Protein AF-A0A350CK56-F1 (afdb_monomer_lite)

pLDDT: mean 86.62, std 12.25, range [35.0, 98.25]

Foldseek 3Di:
DADPQLVVLVVLLQVLQCVLPVLEFEAELVLLQQLLCVVLVDDPPDPAAFQSQKDKDALVSCVVRDDQVRRPHPDSPDHDRIHMYGHQDDSVCSPPPDSLVSLQSSLLSLLLSVLLVLLCVQQDDPCNVVVLVVLCVLQDVVQLVLQLVLCLVNRNDSPSPDSSRSSSNSLSVCLSCVQAPVLCNCVNRVVCPDVVSVVVSSCVRDVSVVSSVSSRGVSHDGRDHPHLLVVLVVVLVVVVVCCVVVPPLAADPVQLVVLCVQLVVCVVVLNLLSNLLSLLSSLSNHPDPVSNVVSVVSNLVSQLVLLVLLCLQLVDDVVLSVLSSVLLSQLSNQVNPDDDFLSSLLSVLSSVLSVLRVDFDWDADPPVCVVVVNPDDRIDTQPLLSLLSNLVSLVVSLVSLVRGSDRPVSSVSVNVSSVSSSVSSLVVSCVVCLVLLLVLLVVLPLDDDDPLSVVLSSVLSVQQSVCCSVPVAAELVSSVVSNVVGPRDQAAPDDPVCLVCDGSSLSSLVSCCVSNPPRYDRDDPVVRVVRSVVCQLPRHPVNVCCVVPPCCVVVVVVCVVVVVVVVVVVVPPDDDDDDDDDDDDDDDD

Secondary structure (DSSP, 8-state):
---HHHHHHHHHHHHHHHHH-TTEEEE-HHHHHHHHHHHHT--TT-S--TTTTEEEEEHHHHHHH--HHHHT-S-STT--SEEEEEEPPPHHHHHHS-HHHHHHHHHHHHHHHHHHHHHHHHH-STTHHHHHHHHHHHH-HHHHHHHHHHHHHTT--SSTT-HHHHHHHHHHHHHHHHHH-GGGHHHH-TT---HHHHHHHHHTT--HHHHHHHHPPTTPPPPP---HHHHHHHHHHHHHHHHHHHS-----HHHHHHHHHHHHHHHHTT-HHHHHHHHHHHHHH-SSHHHHHHHHHHHHHHHHHHHHHHHHHH---HHHHHHHHHHHHHHHHHHTSSSS-HHHHHHHHHHHHHHHHHS-EEEE-HHHHHHTTTSS-SEEEETTHHHHHHHHHHHHHHHHGGGS---HHHHHHHHHHHHHHHHHHHHHHHHHHHHHHHHHHHHTT----SHHHHHHHHHHHHHHHHHHHHHS-EEHHHHHHHHHHS--PPPP--SHHHHHH--HHHHHHHHHHHHTBTTEEPPPHHHHHHHHHHHHHHSSHHHHHHIIIIIHHHHHHHHHHHHHHHHHHHHT--PPPPP----------

Structure (mmCIF, N/CA/C/O backbone):
data_AF-A0A350CK56-F1
#
_entry.id   AF-A0A350CK56-F1
#
loop_
_atom_site.group_PDB
_atom_site.id
_atom_site.type_symbol
_atom_site.label_atom_id
_atom_site.label_alt_id
_atom_site.label_comp_id
_atom_site.label_asym_id
_atom_site.label_entity_id
_atom_site.label_seq_id
_atom_site.pdbx_PDB_ins_code
_atom_site.Cartn_x
_atom_site.Cartn_y
_atom_site.Cartn_z
_atom_site.occupancy
_atom_site.B_iso_or_equiv
_atom_site.auth_seq_id
_atom_site.auth_comp_id
_atom_site.auth_asym_id
_atom_site.auth_atom_id
_atom_site.pdbx_PDB_model_num
ATOM 1 N N . MET A 1 1 ? 0.971 19.616 -27.297 1.00 39.00 1 MET A N 1
ATOM 2 C CA . MET A 1 1 ? 1.500 20.889 -27.841 1.00 39.00 1 MET A CA 1
ATOM 3 C C . MET A 1 1 ? 2.655 21.259 -26.932 1.00 39.00 1 MET A C 1
ATOM 5 O O . MET A 1 1 ? 2.399 21.666 -25.811 1.00 39.00 1 MET A O 1
ATOM 9 N N . VAL A 1 2 ? 3.894 21.011 -27.358 1.00 43.91 2 VAL A N 1
ATOM 10 C CA . VAL A 1 2 ? 5.074 21.178 -26.498 1.00 43.91 2 VAL A CA 1
ATOM 11 C C . VAL A 1 2 ? 5.296 22.671 -26.238 1.00 43.91 2 VAL A C 1
ATOM 13 O O . VAL A 1 2 ? 5.362 23.461 -27.179 1.00 43.91 2 VAL A O 1
ATOM 16 N N . THR A 1 3 ? 5.380 23.077 -24.971 1.00 42.78 3 THR A N 1
ATOM 17 C CA . THR A 1 3 ? 5.732 24.452 -24.588 1.00 42.78 3 THR A CA 1
ATOM 18 C C . THR A 1 3 ? 7.133 24.817 -25.113 1.00 42.78 3 THR A C 1
ATOM 20 O O . THR A 1 3 ? 7.985 23.936 -25.242 1.00 42.78 3 THR A O 1
ATOM 23 N N . PRO A 1 4 ? 7.432 26.099 -25.404 1.00 48.75 4 PRO A N 1
ATOM 24 C CA . PRO A 1 4 ? 8.688 26.495 -26.055 1.00 48.75 4 PRO A CA 1
ATOM 25 C C . PRO A 1 4 ? 9.962 26.010 -25.334 1.00 48.75 4 PRO A C 1
ATOM 27 O O . PRO A 1 4 ? 10.962 25.719 -25.985 1.00 48.75 4 PRO A O 1
ATOM 30 N N . GLY A 1 5 ? 9.923 25.869 -24.001 1.00 60.41 5 GLY A N 1
ATOM 31 C CA . GLY A 1 5 ? 11.025 25.311 -23.207 1.00 60.41 5 GLY A CA 1
ATOM 32 C C . GLY A 1 5 ? 11.177 23.786 -23.312 1.00 60.41 5 GLY A C 1
ATOM 33 O O . GLY A 1 5 ? 12.297 23.283 -23.267 1.00 60.41 5 GLY A O 1
ATOM 34 N N . GLY A 1 6 ? 10.081 23.046 -23.509 1.00 63.00 6 GLY A N 1
ATOM 35 C CA . GLY A 1 6 ? 10.102 21.588 -23.664 1.00 63.00 6 GLY A CA 1
ATOM 36 C C . GLY A 1 6 ? 10.713 21.139 -24.994 1.00 63.00 6 GLY A C 1
ATOM 37 O O . GLY A 1 6 ? 11.444 20.153 -25.035 1.00 63.00 6 GLY A O 1
ATOM 38 N N . ALA A 1 7 ? 10.498 21.900 -26.073 1.00 70.38 7 ALA A N 1
ATOM 39 C CA . ALA A 1 7 ? 11.035 21.570 -27.396 1.00 70.38 7 ALA A CA 1
ATOM 40 C C . ALA A 1 7 ? 12.575 21.632 -27.431 1.00 70.38 7 ALA A C 1
ATOM 42 O O . ALA A 1 7 ? 13.215 20.766 -28.028 1.00 70.38 7 ALA A O 1
ATOM 43 N N . GLY A 1 8 ? 13.173 22.609 -26.736 1.00 83.31 8 GLY A N 1
ATOM 44 C CA . GLY A 1 8 ? 14.628 22.707 -26.582 1.00 83.31 8 GLY A CA 1
ATOM 45 C C . GLY A 1 8 ? 15.220 21.530 -25.801 1.00 83.31 8 GLY A C 1
ATOM 46 O O . GLY A 1 8 ? 16.205 20.939 -26.241 1.00 83.31 8 GLY A O 1
ATOM 47 N N . ARG A 1 9 ? 14.568 21.130 -24.699 1.00 88.62 9 ARG A N 1
ATOM 48 C CA . ARG A 1 9 ? 14.986 19.984 -23.870 1.00 88.62 9 ARG A CA 1
ATOM 49 C C . ARG A 1 9 ? 14.931 18.665 -24.641 1.00 88.62 9 ARG A C 1
ATOM 51 O O . ARG A 1 9 ? 15.884 17.897 -24.598 1.00 88.62 9 ARG A O 1
ATOM 58 N N . ILE A 1 10 ? 13.863 18.415 -25.402 1.00 92.12 10 ILE A N 1
ATOM 59 C CA . ILE A 1 10 ? 13.745 17.202 -26.232 1.00 92.12 10 ILE A CA 1
ATOM 60 C C . ILE A 1 10 ? 14.880 17.128 -27.261 1.00 92.12 10 ILE A C 1
ATOM 62 O O . ILE A 1 10 ? 15.450 16.058 -27.471 1.00 92.12 10 ILE A O 1
ATOM 66 N N . GLN A 1 11 ? 15.233 18.251 -27.893 1.00 91.56 11 GLN A N 1
ATOM 67 C CA . GLN A 1 11 ? 16.314 18.275 -28.878 1.00 91.56 11 GLN A CA 1
ATOM 68 C C . GLN A 1 11 ? 17.685 17.999 -28.244 1.00 91.56 11 GLN A C 1
ATOM 70 O O . GLN A 1 11 ? 18.518 17.321 -28.850 1.00 91.56 11 GLN A O 1
ATOM 75 N N . GLU A 1 12 ? 17.913 18.491 -27.026 1.00 93.06 12 GLU A N 1
ATOM 76 C CA . GLU A 1 12 ? 19.111 18.192 -26.241 1.00 93.06 12 GLU A CA 1
ATOM 77 C C . GLU A 1 12 ? 19.196 16.701 -25.888 1.00 93.06 12 GLU A C 1
ATOM 79 O O . GLU A 1 12 ? 20.216 16.070 -26.171 1.00 93.06 12 GLU A O 1
ATOM 84 N N . LEU A 1 13 ? 18.103 16.109 -25.391 1.00 95.50 13 LEU A N 1
ATOM 85 C CA . LEU A 1 13 ? 18.019 14.672 -25.101 1.00 95.50 13 LEU A CA 1
ATOM 86 C C . LEU A 1 13 ? 18.257 13.822 -26.358 1.00 95.50 13 LEU A C 1
ATOM 88 O O . LEU A 1 13 ? 19.025 12.865 -26.312 1.00 95.50 13 LEU A O 1
ATOM 92 N N . ARG A 1 14 ? 17.656 14.190 -27.500 1.00 95.19 14 ARG A N 1
ATOM 93 C CA . ARG A 1 14 ? 17.875 13.513 -28.793 1.00 95.19 14 ARG A CA 1
ATOM 94 C C . ARG A 1 14 ? 19.338 13.543 -29.212 1.00 95.19 14 ARG A C 1
ATOM 96 O O . ARG A 1 14 ? 19.872 12.516 -29.619 1.00 95.19 14 ARG A O 1
ATOM 103 N N . ARG A 1 15 ? 19.989 14.708 -29.113 1.00 93.88 15 ARG A N 1
ATOM 104 C CA . ARG A 1 15 ? 21.407 14.857 -29.464 1.00 93.88 15 ARG A CA 1
ATOM 105 C C . ARG A 1 15 ? 22.290 14.012 -28.549 1.00 93.88 15 ARG A C 1
ATOM 107 O O . ARG A 1 15 ? 23.172 13.325 -29.051 1.00 93.88 15 ARG A O 1
ATOM 114 N N . ALA A 1 16 ? 22.058 14.059 -27.238 1.00 95.56 16 ALA A N 1
ATOM 115 C CA . ALA A 1 16 ? 22.832 13.283 -26.276 1.00 95.56 16 ALA A CA 1
ATOM 116 C C . ALA A 1 16 ? 22.667 11.771 -26.506 1.00 95.56 16 ALA A C 1
ATOM 118 O O . ALA A 1 16 ? 23.665 11.056 -26.545 1.00 95.56 16 ALA A O 1
ATOM 119 N N . LEU A 1 17 ? 21.431 11.311 -26.739 1.00 96.56 17 LEU A N 1
ATOM 120 C CA . LEU A 1 17 ? 21.105 9.917 -27.048 1.00 96.56 17 LEU A CA 1
ATOM 121 C C . LEU A 1 17 ? 21.829 9.421 -28.306 1.00 96.56 17 LEU A C 1
ATOM 123 O O . LEU A 1 17 ? 22.506 8.399 -28.264 1.00 96.56 17 LEU A O 1
ATOM 127 N N . GLN A 1 18 ? 21.736 10.179 -29.400 1.00 93.38 18 GLN A N 1
ATOM 128 C CA . GLN A 1 18 ? 22.354 9.834 -30.683 1.00 93.38 18 GLN A CA 1
ATOM 129 C C . GLN A 1 18 ? 23.887 9.820 -30.640 1.00 93.38 18 GLN A C 1
ATOM 131 O O . GLN A 1 18 ? 24.513 9.028 -31.339 1.00 93.38 18 GLN A O 1
ATOM 136 N N . LEU A 1 19 ? 24.503 10.677 -29.817 1.00 94.94 19 LEU A N 1
ATOM 137 C CA . LEU A 1 19 ? 25.954 10.665 -29.610 1.00 94.94 19 LEU A CA 1
ATOM 138 C C . LEU A 1 19 ? 26.431 9.407 -28.871 1.00 94.94 19 LEU A C 1
ATOM 140 O O . LEU A 1 19 ? 27.539 8.948 -29.140 1.00 94.94 19 LEU A O 1
ATOM 144 N N . ALA A 1 20 ? 25.625 8.872 -27.950 1.00 95.94 20 ALA A N 1
ATOM 145 C CA . ALA A 1 20 ? 25.967 7.671 -27.190 1.00 95.94 20 ALA A CA 1
ATOM 146 C C . ALA A 1 20 ? 25.683 6.380 -27.977 1.00 95.94 20 ALA A C 1
ATOM 148 O O . ALA A 1 20 ? 26.515 5.477 -28.009 1.00 95.94 20 ALA A O 1
ATOM 149 N N . GLU A 1 21 ? 24.526 6.294 -28.639 1.00 96.31 21 GLU A N 1
ATOM 150 C CA . GLU A 1 21 ? 24.118 5.133 -29.434 1.00 96.31 21 GLU A CA 1
ATOM 151 C C . GLU A 1 21 ? 23.383 5.600 -30.706 1.00 96.31 21 GLU A C 1
ATOM 153 O O . GLU A 1 21 ? 22.206 5.967 -30.641 1.00 96.31 21 GLU A O 1
ATOM 158 N N . PRO A 1 22 ? 24.033 5.549 -31.886 1.00 94.44 22 PRO A N 1
ATOM 159 C CA . PRO A 1 22 ? 23.434 5.991 -33.151 1.00 94.44 22 PRO A CA 1
ATOM 160 C C . PRO A 1 22 ? 22.161 5.229 -33.548 1.00 94.44 22 PRO A C 1
ATOM 162 O O . PRO A 1 22 ? 21.336 5.736 -34.308 1.00 94.44 22 PRO A O 1
ATOM 165 N N . SER A 1 23 ? 21.976 4.011 -33.028 1.00 95.19 23 SER A N 1
ATOM 166 C CA . SER A 1 23 ? 20.778 3.204 -33.282 1.00 95.19 23 SER A CA 1
ATOM 167 C C . SER A 1 23 ? 19.594 3.557 -32.381 1.00 95.19 23 SER A C 1
ATOM 169 O O . SER A 1 23 ? 18.536 2.945 -32.530 1.00 95.19 23 SER A O 1
ATOM 171 N N . ALA A 1 24 ? 19.747 4.502 -31.445 1.00 96.75 24 ALA A N 1
ATOM 172 C CA . ALA A 1 24 ? 18.728 4.845 -30.460 1.00 96.75 24 ALA A CA 1
ATOM 173 C C . ALA A 1 24 ? 17.972 6.137 -30.792 1.00 96.75 24 ALA A C 1
ATOM 175 O O . ALA A 1 24 ? 18.553 7.204 -30.988 1.00 96.75 24 ALA A O 1
ATOM 176 N N . PHE A 1 25 ? 16.643 6.063 -30.792 1.00 96.50 25 PHE A N 1
ATOM 177 C CA . PHE A 1 25 ? 15.757 7.160 -31.166 1.00 96.50 25 PHE A CA 1
ATOM 178 C C . PHE A 1 25 ? 14.782 7.485 -30.039 1.00 96.50 25 PHE A C 1
ATOM 180 O O . PHE A 1 25 ? 14.096 6.609 -29.513 1.00 96.50 25 PHE A O 1
ATOM 187 N N . LEU A 1 26 ? 14.698 8.770 -29.692 1.00 96.31 26 LEU A N 1
ATOM 188 C CA . LEU A 1 26 ? 13.810 9.260 -28.642 1.00 96.31 26 LEU A CA 1
ATOM 189 C C . LEU A 1 26 ? 12.391 9.445 -29.204 1.00 96.31 26 LEU A C 1
ATOM 191 O O . LEU A 1 26 ? 12.143 10.373 -29.982 1.00 96.31 26 LEU A O 1
ATOM 195 N N . ALA A 1 27 ? 11.453 8.600 -28.787 1.00 95.00 27 ALA A N 1
ATOM 196 C CA . ALA A 1 27 ? 10.096 8.526 -29.327 1.00 95.00 27 ALA A CA 1
ATOM 197 C C . ALA A 1 27 ? 9.040 8.853 -28.265 1.00 95.00 27 ALA A C 1
ATOM 199 O O . ALA A 1 27 ? 9.146 8.418 -27.119 1.00 95.00 27 ALA A O 1
ATOM 200 N N . GLU A 1 28 ? 8.005 9.613 -28.639 1.00 92.62 28 GLU A N 1
ATOM 201 C CA . GLU A 1 28 ? 6.879 9.898 -27.737 1.00 92.62 28 GLU A CA 1
ATOM 202 C C . GLU A 1 28 ? 6.249 8.594 -27.212 1.00 92.62 28 GLU A C 1
ATOM 204 O O . GLU A 1 28 ? 6.081 7.653 -27.995 1.00 92.62 28 GLU A O 1
ATOM 209 N N . PRO A 1 29 ? 5.797 8.533 -25.942 1.00 90.50 29 PRO A N 1
ATOM 210 C CA . PRO A 1 29 ? 5.194 7.322 -25.383 1.00 90.50 29 PRO A CA 1
ATOM 211 C C . PRO A 1 29 ? 4.060 6.754 -26.250 1.00 90.50 29 PRO A C 1
ATOM 213 O O . PRO A 1 29 ? 3.925 5.543 -26.404 1.00 90.50 29 PRO A O 1
ATOM 216 N N . ARG A 1 30 ? 3.260 7.618 -26.896 1.00 89.81 30 ARG A N 1
ATOM 217 C CA . ARG A 1 30 ? 2.188 7.193 -27.816 1.00 89.81 30 ARG A CA 1
ATOM 218 C C . ARG A 1 30 ? 2.696 6.425 -29.043 1.00 89.81 30 ARG A C 1
ATOM 220 O O . ARG A 1 30 ? 1.982 5.554 -29.532 1.00 89.81 30 ARG A O 1
ATOM 227 N N . VAL A 1 31 ? 3.899 6.735 -29.527 1.00 91.94 31 VAL A N 1
ATOM 228 C CA . VAL A 1 31 ? 4.519 6.084 -30.689 1.00 91.94 31 VAL A CA 1
ATOM 229 C C . VAL A 1 31 ? 4.957 4.679 -30.304 1.00 91.94 31 VAL A C 1
ATOM 231 O O . VAL A 1 31 ? 4.571 3.726 -30.972 1.00 91.94 31 VAL A O 1
ATOM 234 N N . ILE A 1 32 ? 5.651 4.528 -29.174 1.00 91.19 32 ILE A N 1
ATOM 235 C CA . ILE A 1 32 ? 6.066 3.214 -28.657 1.00 91.19 32 ILE A CA 1
ATOM 236 C C . ILE A 1 32 ? 4.846 2.326 -28.404 1.00 91.19 32 ILE A C 1
ATOM 238 O O . ILE A 1 32 ? 4.786 1.189 -28.864 1.00 91.19 32 ILE A O 1
ATOM 242 N N . ARG A 1 33 ? 3.812 2.876 -27.761 1.00 88.94 33 ARG A N 1
ATOM 243 C CA . ARG A 1 33 ? 2.535 2.185 -27.541 1.00 88.94 33 ARG A CA 1
ATOM 244 C C . ARG A 1 33 ? 1.874 1.716 -28.841 1.00 88.94 33 ARG A C 1
ATOM 246 O O . ARG A 1 33 ? 1.309 0.625 -28.872 1.00 88.94 33 ARG A O 1
ATOM 253 N N . ARG A 1 34 ? 1.921 2.530 -29.903 1.00 89.75 34 ARG A N 1
ATOM 254 C CA . ARG A 1 34 ? 1.412 2.160 -31.233 1.00 89.75 34 ARG A CA 1
ATOM 255 C C . ARG A 1 34 ? 2.230 1.016 -31.827 1.00 89.75 34 ARG A C 1
ATOM 257 O O . ARG A 1 34 ? 1.639 0.035 -32.258 1.00 89.75 34 ARG A O 1
ATOM 264 N N . VAL A 1 35 ? 3.557 1.113 -31.779 1.00 90.44 35 VAL A N 1
ATOM 265 C CA . VAL A 1 35 ? 4.466 0.070 -32.276 1.00 90.44 35 VAL A CA 1
ATOM 266 C C . VAL A 1 35 ? 4.203 -1.264 -31.575 1.00 90.44 35 VAL A C 1
ATOM 268 O O . VAL A 1 35 ? 3.983 -2.262 -32.250 1.00 90.44 35 VAL A O 1
ATOM 271 N N . ILE A 1 36 ? 4.124 -1.288 -30.241 1.00 88.00 36 ILE A N 1
ATOM 272 C CA . ILE A 1 36 ? 3.855 -2.523 -29.482 1.00 88.00 36 ILE A CA 1
ATOM 273 C C . ILE A 1 36 ? 2.497 -3.126 -29.870 1.00 88.00 36 ILE A C 1
ATOM 275 O O . ILE A 1 36 ? 2.383 -4.334 -30.069 1.00 88.00 36 ILE A O 1
ATOM 279 N N . ARG A 1 37 ? 1.456 -2.295 -30.019 1.00 86.56 37 ARG A N 1
ATOM 280 C CA . ARG A 1 37 ? 0.114 -2.767 -30.394 1.00 86.56 37 ARG A CA 1
ATOM 281 C C . ARG A 1 37 ? 0.085 -3.445 -31.752 1.00 86.56 37 ARG A C 1
ATOM 283 O O . ARG A 1 37 ? -0.477 -4.529 -31.856 1.00 86.56 37 ARG A O 1
ATOM 290 N N . GLU A 1 38 ? 0.662 -2.805 -32.761 1.00 86.81 38 GLU A N 1
ATOM 291 C CA . GLU A 1 38 ? 0.623 -3.315 -34.132 1.00 86.81 38 GLU A CA 1
ATOM 292 C C . GLU A 1 38 ? 1.523 -4.552 -34.291 1.00 86.81 38 GLU A C 1
ATOM 294 O O . GLU A 1 38 ? 1.132 -5.502 -34.963 1.00 86.81 38 GLU A O 1
ATOM 299 N N . ARG A 1 39 ? 2.672 -4.608 -33.599 1.00 86.50 39 ARG A N 1
ATOM 300 C CA . ARG A 1 39 ? 3.587 -5.764 -33.652 1.00 86.50 39 ARG A CA 1
ATOM 301 C C . ARG A 1 39 ? 3.069 -7.001 -32.923 1.00 86.50 39 ARG A C 1
ATOM 303 O O . ARG A 1 39 ? 3.326 -8.118 -33.361 1.00 86.50 39 ARG A O 1
ATOM 310 N N . HIS A 1 40 ? 2.353 -6.815 -31.814 1.00 83.12 40 HIS A N 1
ATOM 311 C CA . HIS A 1 40 ? 1.943 -7.916 -30.930 1.00 83.12 40 HIS A CA 1
ATOM 312 C C . HIS A 1 40 ? 0.425 -8.150 -30.889 1.00 83.12 40 HIS A C 1
ATOM 314 O O . HIS A 1 40 ? -0.052 -8.997 -30.138 1.00 83.12 40 HIS A O 1
ATOM 320 N N . GLY A 1 41 ? -0.352 -7.426 -31.700 1.00 76.12 41 GLY A N 1
ATOM 321 C CA . GLY A 1 41 ? -1.787 -7.666 -31.878 1.00 76.12 41 GLY A CA 1
ATOM 322 C C . GLY A 1 41 ? -2.670 -7.263 -30.690 1.00 76.12 41 GLY A C 1
ATOM 323 O O . GLY A 1 41 ? -3.755 -7.820 -30.517 1.00 76.12 41 GLY A O 1
ATOM 324 N N . PHE A 1 42 ? -2.248 -6.304 -29.860 1.00 73.06 42 PHE A N 1
ATOM 325 C CA . PHE A 1 42 ? -3.056 -5.848 -28.721 1.00 73.06 42 PHE A CA 1
ATOM 326 C C . PHE A 1 42 ? -4.325 -5.099 -29.166 1.00 73.06 42 PHE A C 1
ATOM 328 O O . PHE A 1 42 ? -4.307 -4.263 -30.072 1.00 73.06 42 PHE A O 1
ATOM 335 N N . VAL A 1 43 ? -5.439 -5.324 -28.456 1.00 66.25 43 VAL A N 1
ATOM 336 C CA . VAL A 1 43 ? -6.717 -4.635 -28.709 1.00 66.25 43 VAL A CA 1
ATOM 337 C C . VAL A 1 43 ? -6.555 -3.118 -28.533 1.00 66.25 43 VAL A C 1
ATOM 339 O O . VAL A 1 43 ? -6.047 -2.648 -27.514 1.00 66.25 43 VAL A O 1
ATOM 342 N N . LYS A 1 44 ? -7.066 -2.328 -29.491 1.00 59.06 44 LYS A N 1
ATOM 343 C CA . LYS A 1 44 ? -6.918 -0.854 -29.546 1.00 59.06 44 LYS A CA 1
ATOM 344 C C . LYS A 1 44 ? -7.400 -0.098 -28.289 1.00 59.06 44 LYS A C 1
ATOM 346 O O . LYS A 1 44 ? -7.001 1.050 -28.091 1.00 59.06 44 LYS A O 1
ATOM 351 N N . LEU A 1 45 ? -8.219 -0.729 -27.443 1.00 52.56 45 LEU A N 1
ATOM 352 C CA . LEU A 1 45 ? -8.779 -0.170 -26.204 1.00 52.56 45 LEU A CA 1
ATOM 353 C C . LEU A 1 45 ? -8.059 -0.618 -24.914 1.00 52.56 45 LEU A C 1
ATOM 355 O O . LEU A 1 45 ? -8.456 -0.177 -23.840 1.00 52.56 45 LEU A O 1
ATOM 359 N N . SER A 1 46 ? -7.011 -1.451 -24.982 1.00 52.06 46 SER A N 1
ATOM 360 C CA . SER A 1 46 ? -6.247 -1.822 -23.779 1.00 52.06 46 SER A CA 1
ATOM 361 C C . SER A 1 46 ? -5.487 -0.616 -23.219 1.00 52.06 46 SER A C 1
ATOM 363 O O . SER A 1 46 ? -4.718 0.028 -23.941 1.00 52.06 46 SER A O 1
ATOM 365 N N . THR A 1 47 ? -5.693 -0.304 -21.939 1.00 55.56 47 THR A N 1
ATOM 366 C CA . THR A 1 47 ? -5.039 0.816 -21.243 1.00 55.56 47 THR A CA 1
ATOM 367 C C . THR A 1 47 ? -3.637 0.476 -20.746 1.00 55.56 47 THR A C 1
ATOM 369 O O . THR A 1 47 ? -2.810 1.378 -20.642 1.00 55.56 47 THR A O 1
ATOM 372 N N . ALA A 1 48 ? -3.353 -0.800 -20.476 1.00 64.31 48 ALA A N 1
ATOM 373 C CA . ALA A 1 48 ? -2.036 -1.277 -20.069 1.00 64.31 48 ALA A CA 1
ATOM 374 C C . ALA A 1 48 ? -1.302 -1.843 -21.291 1.00 64.31 48 ALA A C 1
ATOM 376 O O . ALA A 1 48 ? -1.801 -2.759 -21.950 1.00 64.31 48 ALA A O 1
ATOM 377 N N . ILE A 1 49 ? -0.149 -1.259 -21.617 1.00 71.50 49 ILE A N 1
ATOM 378 C CA . ILE A 1 49 ? 0.746 -1.747 -22.668 1.00 71.50 49 ILE A CA 1
ATOM 379 C C . ILE A 1 49 ? 2.060 -2.084 -21.984 1.00 71.50 49 ILE A C 1
ATOM 381 O O . ILE A 1 49 ? 2.651 -1.177 -21.389 1.00 71.50 49 ILE A O 1
ATOM 385 N N . PRO A 1 50 ? 2.482 -3.353 -22.031 1.00 78.62 50 PRO A N 1
ATOM 386 C CA . PRO A 1 50 ? 3.664 -3.766 -21.314 1.00 78.62 50 PRO A CA 1
ATOM 387 C C . PRO A 1 50 ? 4.929 -3.164 -21.923 1.00 78.62 50 PRO A C 1
ATOM 389 O O . PRO A 1 50 ? 4.956 -2.830 -23.106 1.00 78.62 50 PRO A O 1
ATOM 392 N N . HIS A 1 51 ? 5.970 -3.032 -21.103 1.00 78.69 51 HIS A N 1
ATOM 393 C CA . HIS A 1 51 ? 7.332 -2.705 -21.538 1.00 78.69 51 HIS A CA 1
ATOM 394 C C . HIS A 1 51 ? 7.466 -1.423 -22.399 1.00 78.69 51 HIS A C 1
ATOM 396 O O . HIS A 1 51 ? 8.188 -1.367 -23.393 1.00 78.69 51 HIS A O 1
ATOM 402 N N . ALA A 1 52 ? 6.750 -0.356 -22.030 1.00 84.31 52 ALA A N 1
ATOM 403 C CA . ALA A 1 52 ? 6.650 0.862 -22.843 1.00 84.31 52 ALA A CA 1
ATOM 404 C C . ALA A 1 52 ? 7.845 1.839 -22.733 1.00 84.31 52 ALA A C 1
ATOM 406 O O . ALA A 1 52 ? 7.820 2.890 -23.377 1.00 84.31 52 ALA A O 1
ATOM 407 N N . ASP A 1 53 ? 8.866 1.527 -21.931 1.00 89.06 53 ASP A N 1
ATOM 408 C CA . ASP A 1 53 ? 10.018 2.415 -21.704 1.00 89.06 53 ASP A CA 1
ATOM 409 C C . ASP A 1 53 ? 11.070 2.327 -22.812 1.00 89.06 53 ASP A C 1
ATOM 411 O O . ASP A 1 53 ? 11.712 3.330 -23.145 1.00 89.06 53 ASP A O 1
ATOM 415 N N . SER A 1 54 ? 11.220 1.146 -23.413 1.00 92.88 54 SER A N 1
ATOM 416 C CA . SER A 1 54 ? 12.126 0.912 -24.530 1.00 92.88 54 SER A CA 1
ATOM 417 C C . SER A 1 54 ? 11.665 -0.257 -25.394 1.00 92.88 54 SER A C 1
ATOM 419 O O . SER A 1 54 ? 11.064 -1.192 -24.878 1.00 92.88 54 SER A O 1
ATOM 421 N N . GLN A 1 55 ? 11.950 -0.224 -26.698 1.00 92.44 55 GLN A N 1
ATOM 422 C CA . GLN A 1 55 ? 11.588 -1.294 -27.634 1.00 92.44 55 GLN A CA 1
ATOM 423 C C . GLN A 1 55 ? 12.658 -1.510 -28.704 1.00 92.44 55 GLN A C 1
ATOM 425 O O . GLN A 1 55 ? 13.174 -0.550 -29.278 1.00 92.44 55 GLN A O 1
ATOM 430 N N . LEU A 1 56 ? 12.930 -2.776 -29.026 1.00 93.12 56 LEU A N 1
ATOM 431 C CA . LEU A 1 56 ? 13.808 -3.173 -30.125 1.00 93.12 56 LEU A CA 1
ATOM 432 C C . LEU A 1 56 ? 12.983 -3.439 -31.377 1.00 93.12 56 LEU A C 1
ATOM 434 O O . LEU A 1 56 ? 12.146 -4.345 -31.396 1.00 93.12 56 LEU A O 1
ATOM 438 N N . VAL A 1 57 ? 13.218 -2.664 -32.434 1.00 93.75 57 VAL A N 1
ATOM 439 C CA . VAL A 1 57 ? 12.399 -2.696 -33.652 1.00 93.75 57 VAL A CA 1
ATOM 440 C C . VAL A 1 57 ? 13.292 -2.823 -34.888 1.00 93.75 57 VAL A C 1
ATOM 442 O O . VAL A 1 57 ? 14.161 -1.973 -35.094 1.00 93.75 57 VAL A O 1
ATOM 445 N N . PRO A 1 58 ? 13.094 -3.840 -35.744 1.00 93.94 58 PRO A N 1
ATOM 446 C CA . PRO A 1 58 ? 13.776 -3.923 -37.030 1.00 93.94 58 PRO A CA 1
ATOM 447 C C . PRO A 1 58 ? 13.439 -2.732 -37.932 1.00 93.94 58 PRO A C 1
ATOM 449 O O . PRO A 1 58 ? 12.305 -2.251 -37.956 1.00 93.94 58 PRO A O 1
ATOM 452 N N . ALA A 1 59 ? 14.402 -2.288 -38.740 1.00 93.31 59 ALA A N 1
ATOM 453 C CA . ALA A 1 59 ? 14.240 -1.127 -39.617 1.00 93.31 59 ALA A CA 1
ATOM 454 C C . ALA A 1 59 ? 13.068 -1.253 -40.604 1.00 93.31 59 ALA A C 1
ATOM 456 O O . ALA A 1 59 ? 12.489 -0.246 -41.004 1.00 93.31 59 ALA A O 1
ATOM 457 N N . ALA A 1 60 ? 12.748 -2.474 -41.045 1.00 92.56 60 ALA A N 1
ATOM 458 C CA . ALA A 1 60 ? 11.632 -2.730 -41.954 1.00 92.56 60 ALA A CA 1
ATOM 459 C C . ALA A 1 60 ? 10.288 -2.404 -41.286 1.00 92.56 60 ALA A C 1
ATOM 461 O O . ALA A 1 60 ? 9.535 -1.582 -41.797 1.00 92.56 60 ALA A O 1
ATOM 462 N N . GLU A 1 61 ? 10.051 -2.958 -40.097 1.00 92.50 61 GLU A N 1
ATOM 463 C CA . GLU A 1 61 ? 8.829 -2.724 -39.322 1.00 92.50 61 GLU A CA 1
ATOM 464 C C . GLU A 1 61 ? 8.723 -1.264 -38.864 1.00 92.50 61 GLU A C 1
ATOM 466 O O . GLU A 1 61 ? 7.647 -0.670 -38.886 1.00 92.50 61 GLU A O 1
ATOM 471 N N . LEU A 1 62 ? 9.846 -0.637 -38.495 1.00 92.50 62 LEU A N 1
ATOM 472 C CA . LEU A 1 62 ? 9.840 0.758 -38.057 1.00 92.50 62 LEU A CA 1
ATOM 473 C C . LEU A 1 62 ? 9.349 1.713 -39.157 1.00 92.50 62 LEU A C 1
ATOM 475 O O . LEU A 1 62 ? 8.600 2.643 -38.859 1.00 92.50 62 LEU A O 1
ATOM 479 N N . ARG A 1 63 ? 9.730 1.462 -40.419 1.00 92.94 63 ARG A N 1
ATOM 480 C CA . ARG A 1 63 ? 9.297 2.258 -41.583 1.00 92.94 63 ARG A CA 1
ATOM 481 C C . ARG A 1 63 ? 7.796 2.163 -41.846 1.00 92.94 63 ARG A C 1
ATOM 483 O O . ARG A 1 63 ? 7.229 3.097 -42.402 1.00 92.94 63 ARG A O 1
ATOM 490 N N . GLU A 1 64 ? 7.168 1.053 -41.469 1.00 92.12 64 GLU A N 1
ATOM 491 C CA . GLU A 1 64 ? 5.727 0.843 -41.635 1.00 92.12 64 GLU A CA 1
ATOM 492 C C . GLU A 1 64 ? 4.918 1.474 -40.494 1.00 92.12 64 GLU A C 1
ATOM 494 O O . GLU A 1 64 ? 3.801 1.947 -40.703 1.00 92.12 64 GLU A O 1
ATOM 499 N N . LEU A 1 65 ? 5.482 1.498 -39.282 1.00 92.12 65 LEU A N 1
ATOM 500 C CA . LEU A 1 65 ? 4.749 1.826 -38.057 1.00 92.12 65 LEU A CA 1
ATOM 501 C C . LEU A 1 65 ? 4.953 3.262 -37.550 1.00 92.12 65 LEU A C 1
ATOM 503 O O . LEU A 1 65 ? 4.193 3.717 -36.683 1.00 92.12 65 LEU A O 1
ATOM 507 N N . VAL A 1 66 ? 5.984 3.971 -38.019 1.00 93.56 66 VAL A N 1
ATOM 508 C CA . VAL A 1 66 ? 6.412 5.280 -37.491 1.00 93.56 66 VAL A CA 1
ATOM 509 C C . VAL A 1 66 ? 6.795 6.236 -38.620 1.00 93.56 66 VAL A C 1
ATOM 511 O O . VAL A 1 66 ? 7.334 5.809 -39.632 1.00 93.56 66 VAL A O 1
ATOM 514 N N . HIS A 1 67 ? 6.542 7.538 -38.450 1.00 93.50 67 HIS A N 1
ATOM 515 C CA . HIS A 1 67 ? 7.033 8.580 -39.361 1.00 93.50 67 HIS A CA 1
ATOM 516 C C . HIS A 1 67 ? 8.393 9.157 -38.914 1.00 93.50 67 HIS A C 1
ATOM 518 O O . HIS A 1 67 ? 8.624 9.271 -37.708 1.00 93.50 67 HIS A O 1
ATOM 524 N N . PRO A 1 68 ? 9.275 9.597 -39.841 1.00 92.19 68 PRO A N 1
ATOM 525 C CA . PRO A 1 68 ? 10.581 10.182 -39.497 1.00 92.19 68 PRO A CA 1
ATOM 526 C C . PRO A 1 68 ? 10.501 11.310 -38.462 1.00 92.19 68 PRO A C 1
ATOM 528 O O . PRO A 1 68 ? 11.225 11.293 -37.463 1.00 92.19 68 PRO A O 1
ATOM 531 N N . ASP A 1 69 ? 9.538 12.216 -38.631 1.00 92.00 69 ASP A N 1
ATOM 532 C CA . ASP A 1 69 ? 9.319 13.367 -37.751 1.00 92.00 69 ASP A CA 1
ATOM 533 C C . ASP A 1 69 ? 9.019 12.961 -36.296 1.00 92.00 69 ASP A C 1
ATOM 535 O O . ASP A 1 69 ? 9.426 13.646 -35.353 1.00 92.00 69 ASP A O 1
ATOM 539 N N . GLU A 1 70 ? 8.351 11.818 -36.087 1.00 91.69 70 GLU A N 1
ATOM 540 C CA . GLU A 1 70 ? 8.031 11.297 -34.750 1.00 91.69 70 GLU A CA 1
ATOM 541 C C . GLU A 1 70 ? 9.296 10.864 -33.985 1.00 91.69 70 GLU A C 1
ATOM 543 O O . GLU A 1 70 ? 9.321 10.908 -32.752 1.00 91.69 70 GLU A O 1
ATOM 548 N N . LEU A 1 71 ? 10.368 10.518 -34.707 1.00 91.00 71 LEU A N 1
ATOM 549 C CA . LEU A 1 71 ? 11.692 10.206 -34.157 1.00 91.00 71 LEU A CA 1
ATOM 550 C C . LEU A 1 71 ? 12.649 11.410 -34.186 1.00 91.00 71 LEU A C 1
ATOM 552 O O . LEU A 1 71 ? 13.763 11.329 -33.671 1.00 91.00 71 LEU A O 1
ATOM 556 N N . GLY A 1 72 ? 12.214 12.547 -34.740 1.00 87.69 72 GLY A N 1
ATOM 557 C CA . GLY A 1 72 ? 13.055 13.728 -34.940 1.00 87.69 72 GLY A CA 1
ATOM 558 C C . GLY A 1 72 ? 14.049 13.586 -36.094 1.00 87.69 72 GLY A C 1
ATOM 559 O O . GLY A 1 72 ? 15.102 14.222 -36.062 1.00 87.69 72 GLY A O 1
ATOM 560 N N . LEU A 1 73 ? 13.731 12.747 -37.081 1.00 90.38 73 LEU A N 1
ATOM 561 C CA . LEU A 1 73 ? 14.521 12.527 -38.290 1.00 90.38 73 LEU A CA 1
ATOM 562 C C . LEU A 1 73 ? 13.876 13.225 -39.489 1.00 90.38 73 LEU A C 1
ATOM 564 O O . LEU A 1 73 ? 12.662 13.378 -39.534 1.00 90.38 73 LEU A O 1
ATOM 568 N N . ALA A 1 74 ? 14.689 13.605 -40.475 1.00 89.88 74 ALA A N 1
ATOM 569 C CA . ALA A 1 74 ? 14.188 14.134 -41.746 1.00 89.88 74 ALA A CA 1
ATOM 570 C C . ALA A 1 74 ? 13.711 13.018 -42.693 1.00 89.88 74 ALA A C 1
ATOM 572 O O . ALA A 1 74 ? 12.743 13.192 -43.428 1.00 89.88 74 ALA A O 1
ATOM 573 N N . ASP A 1 75 ? 14.386 11.866 -42.672 1.00 91.19 75 ASP A N 1
ATOM 574 C CA . ASP A 1 75 ? 14.070 10.694 -43.485 1.00 91.19 75 ASP A CA 1
ATOM 575 C C . ASP A 1 75 ? 14.575 9.396 -42.817 1.00 91.19 75 ASP A C 1
ATOM 577 O O . ASP A 1 75 ? 15.174 9.416 -41.741 1.00 91.19 75 ASP A O 1
ATOM 581 N N . PHE A 1 76 ? 14.307 8.254 -43.457 1.00 92.06 76 PHE A N 1
ATOM 582 C CA . PHE A 1 76 ? 14.715 6.915 -43.010 1.00 92.06 76 PHE A CA 1
ATOM 583 C C . PHE A 1 76 ? 15.786 6.263 -43.901 1.00 92.06 76 PHE A C 1
ATOM 585 O O . PHE A 1 76 ? 15.901 5.028 -43.937 1.00 92.06 76 PHE A O 1
ATOM 592 N N . LEU A 1 77 ? 16.558 7.063 -44.646 1.00 86.31 77 LEU A N 1
ATOM 593 C CA . LEU A 1 77 ? 17.547 6.548 -45.599 1.00 86.31 77 LEU A CA 1
ATOM 594 C C . LEU A 1 77 ? 18.676 5.783 -44.894 1.00 86.31 77 LEU A C 1
ATOM 596 O O . LEU A 1 77 ? 19.101 4.741 -45.385 1.00 86.31 77 LEU A O 1
ATOM 600 N N . ASN A 1 78 ? 19.093 6.245 -43.711 1.00 85.94 78 ASN A N 1
ATOM 601 C CA . ASN A 1 78 ? 20.229 5.698 -42.958 1.00 85.94 78 ASN A CA 1
ATOM 602 C C . ASN A 1 78 ? 19.818 4.990 -41.653 1.00 85.94 78 ASN A C 1
ATOM 604 O O . ASN A 1 78 ? 20.523 5.087 -40.650 1.00 85.94 78 ASN A O 1
ATOM 608 N N . LEU A 1 79 ? 18.668 4.303 -41.632 1.00 90.50 79 LEU A N 1
ATOM 609 C CA . LEU A 1 79 ? 18.258 3.534 -40.450 1.00 90.50 79 LEU A CA 1
ATOM 610 C C . LEU A 1 79 ? 19.139 2.285 -40.251 1.00 90.50 79 LEU A C 1
ATOM 612 O O . LEU A 1 79 ? 19.262 1.488 -41.187 1.00 90.50 79 LEU A O 1
ATOM 616 N N . PRO A 1 80 ? 19.684 2.061 -39.040 1.00 92.62 80 PRO A N 1
ATOM 617 C CA . PRO A 1 80 ? 20.345 0.809 -38.674 1.00 92.62 80 PRO A CA 1
ATOM 618 C C . PRO A 1 80 ? 19.386 -0.380 -38.725 1.00 92.62 80 PRO A C 1
ATOM 620 O O . PRO A 1 80 ? 18.188 -0.212 -38.521 1.00 92.62 80 PRO A O 1
ATOM 623 N N . GLU A 1 81 ? 19.913 -1.589 -38.938 1.00 91.25 81 GLU A N 1
ATOM 624 C CA . GLU A 1 81 ? 19.115 -2.820 -39.076 1.00 91.25 81 GLU A CA 1
ATOM 625 C C . GLU A 1 81 ? 18.160 -3.051 -37.895 1.00 91.25 81 GLU A C 1
ATOM 627 O O . GLU A 1 81 ? 16.992 -3.385 -38.096 1.00 91.25 81 GLU A O 1
ATOM 632 N N . THR A 1 82 ? 18.640 -2.812 -36.672 1.00 93.62 82 THR A N 1
ATOM 633 C CA . THR A 1 82 ? 17.842 -2.832 -35.441 1.00 93.62 82 THR A CA 1
ATOM 634 C C . THR A 1 82 ? 17.881 -1.456 -34.790 1.00 93.62 82 THR A C 1
ATOM 636 O O . THR A 1 82 ? 18.950 -0.960 -34.438 1.00 93.62 82 THR A O 1
ATOM 639 N N . CYS A 1 83 ? 16.711 -0.852 -34.615 1.00 95.69 83 CYS A N 1
ATOM 640 C CA . CYS A 1 83 ? 16.531 0.447 -33.982 1.00 95.69 83 CYS A CA 1
ATOM 641 C C . CYS A 1 83 ? 16.069 0.272 -32.528 1.00 95.69 83 CYS A C 1
ATOM 643 O O . CYS A 1 83 ? 15.191 -0.545 -32.243 1.00 95.69 83 CYS A O 1
ATOM 645 N N . LEU A 1 84 ? 16.630 1.068 -31.618 1.00 96.75 84 LEU A N 1
ATOM 646 C CA . LEU A 1 84 ? 16.207 1.148 -30.221 1.00 96.75 84 LEU A CA 1
ATOM 647 C C . LEU A 1 84 ? 15.273 2.347 -30.065 1.00 96.75 84 LEU A C 1
ATOM 649 O O . LEU A 1 84 ? 15.703 3.493 -30.179 1.00 96.75 84 LEU A O 1
ATOM 653 N N . LEU A 1 85 ? 13.993 2.108 -29.810 1.00 96.69 85 LEU A N 1
ATOM 654 C CA . LEU A 1 85 ? 13.069 3.177 -29.448 1.00 96.69 85 LEU A CA 1
ATOM 655 C C . LEU A 1 85 ? 13.145 3.399 -27.947 1.00 96.69 85 LEU A C 1
ATOM 657 O O . LEU A 1 85 ? 12.861 2.483 -27.184 1.00 96.69 85 LEU A O 1
ATOM 661 N N . ILE A 1 86 ? 13.505 4.610 -27.538 1.00 97.44 86 ILE A N 1
ATOM 662 C CA . ILE A 1 86 ? 13.583 5.018 -26.137 1.00 97.44 86 ILE A CA 1
ATOM 663 C C . ILE A 1 86 ? 12.446 5.991 -25.859 1.00 97.44 86 ILE A C 1
ATOM 665 O O . ILE A 1 86 ? 12.290 6.993 -26.563 1.00 97.44 86 ILE A O 1
ATOM 669 N N . SER A 1 87 ? 11.639 5.698 -24.844 1.00 95.44 87 SER A N 1
ATOM 670 C CA . SER A 1 87 ? 10.511 6.548 -24.471 1.00 95.44 87 SER A CA 1
ATOM 671 C C . SER A 1 87 ? 11.008 7.904 -23.986 1.00 95.44 87 SER A C 1
ATOM 673 O O . SER A 1 87 ? 11.944 7.972 -23.182 1.00 95.44 87 SER A O 1
ATOM 675 N N . GLN A 1 88 ? 10.400 8.995 -24.459 1.00 94.25 88 GLN A N 1
ATOM 676 C CA . GLN A 1 88 ? 10.712 10.322 -23.917 1.00 94.25 88 GLN A CA 1
ATOM 677 C C . GLN A 1 88 ? 10.173 10.453 -22.487 1.00 94.25 88 GLN A C 1
ATOM 679 O O . GLN A 1 88 ? 9.195 9.785 -22.134 1.00 94.25 88 GLN A O 1
ATOM 684 N N . PRO A 1 89 ? 10.782 11.313 -21.656 1.00 93.44 89 PRO A N 1
ATOM 685 C CA . PRO A 1 89 ? 10.183 11.710 -20.388 1.00 93.44 89 PRO A CA 1
ATOM 686 C C . PRO A 1 89 ? 8.770 12.271 -20.597 1.00 93.44 89 PRO A C 1
ATOM 688 O O . PRO A 1 89 ? 8.458 12.843 -21.649 1.00 93.44 89 PRO A O 1
ATOM 691 N N . ALA A 1 90 ? 7.907 12.083 -19.607 1.00 89.19 90 ALA A N 1
ATOM 692 C CA . ALA A 1 90 ? 6.544 12.581 -19.622 1.00 89.19 90 ALA A CA 1
ATOM 693 C C . ALA A 1 90 ? 6.512 14.120 -19.656 1.00 89.19 90 ALA A C 1
ATOM 695 O O . ALA A 1 90 ? 7.483 14.807 -19.332 1.00 89.19 90 ALA A O 1
ATOM 696 N N . GLU A 1 91 ? 5.388 14.690 -20.092 1.00 86.31 91 GLU A N 1
ATOM 697 C CA . GLU A 1 91 ? 5.278 16.139 -20.296 1.00 86.31 91 GLU A CA 1
ATOM 698 C C . GLU A 1 91 ? 5.452 16.932 -18.988 1.00 86.31 91 GLU A C 1
ATOM 700 O O . GLU A 1 91 ? 6.015 18.025 -19.002 1.00 86.31 91 GLU A O 1
ATOM 705 N N . ASP A 1 92 ? 5.032 16.370 -17.855 1.00 85.44 92 ASP A N 1
ATOM 706 C CA . ASP A 1 92 ? 5.243 16.929 -16.522 1.00 85.44 92 ASP A CA 1
ATOM 707 C C . ASP A 1 92 ? 6.713 16.853 -16.079 1.00 85.44 92 ASP A C 1
ATOM 709 O O . ASP A 1 92 ? 7.231 17.843 -15.556 1.00 85.44 92 ASP A O 1
ATOM 713 N N . GLU A 1 93 ? 7.414 15.749 -16.348 1.00 87.25 93 GLU A N 1
ATOM 714 C CA . GLU A 1 93 ? 8.857 15.612 -16.092 1.00 87.25 93 GLU A CA 1
ATOM 715 C C . GLU A 1 93 ? 9.645 16.645 -16.911 1.00 87.25 93 GLU A C 1
ATOM 717 O O . GLU A 1 93 ? 10.443 17.412 -16.370 1.00 87.25 93 GLU A O 1
ATOM 722 N N . LEU A 1 94 ? 9.347 16.755 -18.212 1.00 88.44 94 LEU A N 1
ATOM 723 C CA . LEU A 1 94 ? 9.972 17.726 -19.114 1.00 88.44 94 LEU A CA 1
ATOM 724 C C . LEU A 1 94 ? 9.792 19.178 -18.655 1.00 88.44 94 LEU A C 1
ATOM 726 O O . LEU A 1 94 ? 10.627 20.018 -18.998 1.00 88.44 94 LEU A O 1
ATOM 730 N N . GLN A 1 95 ? 8.730 19.488 -17.909 1.00 86.25 95 GLN A N 1
ATOM 731 C CA . GLN A 1 95 ? 8.460 20.829 -17.386 1.00 86.25 95 GLN A CA 1
ATOM 732 C C . GLN A 1 95 ? 9.173 21.107 -16.060 1.00 86.25 95 GLN A C 1
ATOM 734 O O . GLN A 1 95 ? 9.695 22.209 -15.877 1.00 86.25 95 GLN A O 1
ATOM 739 N N . HIS A 1 96 ? 9.200 20.136 -15.146 1.00 83.31 96 HIS A N 1
ATOM 740 C CA . HIS A 1 96 ? 9.591 20.375 -13.754 1.00 83.31 96 HIS A CA 1
ATOM 741 C C . HIS A 1 96 ? 10.998 19.885 -13.411 1.00 83.31 96 HIS A C 1
ATOM 743 O O . HIS A 1 96 ? 11.612 20.430 -12.496 1.00 83.31 96 HIS A O 1
ATOM 749 N N . TRP A 1 97 ? 11.524 18.889 -14.125 1.00 86.75 97 TRP A N 1
ATOM 750 C CA . TRP A 1 97 ? 12.805 18.281 -13.770 1.00 86.75 97 TRP A CA 1
ATOM 751 C C . TRP A 1 97 ? 13.985 19.060 -14.371 1.00 86.75 97 TRP A C 1
ATOM 753 O O . TRP A 1 97 ? 13.864 19.637 -15.462 1.00 86.75 97 TRP A O 1
ATOM 763 N N . PRO A 1 98 ? 15.145 19.102 -13.693 1.00 89.94 98 PRO A N 1
ATOM 764 C CA . PRO A 1 98 ? 16.404 19.539 -14.287 1.00 89.94 98 PRO A CA 1
ATOM 765 C C . PRO A 1 98 ? 16.794 18.670 -15.490 1.00 89.94 98 PRO A C 1
ATOM 767 O O . PRO A 1 98 ? 16.565 17.463 -15.507 1.00 89.94 98 PRO A O 1
ATOM 770 N N . VAL A 1 99 ? 17.453 19.267 -16.488 1.00 90.62 99 VAL A N 1
ATOM 771 C CA . VAL A 1 99 ? 17.903 18.541 -17.694 1.00 90.62 99 VAL A CA 1
ATOM 772 C C . VAL A 1 99 ? 18.849 17.390 -17.346 1.00 90.62 99 VAL A C 1
ATOM 774 O O . VAL A 1 99 ? 18.799 16.340 -17.976 1.00 90.62 99 VAL A O 1
ATOM 777 N N . GLN A 1 100 ? 19.672 17.556 -16.312 1.00 91.38 100 GLN A N 1
ATOM 778 C CA . GLN A 1 100 ? 20.596 16.534 -15.826 1.00 91.38 100 GLN A CA 1
ATOM 779 C C . GLN A 1 100 ? 19.864 15.267 -15.351 1.00 91.38 100 GLN A C 1
ATOM 781 O O . GLN A 1 100 ? 20.305 14.162 -15.656 1.00 91.38 100 GLN A O 1
ATOM 786 N N . GLU A 1 101 ? 18.731 15.414 -14.660 1.00 89.94 101 GLU A N 1
ATOM 787 C CA . GLU A 1 101 ? 17.911 14.279 -14.212 1.00 89.94 101 GLU A CA 1
ATOM 788 C C . GLU A 1 101 ? 17.218 13.599 -15.399 1.00 89.94 101 GLU A C 1
ATOM 790 O O . GLU A 1 101 ? 17.221 12.373 -15.500 1.00 89.94 101 GLU A O 1
ATOM 795 N N . LEU A 1 102 ? 16.722 14.385 -16.363 1.00 94.00 102 LEU A N 1
ATOM 796 C CA . LEU A 1 102 ? 16.150 13.857 -17.607 1.00 94.00 102 LEU A CA 1
ATOM 797 C C . LEU A 1 102 ? 17.188 13.060 -18.418 1.00 94.00 102 LEU A C 1
ATOM 799 O O . LEU A 1 102 ? 16.878 11.989 -18.937 1.00 94.00 102 LEU A O 1
ATOM 803 N N . LEU A 1 103 ? 18.433 13.544 -18.505 1.00 95.81 103 LEU A N 1
ATOM 804 C CA . LEU A 1 103 ? 19.537 12.832 -19.157 1.00 95.81 103 LEU A CA 1
ATOM 805 C C . LEU A 1 103 ? 19.848 11.503 -18.458 1.00 95.81 103 LEU A C 1
ATOM 807 O O . LEU A 1 103 ? 20.059 10.502 -19.137 1.00 95.81 103 LEU A O 1
ATOM 811 N N . GLN A 1 104 ? 19.845 11.463 -17.123 1.00 94.94 104 GLN A N 1
ATOM 812 C CA . GLN A 1 104 ? 20.048 10.216 -16.382 1.00 94.94 104 GLN A CA 1
ATOM 813 C C . GLN A 1 104 ? 18.889 9.227 -16.593 1.00 94.94 104 GLN A C 1
ATOM 815 O O . GLN A 1 104 ? 19.133 8.038 -16.785 1.00 94.94 104 GLN A O 1
ATOM 820 N N . GLN A 1 105 ? 17.641 9.704 -16.634 1.00 94.12 105 GLN A N 1
ATOM 821 C CA . GLN A 1 105 ? 16.474 8.858 -16.908 1.00 94.12 105 GLN A CA 1
ATOM 822 C C . GLN A 1 105 ? 16.531 8.247 -18.319 1.00 94.12 105 GLN A C 1
ATOM 824 O O . GLN A 1 105 ? 16.285 7.053 -18.493 1.00 94.12 105 GLN A O 1
ATOM 829 N N . VAL A 1 106 ? 16.892 9.038 -19.337 1.00 96.62 106 VAL A N 1
ATOM 830 C CA . VAL A 1 106 ? 17.060 8.532 -20.711 1.00 96.62 106 VAL A CA 1
ATOM 831 C C . VAL A 1 106 ? 18.265 7.591 -20.808 1.00 96.62 106 VAL A C 1
ATOM 833 O O . VAL A 1 106 ? 18.174 6.575 -21.493 1.00 96.62 106 VAL A O 1
ATOM 836 N N . TRP A 1 107 ? 19.362 7.876 -20.096 1.00 97.69 107 TRP A N 1
ATOM 837 C CA . TRP A 1 107 ? 20.515 6.975 -20.002 1.00 97.69 107 TRP A CA 1
ATOM 838 C C . TRP A 1 107 ? 20.112 5.608 -19.444 1.00 97.69 107 TRP A C 1
ATOM 840 O O . TRP A 1 107 ? 20.431 4.592 -20.054 1.00 97.69 107 TRP A O 1
ATOM 850 N N . ARG A 1 108 ? 19.349 5.576 -18.347 1.00 96.75 108 ARG A N 1
ATOM 851 C CA . ARG A 1 108 ? 18.827 4.340 -17.748 1.00 96.75 108 ARG A CA 1
ATOM 852 C C . ARG A 1 108 ? 18.031 3.504 -18.758 1.00 96.75 108 ARG A C 1
ATOM 854 O O . ARG A 1 108 ? 18.345 2.336 -18.965 1.00 96.75 108 ARG A O 1
ATOM 861 N N . ARG A 1 109 ? 17.082 4.124 -19.473 1.00 97.00 109 ARG A N 1
ATOM 862 C CA . ARG A 1 109 ? 16.282 3.447 -20.516 1.00 97.00 109 ARG A CA 1
ATOM 863 C C . ARG A 1 109 ? 17.139 2.949 -21.686 1.00 97.00 109 ARG A C 1
ATOM 865 O O . ARG A 1 109 ? 16.895 1.866 -22.210 1.00 97.00 109 ARG A O 1
ATOM 872 N N . LEU A 1 110 ? 18.145 3.724 -22.103 1.00 97.94 110 LEU A N 1
ATOM 873 C CA . LEU A 1 110 ? 19.091 3.309 -23.142 1.00 97.94 110 LEU A CA 1
ATOM 874 C C . LEU A 1 110 ? 19.920 2.102 -22.690 1.00 97.94 110 LEU A C 1
ATOM 876 O O . LEU A 1 110 ? 20.077 1.152 -23.453 1.00 97.94 110 LEU A O 1
ATOM 880 N N . PHE A 1 111 ? 20.446 2.141 -21.467 1.00 97.94 111 PHE A N 1
ATOM 881 C CA . PHE A 1 111 ? 21.231 1.059 -20.885 1.00 97.94 111 PHE A CA 1
ATOM 882 C C . PHE A 1 111 ? 20.437 -0.254 -20.873 1.00 97.94 111 PHE A C 1
ATOM 884 O O . PHE A 1 111 ? 20.935 -1.265 -21.373 1.00 97.94 111 PHE A O 1
ATOM 891 N N . HIS A 1 112 ? 19.178 -0.212 -20.421 1.00 97.12 112 HIS A N 1
ATOM 892 C CA . HIS A 1 112 ? 18.252 -1.351 -20.471 1.00 97.12 112 HIS A CA 1
ATOM 893 C C . HIS A 1 112 ? 18.079 -1.892 -21.895 1.00 97.12 112 HIS A C 1
ATOM 895 O O . HIS A 1 112 ? 18.280 -3.080 -22.143 1.00 97.12 112 HIS A O 1
ATOM 901 N N . ALA A 1 113 ? 17.780 -1.013 -22.857 1.00 96.44 113 ALA A N 1
ATOM 902 C CA . ALA A 1 113 ? 17.554 -1.397 -24.251 1.00 96.44 113 ALA A CA 1
ATOM 903 C C . ALA A 1 113 ? 18.793 -2.025 -24.915 1.00 96.44 113 ALA A C 1
ATOM 905 O O . ALA A 1 113 ? 18.677 -2.960 -25.710 1.00 96.44 113 ALA A O 1
ATOM 906 N N . VAL A 1 114 ? 19.991 -1.520 -24.604 1.00 97.00 114 VAL A N 1
ATOM 907 C CA . VAL A 1 114 ? 21.245 -2.066 -25.140 1.00 97.00 114 VAL A CA 1
ATOM 908 C C . VAL A 1 114 ? 21.549 -3.436 -24.533 1.00 97.00 114 VAL A C 1
ATOM 910 O O . VAL A 1 114 ? 21.995 -4.319 -25.265 1.00 97.00 114 VAL A O 1
ATOM 913 N N . ILE A 1 115 ? 21.265 -3.655 -23.244 1.00 96.19 115 ILE A N 1
ATOM 914 C CA . ILE A 1 115 ? 21.378 -4.989 -22.637 1.00 96.19 115 ILE A CA 1
ATOM 915 C C . ILE A 1 115 ? 20.433 -5.972 -23.324 1.00 96.19 115 ILE A C 1
ATOM 917 O O . ILE A 1 115 ? 20.880 -7.047 -23.727 1.00 96.19 115 ILE A O 1
ATOM 921 N N . ASP A 1 116 ? 19.161 -5.603 -23.508 1.00 93.62 116 ASP A N 1
ATOM 922 C CA . ASP A 1 116 ? 18.203 -6.485 -24.180 1.00 93.62 116 ASP A CA 1
ATOM 923 C C . ASP A 1 116 ? 18.653 -6.814 -25.615 1.00 93.62 116 ASP A C 1
ATOM 925 O O . ASP A 1 116 ? 18.598 -7.971 -26.035 1.00 93.62 116 ASP A O 1
ATOM 929 N N . ARG A 1 117 ? 19.237 -5.844 -26.338 1.00 94.44 117 ARG A N 1
ATOM 930 C CA . ARG A 1 117 ? 19.820 -6.066 -27.676 1.00 94.44 117 ARG A CA 1
ATOM 931 C C . ARG A 1 117 ? 20.952 -7.080 -27.659 1.00 94.44 117 ARG A C 1
ATOM 933 O O . ARG A 1 117 ? 20.980 -7.977 -28.503 1.00 94.44 117 ARG A O 1
ATOM 940 N N . GLU A 1 118 ? 21.894 -6.947 -26.730 1.00 94.75 118 GLU A N 1
ATOM 941 C CA . GLU A 1 118 ? 23.026 -7.873 -26.636 1.00 94.75 118 GLU A CA 1
ATOM 942 C C . GLU A 1 118 ? 22.582 -9.279 -26.217 1.00 94.75 118 GLU A C 1
ATOM 944 O O . GLU A 1 118 ? 23.072 -10.267 -26.771 1.00 94.75 118 GLU A O 1
ATOM 949 N N . LEU A 1 119 ? 21.610 -9.384 -25.306 1.00 92.75 119 LEU A N 1
ATOM 950 C CA . LEU A 1 119 ? 21.023 -10.661 -24.900 1.00 92.75 119 LEU A CA 1
ATOM 951 C C . LEU A 1 119 ? 20.264 -11.322 -26.044 1.00 92.75 119 LEU A C 1
ATOM 953 O O . LEU A 1 119 ? 20.474 -12.507 -26.298 1.00 92.75 119 LEU A O 1
ATOM 957 N N . GLN A 1 120 ? 19.431 -10.569 -26.766 1.00 91.31 120 GLN A N 1
ATOM 958 C CA . GLN A 1 120 ? 18.731 -11.073 -27.942 1.00 91.31 120 GLN A CA 1
ATOM 959 C C . GLN A 1 120 ? 19.743 -11.591 -28.967 1.00 91.31 120 GLN A C 1
ATOM 961 O O . GLN A 1 120 ? 19.660 -12.743 -29.381 1.00 91.31 120 GLN A O 1
ATOM 966 N N . ARG A 1 121 ? 20.770 -10.802 -29.301 1.00 91.06 121 ARG A N 1
ATOM 967 C CA . ARG A 1 121 ? 21.810 -11.194 -30.263 1.00 91.06 121 ARG A CA 1
ATOM 968 C C . ARG A 1 121 ? 22.573 -12.455 -29.848 1.00 91.06 121 ARG A C 1
ATOM 970 O O . ARG A 1 121 ? 22.937 -13.252 -30.709 1.00 91.06 121 ARG A O 1
ATOM 977 N N . LYS A 1 122 ? 22.848 -12.627 -28.553 1.00 90.44 122 LYS A N 1
ATOM 978 C CA . LYS A 1 122 ? 23.621 -13.761 -28.026 1.00 90.44 122 LYS A CA 1
ATOM 979 C C . LYS A 1 122 ? 22.797 -15.038 -27.872 1.00 90.44 122 LYS A C 1
ATOM 981 O O . LYS A 1 122 ? 23.336 -16.125 -28.068 1.00 90.44 122 LYS A O 1
ATOM 986 N N . LEU A 1 123 ? 21.532 -14.912 -27.475 1.00 88.81 123 LEU A N 1
ATOM 987 C CA . LEU A 1 123 ? 20.679 -16.047 -27.115 1.00 88.81 123 LEU A CA 1
ATOM 988 C C . LEU A 1 123 ? 19.771 -16.502 -28.260 1.00 88.81 123 LEU A C 1
ATOM 990 O O . LEU A 1 123 ? 19.377 -17.667 -28.273 1.00 88.81 123 LEU A O 1
ATOM 994 N N . SER A 1 124 ? 19.466 -15.630 -29.227 1.00 87.19 124 SER A N 1
ATOM 995 C CA . SER A 1 124 ? 18.648 -15.989 -30.387 1.00 87.19 124 SER A CA 1
ATOM 996 C C . SER A 1 124 ? 19.312 -17.083 -31.227 1.00 87.19 124 SER A C 1
ATOM 998 O O . SER A 1 124 ? 20.465 -16.973 -31.642 1.00 87.19 124 SER A O 1
ATOM 1000 N N . GLY A 1 125 ? 18.560 -18.146 -31.512 1.00 87.88 125 GLY A N 1
ATOM 1001 C CA . GLY A 1 125 ? 19.007 -19.257 -32.347 1.00 87.88 125 GLY A CA 1
ATOM 1002 C C . GLY A 1 125 ? 18.326 -20.586 -31.999 1.00 87.88 125 GLY A C 1
ATOM 1003 O O . GLY A 1 125 ? 17.488 -20.645 -31.100 1.00 87.88 125 GLY A O 1
ATOM 1004 N N . PRO A 1 126 ? 18.690 -21.691 -32.675 1.00 85.31 126 PRO A N 1
ATOM 1005 C CA . PRO A 1 126 ? 18.041 -22.995 -32.486 1.00 85.31 126 PRO A CA 1
ATOM 1006 C C . PRO A 1 126 ? 18.144 -23.561 -31.059 1.00 85.31 126 PRO A C 1
ATOM 1008 O O . PRO A 1 126 ? 17.300 -24.355 -30.647 1.00 85.31 126 PRO A O 1
ATOM 1011 N N . SER A 1 127 ? 19.171 -23.166 -30.301 1.00 89.12 127 SER A N 1
ATOM 1012 C CA . SER A 1 127 ? 19.430 -23.618 -28.928 1.00 89.12 127 SER A CA 1
ATOM 1013 C C . SER A 1 127 ? 18.938 -22.653 -27.845 1.00 89.12 127 SER A C 1
ATOM 1015 O O . SER A 1 127 ? 19.183 -22.918 -26.669 1.00 89.12 127 SER A O 1
ATOM 1017 N N . GLU A 1 128 ? 18.237 -21.573 -28.208 1.00 90.31 128 GLU A N 1
ATOM 1018 C CA . GLU A 1 128 ? 17.805 -20.498 -27.299 1.00 90.31 128 GLU A CA 1
ATOM 1019 C C . GLU A 1 128 ? 17.134 -21.040 -26.027 1.00 90.31 128 GLU A C 1
ATOM 1021 O O . GLU A 1 128 ? 17.568 -20.767 -24.908 1.00 90.31 128 GLU A O 1
ATOM 1026 N N . ARG A 1 129 ? 16.125 -21.905 -26.188 1.00 89.44 129 ARG A N 1
ATOM 1027 C CA . ARG A 1 129 ? 15.381 -22.480 -25.055 1.00 89.44 129 ARG A CA 1
ATOM 1028 C C . ARG A 1 129 ? 16.271 -23.293 -24.110 1.00 89.44 129 ARG A C 1
ATOM 1030 O O . ARG A 1 129 ? 16.100 -23.226 -22.897 1.00 89.44 129 ARG A O 1
ATOM 1037 N N . ALA A 1 130 ? 17.220 -24.058 -24.650 1.00 91.81 130 ALA A N 1
ATOM 1038 C CA . ALA A 1 130 ? 18.120 -24.893 -23.853 1.00 91.81 130 ALA A CA 1
ATOM 1039 C C . ALA A 1 130 ? 19.202 -24.064 -23.138 1.00 91.81 130 ALA A C 1
ATOM 1041 O O . ALA A 1 130 ? 19.565 -24.361 -22.000 1.00 91.81 130 ALA A O 1
ATOM 1042 N N . GLU A 1 131 ? 19.713 -23.020 -23.793 1.00 91.75 131 GLU A N 1
ATOM 1043 C CA . GLU A 1 131 ? 20.629 -22.028 -23.217 1.00 91.75 131 GLU A CA 1
ATOM 1044 C C . GLU A 1 131 ? 19.974 -21.280 -22.044 1.00 91.75 131 GLU A C 1
ATOM 1046 O O . GLU A 1 131 ? 20.578 -21.147 -20.977 1.00 91.75 131 GLU A O 1
ATOM 1051 N N . ILE A 1 132 ? 18.722 -20.850 -22.205 1.00 92.44 132 ILE A N 1
ATOM 1052 C CA . ILE A 1 132 ? 17.968 -20.139 -21.165 1.00 92.44 132 ILE A CA 1
ATOM 1053 C C . ILE A 1 132 ? 17.650 -21.065 -19.994 1.00 92.44 132 ILE A C 1
ATOM 1055 O O . ILE A 1 132 ? 17.893 -20.702 -18.846 1.00 92.44 132 ILE A O 1
ATOM 1059 N N . GLN A 1 133 ? 17.211 -22.299 -20.256 1.00 93.56 133 GLN A N 1
ATOM 1060 C CA . GLN A 1 133 ? 16.940 -23.260 -19.185 1.00 93.56 133 GLN A CA 1
ATOM 1061 C C . GLN A 1 133 ? 18.189 -23.562 -18.339 1.00 93.56 133 GLN A C 1
ATOM 1063 O O . GLN A 1 133 ? 18.080 -23.719 -17.123 1.00 93.56 133 GLN A O 1
ATOM 1068 N N . ARG A 1 134 ? 19.385 -23.604 -18.948 1.00 92.81 134 ARG A N 1
ATOM 1069 C CA . ARG A 1 134 ? 20.649 -23.753 -18.205 1.00 92.81 134 ARG A CA 1
ATOM 1070 C C . ARG A 1 134 ? 20.941 -22.565 -17.292 1.00 92.81 134 ARG A C 1
ATOM 1072 O O . ARG A 1 134 ? 21.399 -22.773 -16.173 1.00 92.81 134 ARG A O 1
ATOM 1079 N N . ARG A 1 135 ? 20.662 -21.339 -17.736 1.00 92.81 135 ARG A N 1
ATOM 1080 C CA . ARG A 1 135 ? 20.866 -20.131 -16.921 1.00 92.81 135 ARG A CA 1
ATOM 1081 C C . ARG A 1 135 ? 19.862 -20.026 -15.783 1.00 92.81 135 ARG A C 1
ATOM 1083 O O . ARG A 1 135 ? 20.258 -19.740 -14.660 1.00 92.81 135 ARG A O 1
ATOM 1090 N N . ILE A 1 136 ? 18.602 -20.372 -16.046 1.00 93.94 136 ILE A N 1
ATOM 1091 C CA . ILE A 1 136 ? 17.571 -20.495 -15.011 1.00 93.94 136 ILE A CA 1
ATOM 1092 C C . ILE A 1 136 ? 18.003 -21.512 -13.949 1.00 93.94 136 ILE A C 1
ATOM 1094 O O . ILE A 1 136 ? 17.862 -21.251 -12.759 1.00 93.94 136 ILE A O 1
ATOM 1098 N N . ALA A 1 137 ? 18.580 -22.648 -14.353 1.00 92.81 137 ALA A N 1
ATOM 1099 C CA . ALA A 1 137 ? 19.120 -23.616 -13.401 1.00 92.81 137 ALA A CA 1
ATOM 1100 C C . ALA A 1 137 ? 20.296 -23.051 -12.579 1.00 92.81 137 ALA A C 1
ATOM 1102 O O . ALA A 1 137 ? 20.416 -23.385 -11.404 1.00 92.81 137 ALA A O 1
ATOM 1103 N N . GLY A 1 138 ? 21.129 -22.187 -13.172 1.00 91.06 138 GLY A N 1
ATOM 1104 C CA . GLY A 1 138 ? 22.216 -21.483 -12.482 1.00 91.06 138 GLY A CA 1
ATOM 1105 C C . GLY A 1 138 ? 21.743 -20.412 -11.491 1.00 91.06 138 GLY A C 1
ATOM 1106 O O . GLY A 1 138 ? 22.351 -20.263 -10.437 1.00 91.06 138 GLY A O 1
ATOM 1107 N N . LEU A 1 139 ? 20.649 -19.706 -11.798 1.00 92.25 139 LEU A N 1
ATOM 1108 C CA . LEU A 1 139 ? 20.006 -18.741 -10.895 1.00 92.25 139 LEU A CA 1
ATOM 1109 C C . LEU A 1 139 ? 19.207 -19.436 -9.778 1.00 92.25 139 LEU A C 1
ATOM 1111 O O . LEU A 1 139 ? 19.145 -18.957 -8.650 1.00 92.25 139 LEU A O 1
ATOM 1115 N N . GLY A 1 140 ? 18.592 -20.573 -10.106 1.00 93.25 140 GLY A N 1
ATOM 1116 C CA . GLY A 1 140 ? 17.656 -21.302 -9.260 1.00 93.25 140 GLY A CA 1
ATOM 1117 C C . GLY A 1 140 ? 16.206 -21.103 -9.707 1.00 93.25 140 GLY A C 1
ATOM 1118 O O . GLY A 1 140 ? 15.750 -19.989 -9.960 1.00 93.25 140 GLY A O 1
ATOM 1119 N N . GLN A 1 141 ? 15.454 -22.206 -9.766 1.00 92.56 141 GLN A N 1
ATOM 1120 C CA . GLN A 1 141 ? 14.080 -22.216 -10.282 1.00 92.56 141 GLN A CA 1
ATOM 1121 C C . GLN A 1 141 ? 13.137 -21.316 -9.469 1.00 92.56 141 GLN A C 1
ATOM 1123 O O . GLN A 1 141 ? 12.350 -20.585 -10.054 1.00 92.56 141 GLN A O 1
ATOM 1128 N N . VAL A 1 142 ? 13.254 -21.332 -8.136 1.00 93.56 142 VAL A N 1
ATOM 1129 C CA . VAL A 1 142 ? 12.417 -20.516 -7.238 1.00 93.56 142 VAL A CA 1
ATOM 1130 C C . VAL A 1 142 ? 12.671 -19.024 -7.451 1.00 93.56 142 VAL A C 1
ATOM 1132 O O . VAL A 1 142 ? 11.725 -18.260 -7.610 1.00 93.56 142 VAL A O 1
ATOM 1135 N N . ALA A 1 143 ? 13.943 -18.623 -7.511 1.00 93.75 143 ALA A N 1
ATOM 1136 C CA . ALA A 1 143 ? 14.325 -17.232 -7.727 1.00 93.75 143 ALA A CA 1
ATOM 1137 C C . ALA A 1 143 ? 13.868 -16.720 -9.101 1.00 93.75 143 ALA A C 1
ATOM 1139 O O . ALA A 1 143 ? 13.368 -15.603 -9.212 1.00 93.75 143 ALA A O 1
ATOM 1140 N N . PHE A 1 144 ? 13.986 -17.547 -10.145 1.00 96.06 144 PHE A N 1
ATOM 1141 C CA . PHE A 1 144 ? 13.493 -17.182 -11.470 1.00 96.06 144 PHE A CA 1
ATOM 1142 C C . PHE A 1 144 ? 11.964 -17.094 -11.532 1.00 96.06 144 PHE A C 1
ATOM 1144 O O . PHE A 1 144 ? 11.441 -16.167 -12.142 1.00 96.06 144 PHE A O 1
ATOM 1151 N N . ASP A 1 145 ? 11.242 -18.029 -10.911 1.00 95.44 145 ASP A N 1
ATOM 1152 C CA . ASP A 1 145 ? 9.775 -18.009 -10.917 1.00 95.44 145 ASP A CA 1
ATOM 1153 C C . ASP A 1 145 ? 9.230 -16.786 -10.153 1.00 95.44 145 ASP A C 1
ATOM 1155 O O . ASP A 1 145 ? 8.240 -16.191 -10.583 1.00 95.44 145 ASP A O 1
ATOM 1159 N N . GLU A 1 146 ? 9.905 -16.346 -9.082 1.00 95.44 146 GLU A N 1
ATOM 1160 C CA . GLU A 1 146 ? 9.622 -15.062 -8.425 1.00 95.44 146 GLU A CA 1
ATOM 1161 C C . GLU A 1 146 ? 9.880 -13.880 -9.366 1.00 95.44 146 GLU A C 1
ATOM 1163 O O . GLU A 1 146 ? 8.993 -13.049 -9.559 1.00 95.44 146 GLU A O 1
ATOM 1168 N N . ALA A 1 147 ? 11.060 -13.814 -9.991 1.00 95.06 147 ALA A N 1
ATOM 1169 C CA . ALA A 1 147 ? 11.392 -12.736 -10.918 1.00 95.06 147 ALA A CA 1
ATOM 1170 C C . ALA A 1 147 ? 10.389 -12.656 -12.080 1.00 95.06 147 ALA A C 1
ATOM 1172 O O . ALA A 1 147 ? 9.907 -11.576 -12.418 1.00 95.06 147 ALA A O 1
ATOM 1173 N N . HIS A 1 148 ? 10.009 -13.801 -12.652 1.00 95.88 148 HIS A N 1
ATOM 1174 C CA . HIS A 1 148 ? 8.995 -13.888 -13.701 1.00 95.88 148 HIS A CA 1
ATOM 1175 C C . HIS A 1 148 ? 7.633 -13.388 -13.197 1.00 95.88 148 HIS A C 1
ATOM 1177 O O . HIS A 1 148 ? 6.982 -12.589 -13.873 1.00 95.88 148 HIS A O 1
ATOM 1183 N N . PHE A 1 149 ? 7.221 -13.781 -11.989 1.00 94.88 149 PHE A N 1
ATOM 1184 C CA . PHE A 1 149 ? 5.987 -13.289 -11.377 1.00 94.88 149 PHE A CA 1
ATOM 1185 C C . PHE A 1 149 ? 5.994 -11.765 -11.178 1.00 94.88 149 PHE A C 1
ATOM 1187 O O . PHE A 1 149 ? 4.995 -11.111 -11.497 1.00 94.88 149 PHE A O 1
ATOM 1194 N N . VAL A 1 150 ? 7.100 -11.197 -10.691 1.00 94.31 150 VAL A N 1
ATOM 1195 C CA . VAL A 1 150 ? 7.252 -9.749 -10.479 1.00 94.31 150 VAL A CA 1
ATOM 1196 C C . VAL A 1 150 ? 7.182 -9.005 -11.809 1.00 94.31 150 VAL A C 1
ATOM 1198 O O . VAL A 1 150 ? 6.342 -8.123 -11.966 1.00 94.31 150 VAL A O 1
ATOM 1201 N N . LEU A 1 151 ? 7.966 -9.413 -12.811 1.00 93.75 151 LEU A N 1
ATOM 1202 C CA . LEU A 1 151 ? 7.965 -8.784 -14.137 1.00 93.75 151 LEU A CA 1
ATOM 1203 C C . LEU A 1 151 ? 6.592 -8.851 -14.816 1.00 93.75 151 LEU A C 1
ATOM 1205 O O . LEU A 1 151 ? 6.164 -7.891 -15.459 1.00 93.75 151 LEU A O 1
ATOM 1209 N N . ARG A 1 152 ? 5.870 -9.963 -14.648 1.00 91.56 152 ARG A N 1
ATOM 1210 C CA . ARG A 1 152 ? 4.495 -10.094 -15.137 1.00 91.56 152 ARG A CA 1
ATOM 1211 C C . ARG A 1 152 ? 3.546 -9.126 -14.429 1.00 91.56 152 ARG A C 1
ATOM 1213 O O . ARG A 1 152 ? 2.733 -8.484 -15.091 1.00 91.56 152 ARG A O 1
ATOM 1220 N N . SER A 1 153 ? 3.646 -9.026 -13.105 1.00 89.25 153 SER A N 1
ATOM 1221 C CA . SER A 1 153 ? 2.785 -8.164 -12.282 1.00 89.25 153 SER A CA 1
ATOM 1222 C C . SER A 1 153 ? 3.022 -6.679 -12.567 1.00 89.25 153 SER A C 1
ATOM 1224 O O . SER A 1 153 ? 2.067 -5.913 -12.659 1.00 89.25 153 SER A O 1
ATOM 1226 N N . GLU A 1 154 ? 4.277 -6.305 -12.821 1.00 88.81 154 GLU A N 1
ATOM 1227 C CA . GLU A 1 154 ? 4.703 -4.953 -13.202 1.00 88.81 154 GLU A CA 1
ATOM 1228 C C . GLU A 1 154 ? 4.513 -4.656 -14.700 1.00 88.81 154 GLU A C 1
ATOM 1230 O O . GLU A 1 154 ? 4.951 -3.624 -15.210 1.00 88.81 154 GLU A O 1
ATOM 1235 N N . THR A 1 155 ? 3.843 -5.542 -15.450 1.00 89.00 155 THR A N 1
ATOM 1236 C CA . THR A 1 155 ? 3.580 -5.385 -16.892 1.00 89.00 155 THR A CA 1
ATOM 1237 C C . THR A 1 155 ? 4.852 -5.132 -17.716 1.00 89.00 155 THR A C 1
ATOM 1239 O O . THR A 1 155 ? 4.871 -4.338 -18.653 1.00 89.00 155 THR A O 1
ATOM 1242 N N . ARG A 1 156 ? 5.951 -5.809 -17.380 1.00 90.12 156 ARG A N 1
ATOM 1243 C CA . ARG A 1 156 ? 7.230 -5.707 -18.104 1.00 90.12 156 ARG A CA 1
ATOM 1244 C C . ARG A 1 156 ? 7.353 -6.692 -19.268 1.00 90.12 156 ARG A C 1
ATOM 1246 O O . ARG A 1 156 ? 8.300 -6.582 -20.029 1.00 90.12 156 ARG A O 1
ATOM 1253 N N . LEU A 1 157 ? 6.403 -7.617 -19.421 1.00 90.19 157 LEU A N 1
ATOM 1254 C CA . LEU A 1 157 ? 6.428 -8.671 -20.442 1.00 90.19 157 LEU A CA 1
ATOM 1255 C C . LEU A 1 157 ? 5.282 -8.507 -21.441 1.00 90.19 157 LEU A C 1
ATOM 1257 O O . LEU A 1 157 ? 4.123 -8.355 -21.047 1.00 90.19 157 LEU A O 1
ATOM 1261 N N . VAL A 1 158 ? 5.615 -8.557 -22.726 1.00 86.81 158 VAL A N 1
ATOM 1262 C CA . VAL A 1 158 ? 4.685 -8.561 -23.853 1.00 86.81 158 VAL A CA 1
ATOM 1263 C C . VAL A 1 158 ? 3.960 -9.895 -23.961 1.00 86.81 158 VAL A C 1
ATOM 1265 O O . VAL A 1 158 ? 2.735 -9.894 -24.090 1.00 86.81 158 VAL A O 1
ATOM 1268 N N . ASP A 1 159 ? 4.689 -11.010 -23.873 1.00 87.88 159 ASP A N 1
ATOM 1269 C CA . ASP A 1 159 ? 4.132 -12.342 -23.650 1.00 87.88 159 ASP A CA 1
ATOM 1270 C C . ASP A 1 159 ? 4.360 -12.751 -22.182 1.00 87.88 159 ASP A C 1
ATOM 1272 O O . ASP A 1 159 ? 5.451 -13.206 -21.820 1.00 87.88 159 ASP A O 1
ATOM 1276 N N . PRO A 1 160 ? 3.336 -12.614 -21.314 1.00 87.62 160 PRO A N 1
ATOM 1277 C CA . PRO A 1 160 ? 3.435 -12.915 -19.889 1.00 87.62 160 PRO A CA 1
ATOM 1278 C C . PRO A 1 160 ? 3.926 -14.322 -19.557 1.00 87.62 160 PRO A C 1
ATOM 1280 O O . PRO A 1 160 ? 4.451 -14.524 -18.466 1.00 87.62 160 PRO A O 1
ATOM 1283 N N . GLU A 1 161 ? 3.746 -15.291 -20.454 1.00 90.44 161 GLU A N 1
ATOM 1284 C CA . GLU A 1 161 ? 4.092 -16.695 -20.216 1.00 90.44 161 GLU A CA 1
ATOM 1285 C C . GLU A 1 161 ? 5.446 -17.075 -20.849 1.00 90.44 161 GLU A C 1
ATOM 1287 O O . GLU A 1 161 ? 5.987 -18.157 -20.595 1.00 90.44 161 GLU A O 1
ATOM 1292 N N . SER A 1 162 ? 6.049 -16.174 -21.634 1.00 90.75 162 SER A N 1
ATOM 1293 C CA . SER A 1 162 ? 7.344 -16.395 -22.272 1.00 90.75 162 SER A CA 1
ATOM 1294 C C . SER A 1 162 ? 8.485 -16.343 -21.259 1.00 90.75 162 SER A C 1
ATOM 1296 O O . SER A 1 162 ? 8.980 -15.283 -20.879 1.00 90.75 162 SER A O 1
ATOM 1298 N N . ARG A 1 163 ? 8.992 -17.521 -20.879 1.00 92.94 163 ARG A N 1
ATOM 1299 C CA . ARG A 1 163 ? 10.198 -17.640 -20.037 1.00 92.94 163 ARG A CA 1
ATOM 1300 C C . ARG A 1 163 ? 11.446 -17.056 -20.704 1.00 92.94 163 ARG A C 1
ATOM 1302 O O . ARG A 1 163 ? 12.357 -16.622 -20.008 1.00 92.94 163 ARG A O 1
ATOM 1309 N N . THR A 1 164 ? 11.498 -17.043 -22.037 1.00 92.00 164 THR A N 1
ATOM 1310 C CA . THR A 1 164 ? 12.620 -16.454 -22.780 1.00 92.00 164 THR A CA 1
ATOM 1311 C C . THR A 1 164 ? 12.627 -14.937 -22.666 1.00 92.00 164 THR A C 1
ATOM 1313 O O . THR A 1 164 ? 13.668 -14.341 -22.398 1.00 92.00 164 THR A O 1
ATOM 1316 N N . GLU A 1 165 ? 11.465 -14.313 -22.846 1.00 91.12 165 GLU A N 1
ATOM 1317 C CA . GLU A 1 165 ? 11.312 -12.874 -22.649 1.00 91.12 165 GLU A CA 1
ATOM 1318 C C . GLU A 1 165 ? 11.560 -12.500 -21.187 1.00 91.12 165 GLU A C 1
ATOM 1320 O O . GLU A 1 165 ? 12.364 -11.613 -20.917 1.00 91.12 165 GLU A O 1
ATOM 1325 N N . ALA A 1 166 ? 10.972 -13.253 -20.252 1.00 94.81 166 ALA A N 1
ATOM 1326 C CA . ALA A 1 166 ? 11.171 -13.051 -18.823 1.00 94.81 166 ALA A CA 1
ATOM 1327 C C . ALA A 1 166 ? 12.645 -13.143 -18.408 1.00 94.81 166 ALA A C 1
ATOM 1329 O O . ALA A 1 166 ? 13.086 -12.342 -17.592 1.00 94.81 166 ALA A O 1
ATOM 1330 N N . TRP A 1 167 ? 13.425 -14.067 -18.982 1.00 95.06 167 TRP A N 1
ATOM 1331 C CA . TRP A 1 167 ? 14.866 -14.147 -18.724 1.00 95.06 167 TRP A CA 1
ATOM 1332 C C . TRP A 1 167 ? 15.613 -12.901 -19.205 1.00 95.06 167 TRP A C 1
ATOM 1334 O O . TRP A 1 167 ? 16.396 -12.334 -18.446 1.00 95.06 167 TRP A O 1
ATOM 1344 N N . ARG A 1 168 ? 15.366 -12.447 -20.440 1.00 93.75 168 ARG A N 1
ATOM 1345 C CA . ARG A 1 168 ? 16.039 -11.251 -20.975 1.00 93.75 168 ARG A CA 1
ATOM 1346 C C . ARG A 1 168 ? 15.683 -9.996 -20.185 1.00 93.75 168 ARG A C 1
ATOM 1348 O O . ARG A 1 168 ? 16.580 -9.256 -19.786 1.00 93.75 168 ARG A O 1
ATOM 1355 N N . GLU A 1 169 ? 14.397 -9.806 -19.905 1.00 95.38 169 GLU A N 1
ATOM 1356 C CA . GLU A 1 169 ? 13.913 -8.663 -19.134 1.00 95.38 169 GLU A CA 1
ATOM 1357 C C . GLU A 1 169 ? 14.410 -8.711 -17.684 1.00 95.38 169 GLU A C 1
ATOM 1359 O O . GLU A 1 169 ? 14.778 -7.675 -17.138 1.00 95.38 169 GLU A O 1
ATOM 1364 N N . PHE A 1 170 ? 14.510 -9.899 -17.076 1.00 96.06 170 PHE A N 1
ATOM 1365 C CA . PHE A 1 170 ? 15.140 -10.069 -15.766 1.00 96.06 170 PHE A CA 1
ATOM 1366 C C . PHE A 1 170 ? 16.592 -9.590 -15.776 1.00 96.06 170 PHE A C 1
ATOM 1368 O O . PHE A 1 170 ? 16.968 -8.795 -14.921 1.00 96.06 170 PHE A O 1
ATOM 1375 N N . CYS A 1 171 ? 17.403 -10.029 -16.742 1.00 95.81 171 CYS A N 1
ATOM 1376 C CA . CYS A 1 171 ? 18.800 -9.608 -16.838 1.00 95.81 171 CYS A CA 1
ATOM 1377 C C . CYS A 1 171 ? 18.930 -8.090 -17.030 1.00 95.81 171 CYS A C 1
ATOM 1379 O O . CYS A 1 171 ? 19.750 -7.458 -16.362 1.00 95.81 171 CYS A O 1
ATOM 1381 N N . ALA A 1 172 ? 18.126 -7.511 -17.927 1.00 95.69 172 ALA A N 1
ATOM 1382 C CA . ALA A 1 172 ? 18.133 -6.079 -18.202 1.00 95.69 172 ALA A CA 1
ATOM 1383 C C . ALA A 1 172 ? 17.696 -5.266 -16.974 1.00 95.69 172 ALA A C 1
ATOM 1385 O O . ALA A 1 172 ? 18.432 -4.380 -16.548 1.00 95.69 172 ALA A O 1
ATOM 1386 N N . MET A 1 173 ? 16.584 -5.644 -16.334 1.00 95.50 173 MET A N 1
ATOM 1387 C CA . MET A 1 173 ? 16.072 -4.994 -15.124 1.00 95.50 173 MET A CA 1
ATOM 1388 C C . MET A 1 173 ? 17.031 -5.139 -13.938 1.00 95.50 173 MET A C 1
ATOM 1390 O O . MET A 1 173 ? 17.300 -4.172 -13.233 1.00 95.50 173 MET A O 1
ATOM 1394 N N . TYR A 1 174 ? 17.581 -6.334 -13.711 1.00 96.06 174 TYR A N 1
ATOM 1395 C CA . TYR A 1 174 ? 18.533 -6.568 -12.628 1.00 96.06 174 TYR A CA 1
ATOM 1396 C C . TYR A 1 174 ? 19.769 -5.678 -12.786 1.00 96.06 174 TYR A C 1
ATOM 1398 O O . TYR A 1 174 ? 20.172 -5.011 -11.835 1.00 96.06 174 TYR A O 1
ATOM 1406 N N . LEU A 1 175 ? 20.362 -5.629 -13.985 1.00 95.81 175 LEU A N 1
ATOM 1407 C CA . LEU A 1 175 ? 21.519 -4.774 -14.243 1.00 95.81 175 LEU A CA 1
ATOM 1408 C C . LEU A 1 175 ? 21.141 -3.290 -14.162 1.00 95.81 175 LEU A C 1
ATOM 1410 O O . LEU A 1 175 ? 21.897 -2.509 -13.591 1.00 95.81 175 LEU A O 1
ATOM 1414 N N . GLU A 1 176 ? 19.978 -2.891 -14.678 1.00 95.38 176 GLU A N 1
ATOM 1415 C CA . GLU A 1 176 ? 19.475 -1.520 -14.557 1.00 95.38 176 GLU A CA 1
ATOM 1416 C C . GLU A 1 176 ? 19.404 -1.091 -13.083 1.00 95.38 176 GLU A C 1
ATOM 1418 O O . GLU A 1 176 ? 20.038 -0.112 -12.687 1.00 95.38 176 GLU A O 1
ATOM 1423 N N . LEU A 1 177 ? 18.723 -1.867 -12.237 1.00 94.56 177 LEU A N 1
ATOM 1424 C CA . LEU A 1 177 ? 18.638 -1.590 -10.803 1.00 94.56 177 LEU A CA 1
ATOM 1425 C C . LEU A 1 177 ? 20.023 -1.623 -10.148 1.00 94.56 177 LEU A C 1
ATOM 1427 O O . LEU A 1 177 ? 20.367 -0.724 -9.391 1.00 94.56 177 LEU A O 1
ATOM 1431 N N . ARG A 1 178 ? 20.876 -2.596 -10.479 1.00 94.06 178 ARG A N 1
ATOM 1432 C CA . ARG A 1 178 ? 22.219 -2.733 -9.892 1.00 94.06 178 ARG A CA 1
ATOM 1433 C C . ARG A 1 178 ? 23.099 -1.493 -10.067 1.00 94.06 178 ARG A C 1
ATOM 1435 O O . ARG A 1 178 ? 23.917 -1.226 -9.179 1.00 94.06 178 ARG A O 1
ATOM 1442 N N . TRP A 1 179 ? 22.962 -0.787 -11.189 1.00 94.25 179 TRP A N 1
ATOM 1443 C CA . TRP A 1 179 ? 23.780 0.378 -11.537 1.00 94.25 179 TRP A CA 1
ATOM 1444 C C . TRP A 1 179 ? 23.112 1.720 -11.228 1.00 94.25 179 TRP A C 1
ATOM 1446 O O . TRP A 1 179 ? 23.822 2.679 -10.928 1.00 94.25 179 TRP A O 1
ATOM 1456 N N . PHE A 1 180 ? 21.780 1.801 -11.282 1.00 94.06 180 PHE A N 1
ATOM 1457 C CA . PHE A 1 180 ? 21.052 3.057 -11.084 1.00 94.06 180 PHE A CA 1
ATOM 1458 C C . PHE A 1 180 ? 20.363 3.161 -9.715 1.00 94.06 180 PHE A C 1
ATOM 1460 O O . PHE A 1 180 ? 20.359 4.244 -9.138 1.00 94.06 180 PHE A O 1
ATOM 1467 N N . GLU A 1 181 ? 19.809 2.066 -9.183 1.00 92.25 181 GLU A N 1
ATOM 1468 C CA . GLU A 1 181 ? 19.011 2.032 -7.939 1.00 92.25 181 GLU A CA 1
ATOM 1469 C C . GLU A 1 181 ? 19.215 0.700 -7.174 1.00 92.25 181 GLU A C 1
ATOM 1471 O O . GLU A 1 181 ? 18.313 -0.144 -7.101 1.00 92.25 181 GLU A O 1
ATOM 1476 N N . PRO A 1 182 ? 20.424 0.446 -6.631 1.00 91.44 182 PRO A N 1
ATOM 1477 C CA . PRO A 1 182 ? 20.810 -0.879 -6.133 1.00 91.44 182 PRO A CA 1
ATOM 1478 C C . PRO A 1 182 ? 20.019 -1.332 -4.902 1.00 91.44 182 PRO A C 1
ATOM 1480 O O . PRO A 1 182 ? 19.925 -2.528 -4.629 1.00 91.44 182 PRO A O 1
ATOM 1483 N N . ASP A 1 183 ? 19.450 -0.403 -4.140 1.00 88.25 183 ASP A N 1
ATOM 1484 C CA . ASP A 1 183 ? 18.626 -0.705 -2.974 1.00 88.25 183 ASP A CA 1
ATOM 1485 C C . ASP A 1 183 ? 17.240 -1.255 -3.347 1.00 88.25 183 ASP A C 1
ATOM 1487 O O . ASP A 1 183 ? 16.663 -2.015 -2.564 1.00 88.25 183 ASP A O 1
ATOM 1491 N N . LEU A 1 184 ? 16.749 -0.983 -4.563 1.00 89.81 184 LEU A N 1
ATOM 1492 C CA . LEU A 1 184 ? 15.502 -1.554 -5.077 1.00 89.81 184 LEU A CA 1
ATOM 1493 C C . LEU A 1 184 ? 15.629 -3.016 -5.519 1.00 89.81 184 LEU A C 1
ATOM 1495 O O . LEU A 1 184 ? 14.608 -3.688 -5.652 1.00 89.81 184 LEU A O 1
ATOM 1499 N N . LEU A 1 185 ? 16.843 -3.556 -5.680 1.00 91.25 185 LEU A N 1
ATOM 1500 C CA . LEU A 1 185 ? 17.035 -4.966 -6.049 1.00 91.25 185 LEU A CA 1
ATOM 1501 C C . LEU A 1 185 ? 16.334 -5.921 -5.079 1.00 91.25 185 LEU A C 1
ATOM 1503 O O . LEU A 1 185 ? 15.704 -6.881 -5.507 1.00 91.25 185 LEU A O 1
ATOM 1507 N N . LYS A 1 186 ? 16.394 -5.635 -3.775 1.00 88.50 186 LYS A N 1
ATOM 1508 C CA . LYS A 1 186 ? 15.745 -6.459 -2.740 1.00 88.50 186 LYS A CA 1
ATOM 1509 C C . LYS A 1 186 ? 14.229 -6.288 -2.700 1.00 88.50 186 LYS A C 1
ATOM 1511 O O . LYS A 1 186 ? 13.546 -7.121 -2.115 1.00 88.50 186 LYS A O 1
ATOM 1516 N N . VAL A 1 187 ? 13.722 -5.198 -3.273 1.00 87.56 187 VAL A N 1
ATOM 1517 C CA . VAL A 1 187 ? 12.286 -4.921 -3.383 1.00 87.56 187 VAL A CA 1
ATOM 1518 C C . VAL A 1 187 ? 11.710 -5.663 -4.587 1.00 87.56 187 VAL A C 1
ATOM 1520 O O . VAL A 1 187 ? 10.665 -6.292 -4.466 1.00 87.56 187 VAL A O 1
ATOM 1523 N N . TRP A 1 188 ? 12.412 -5.628 -5.722 1.00 90.75 188 TRP A N 1
ATOM 1524 C CA . TRP A 1 188 ? 11.996 -6.296 -6.957 1.00 90.75 188 TRP A CA 1
ATOM 1525 C C . TRP A 1 188 ? 12.263 -7.802 -6.947 1.00 90.75 188 TRP A C 1
ATOM 1527 O O . TRP A 1 188 ? 11.455 -8.564 -7.463 1.00 90.75 188 TRP A O 1
ATOM 1537 N N . PHE A 1 189 ? 13.375 -8.247 -6.361 1.00 93.12 189 PHE A N 1
ATOM 1538 C CA . PHE A 1 189 ? 13.802 -9.648 -6.378 1.00 93.12 189 PHE A CA 1
ATOM 1539 C C . PHE A 1 189 ? 14.232 -10.118 -4.973 1.00 93.12 189 PHE A C 1
ATOM 1541 O O . PHE A 1 189 ? 15.417 -10.382 -4.737 1.00 93.12 189 PHE A O 1
ATOM 1548 N N . PRO A 1 190 ? 13.301 -10.188 -4.001 1.00 88.69 190 PRO A N 1
ATOM 1549 C CA . PRO A 1 190 ? 13.614 -10.508 -2.606 1.00 88.69 190 PRO A CA 1
ATOM 1550 C C . PRO A 1 190 ? 14.249 -11.892 -2.394 1.00 88.69 190 PRO A C 1
ATOM 1552 O O . PRO A 1 190 ? 15.018 -12.059 -1.444 1.00 88.69 190 PRO A O 1
ATOM 1555 N N . SER A 1 191 ? 13.994 -12.871 -3.269 1.00 89.38 191 SER A N 1
ATOM 1556 C CA . SER A 1 191 ? 14.627 -14.196 -3.210 1.00 89.38 191 SER A CA 1
ATOM 1557 C C . SER A 1 191 ? 16.112 -14.186 -3.600 1.00 89.38 191 SER A C 1
ATOM 1559 O O . SER A 1 191 ? 16.823 -15.154 -3.324 1.00 89.38 191 SER A O 1
ATOM 1561 N N . LEU A 1 192 ? 16.622 -13.108 -4.210 1.00 88.50 192 LEU A N 1
ATOM 1562 C CA . LEU A 1 192 ? 18.038 -12.969 -4.566 1.00 88.50 192 LEU A CA 1
ATOM 1563 C C . LEU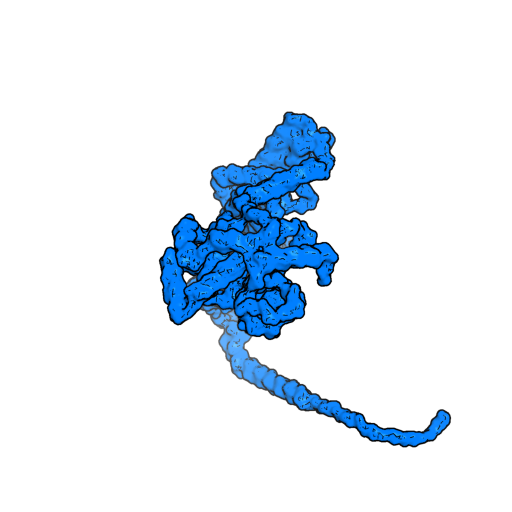 A 1 192 ? 18.862 -12.482 -3.369 1.00 88.50 192 LEU A C 1
ATOM 1565 O O . LEU A 1 192 ? 19.264 -11.322 -3.275 1.00 88.50 192 LEU A O 1
ATOM 1569 N N . THR A 1 193 ? 19.142 -13.391 -2.437 1.00 77.38 193 THR A N 1
ATOM 1570 C CA . THR A 1 193 ? 19.898 -13.072 -1.216 1.00 77.38 193 THR A CA 1
ATOM 1571 C C . THR A 1 193 ? 21.385 -12.811 -1.466 1.00 77.38 193 THR A C 1
ATOM 1573 O O . THR A 1 193 ? 21.999 -12.044 -0.725 1.00 77.38 193 THR A O 1
ATOM 1576 N N . GLU A 1 194 ? 21.976 -13.434 -2.494 1.00 82.56 194 GLU A N 1
ATOM 1577 C CA . GLU A 1 194 ? 23.399 -13.306 -2.833 1.00 82.56 194 GLU A CA 1
ATOM 1578 C C . GLU A 1 194 ? 23.594 -12.683 -4.223 1.00 82.56 194 GLU A C 1
ATOM 1580 O O . GLU A 1 194 ? 23.710 -13.364 -5.234 1.00 82.56 194 GLU A O 1
ATOM 1585 N N . THR A 1 195 ? 23.680 -11.355 -4.262 1.00 83.94 195 THR A N 1
ATOM 1586 C CA . THR A 1 195 ? 23.856 -10.549 -5.486 1.00 83.94 195 THR A CA 1
ATOM 1587 C C . THR A 1 195 ? 25.112 -10.945 -6.279 1.00 83.94 195 THR A C 1
ATOM 1589 O O . THR A 1 195 ? 25.111 -10.941 -7.503 1.00 83.94 195 THR A O 1
ATOM 1592 N N . ARG A 1 196 ? 26.184 -11.375 -5.597 1.00 86.31 196 ARG A N 1
ATOM 1593 C CA . ARG A 1 196 ? 27.468 -11.701 -6.239 1.00 86.31 196 ARG A CA 1
ATOM 1594 C C . ARG A 1 196 ? 27.390 -12.900 -7.189 1.00 86.31 196 ARG A C 1
ATOM 1596 O O . ARG A 1 196 ? 28.077 -12.904 -8.205 1.00 86.31 196 ARG A O 1
ATOM 1603 N N . SER A 1 197 ? 26.611 -13.929 -6.860 1.00 86.69 197 SER A N 1
ATOM 1604 C CA . SER A 1 197 ? 26.481 -15.110 -7.725 1.00 86.69 197 SER A CA 1
ATOM 1605 C C . SER A 1 197 ? 25.689 -14.782 -8.991 1.00 86.69 197 SER A C 1
ATOM 1607 O O . SER A 1 197 ? 26.040 -15.249 -10.075 1.00 86.69 197 SER A O 1
ATOM 1609 N N . VAL A 1 198 ? 24.685 -13.911 -8.864 1.00 90.69 198 VAL A N 1
ATOM 1610 C CA . VAL A 1 198 ? 23.918 -13.373 -9.991 1.00 90.69 198 VAL A CA 1
ATOM 1611 C C . VAL A 1 198 ? 24.799 -12.489 -10.871 1.00 90.69 198 VAL A C 1
ATOM 1613 O O . VAL A 1 198 ? 24.792 -12.665 -12.085 1.00 90.69 198 VAL A O 1
ATOM 1616 N N . ASP A 1 199 ? 25.619 -11.613 -10.283 1.00 90.44 199 ASP A N 1
ATOM 1617 C CA . ASP A 1 199 ? 26.558 -10.763 -11.029 1.00 90.44 199 ASP A CA 1
ATOM 1618 C C . ASP A 1 199 ? 27.496 -11.619 -11.904 1.00 90.44 199 ASP A C 1
ATOM 1620 O O . ASP A 1 199 ? 27.579 -11.406 -13.111 1.00 90.44 199 ASP A O 1
ATOM 1624 N N . VAL A 1 200 ? 28.105 -12.670 -11.338 1.00 90.00 200 VAL A N 1
ATOM 1625 C CA . VAL A 1 200 ? 28.977 -13.603 -12.083 1.00 90.00 200 VAL A CA 1
ATOM 1626 C C . VAL A 1 200 ? 28.220 -14.337 -13.198 1.00 90.00 200 VAL A C 1
ATOM 1628 O O . VAL A 1 200 ? 28.757 -14.538 -14.290 1.00 90.00 200 VAL A O 1
ATOM 1631 N N . LEU A 1 201 ? 26.973 -14.747 -12.941 1.00 90.88 201 LEU A N 1
ATOM 1632 C CA . LEU A 1 201 ? 26.134 -15.401 -13.944 1.00 90.88 201 LEU A CA 1
ATOM 1633 C C . LEU A 1 201 ? 25.863 -14.463 -15.128 1.00 90.88 201 LEU A C 1
ATOM 1635 O O . LEU A 1 201 ? 26.032 -14.869 -16.278 1.00 90.88 201 LEU A O 1
ATOM 1639 N N . LEU A 1 202 ? 25.490 -13.211 -14.859 1.00 91.56 202 LEU A N 1
ATOM 1640 C CA . LEU A 1 202 ? 25.138 -12.233 -15.889 1.00 91.56 202 LEU A CA 1
ATOM 1641 C C . LEU A 1 202 ? 26.356 -11.670 -16.629 1.00 91.56 202 LEU A C 1
ATOM 1643 O O . LEU A 1 202 ? 26.268 -11.435 -17.833 1.00 91.56 202 LEU A O 1
ATOM 1647 N N . GLU A 1 203 ? 27.505 -11.525 -15.966 1.00 90.50 203 GLU A N 1
ATOM 1648 C CA . GLU A 1 203 ? 28.774 -11.141 -16.603 1.00 90.50 203 GLU A CA 1
ATOM 1649 C C . GLU A 1 203 ? 29.191 -12.127 -17.703 1.00 90.50 203 GLU A C 1
ATOM 1651 O O . GLU A 1 203 ? 29.783 -11.734 -18.712 1.00 90.50 203 GLU A O 1
ATOM 1656 N N . SER A 1 204 ? 28.843 -13.411 -17.549 1.00 85.19 204 SER A N 1
ATOM 1657 C CA . SER A 1 204 ? 29.088 -14.421 -18.583 1.00 85.19 204 SER A CA 1
ATOM 1658 C C . SER A 1 204 ? 28.267 -14.179 -19.854 1.00 85.19 204 SER A C 1
ATOM 1660 O O . SER A 1 204 ? 28.672 -14.594 -20.947 1.00 85.19 204 SER A O 1
ATOM 1662 N N . ASP A 1 205 ? 27.138 -13.475 -19.737 1.00 86.94 205 ASP A N 1
ATOM 1663 C CA . ASP A 1 205 ? 26.221 -13.164 -20.824 1.00 86.94 205 ASP A CA 1
ATOM 1664 C C . ASP A 1 205 ? 26.498 -11.806 -21.452 1.00 86.94 205 ASP A C 1
ATOM 1666 O O . ASP A 1 205 ? 26.624 -11.727 -22.679 1.00 86.94 205 ASP A O 1
ATOM 1670 N N . VAL A 1 206 ? 26.660 -10.770 -20.634 1.00 92.56 206 VAL A N 1
ATOM 1671 C CA . VAL A 1 206 ? 26.754 -9.379 -21.075 1.00 92.56 206 VAL A CA 1
ATOM 1672 C C . VAL A 1 206 ? 27.819 -8.637 -20.271 1.00 92.56 206 VAL A C 1
ATOM 1674 O O . VAL A 1 206 ? 27.855 -8.701 -19.046 1.00 92.56 206 VAL A O 1
ATOM 1677 N N . ALA A 1 207 ? 28.656 -7.856 -20.958 1.00 93.19 207 ALA A N 1
ATOM 1678 C CA . ALA A 1 207 ? 29.648 -6.988 -20.324 1.00 93.19 207 ALA A CA 1
ATOM 1679 C C . ALA A 1 207 ? 28.990 -5.711 -19.759 1.00 93.19 207 ALA A C 1
ATOM 1681 O O . ALA A 1 207 ? 29.156 -4.623 -20.316 1.00 93.19 207 ALA A O 1
ATOM 1682 N N . GLY A 1 208 ? 28.224 -5.852 -18.671 1.00 91.88 208 GLY A N 1
ATOM 1683 C CA . GLY A 1 208 ? 27.391 -4.788 -18.093 1.00 91.88 208 GLY A CA 1
ATOM 1684 C C . GLY A 1 208 ? 28.141 -3.481 -17.815 1.00 91.88 208 GLY A C 1
ATOM 1685 O O . GLY A 1 208 ? 27.684 -2.424 -18.235 1.00 91.88 208 GLY A O 1
ATOM 1686 N N . GLU A 1 209 ? 29.330 -3.545 -17.207 1.00 94.19 209 GLU A N 1
ATOM 1687 C CA . GLU A 1 209 ? 30.166 -2.364 -16.923 1.00 94.19 209 GLU A CA 1
ATOM 1688 C C . GLU A 1 209 ? 30.564 -1.606 -18.202 1.00 94.19 209 GLU A C 1
ATOM 1690 O O . GLU A 1 209 ? 30.452 -0.384 -18.281 1.00 94.19 209 GLU A O 1
ATOM 1695 N N . GLN A 1 210 ? 30.963 -2.326 -19.254 1.00 95.44 210 GLN A N 1
ATOM 1696 C CA . GLN A 1 210 ? 31.340 -1.696 -20.522 1.00 95.44 210 GLN A CA 1
ATOM 1697 C C . GLN A 1 210 ? 30.141 -1.037 -21.206 1.00 95.44 210 GLN A C 1
ATOM 1699 O O . GLN A 1 210 ? 30.297 0.002 -21.845 1.00 95.44 210 GLN A O 1
ATOM 1704 N N . ILE A 1 211 ? 28.956 -1.645 -21.105 1.00 96.38 211 ILE A N 1
ATOM 1705 C CA . ILE A 1 211 ? 27.723 -1.067 -21.648 1.00 96.38 211 ILE A CA 1
ATOM 1706 C C . ILE A 1 211 ? 27.325 0.168 -20.842 1.00 96.38 211 ILE A C 1
ATOM 1708 O O . ILE A 1 211 ? 26.951 1.174 -21.440 1.00 96.38 211 ILE A O 1
ATOM 1712 N N . PHE A 1 212 ? 27.456 0.133 -19.517 1.00 96.44 212 PHE A N 1
ATOM 1713 C CA . PHE A 1 212 ? 27.141 1.260 -18.643 1.00 96.44 212 PHE A CA 1
ATOM 1714 C C . PHE A 1 212 ? 27.971 2.494 -19.015 1.00 96.44 212 PHE A C 1
ATOM 1716 O O . PHE A 1 212 ? 27.409 3.555 -19.285 1.00 96.44 212 PHE A O 1
ATOM 1723 N N . GLU A 1 213 ? 29.288 2.327 -19.158 1.00 95.31 213 GLU A N 1
ATOM 1724 C CA . GLU A 1 213 ? 30.189 3.413 -19.560 1.00 95.31 213 GLU A CA 1
ATOM 1725 C C . GLU A 1 213 ? 29.926 3.901 -20.993 1.00 95.31 213 GLU A C 1
ATOM 1727 O O . GLU A 1 213 ? 29.895 5.105 -21.243 1.00 95.31 213 GLU A O 1
ATOM 1732 N N . LYS A 1 214 ? 29.686 2.990 -21.947 1.00 95.62 214 LYS A N 1
ATOM 1733 C CA . LYS A 1 214 ? 29.427 3.357 -23.354 1.00 95.62 214 LYS A CA 1
ATOM 1734 C C . LYS A 1 214 ? 28.096 4.075 -23.559 1.00 95.62 214 LYS A C 1
ATOM 1736 O O . LYS A 1 214 ? 27.999 4.932 -24.429 1.00 95.62 214 LYS A O 1
ATOM 1741 N N . THR A 1 215 ? 27.073 3.712 -22.791 1.00 96.94 215 THR A N 1
ATOM 1742 C CA . THR A 1 215 ? 25.724 4.289 -22.916 1.00 96.94 215 THR A CA 1
ATOM 1743 C C . THR A 1 215 ? 25.564 5.601 -22.156 1.00 96.94 215 THR A C 1
ATOM 1745 O O . THR A 1 215 ? 24.522 6.246 -22.277 1.00 96.94 215 THR A O 1
ATOM 1748 N N . ARG A 1 216 ? 26.576 6.028 -21.391 1.00 96.50 216 ARG A N 1
ATOM 1749 C CA . ARG A 1 216 ? 26.520 7.267 -20.621 1.00 96.50 216 ARG A CA 1
ATOM 1750 C C . ARG A 1 216 ? 26.313 8.474 -21.527 1.00 96.50 216 ARG A C 1
ATOM 1752 O O . ARG A 1 216 ? 27.164 8.826 -22.342 1.00 96.50 216 ARG A O 1
ATOM 1759 N N . LEU A 1 217 ? 25.188 9.159 -21.331 1.00 96.75 217 LEU A N 1
ATOM 1760 C CA . LEU A 1 217 ? 24.869 10.357 -22.098 1.00 96.75 217 LEU A CA 1
ATOM 1761 C C . LEU A 1 217 ? 25.764 11.530 -21.682 1.00 96.75 217 LEU A C 1
ATOM 1763 O O . LEU A 1 217 ? 26.022 11.760 -20.497 1.00 96.75 217 LEU A O 1
ATOM 1767 N N . TYR A 1 218 ? 26.212 12.312 -22.664 1.00 93.00 218 TYR A N 1
ATOM 1768 C CA . TYR A 1 218 ? 26.998 13.516 -22.405 1.00 93.00 218 TYR A CA 1
ATOM 1769 C C . TYR A 1 218 ? 26.209 14.497 -21.523 1.00 93.00 218 TYR A C 1
ATOM 1771 O O . TYR A 1 218 ? 25.081 14.862 -21.848 1.00 93.00 218 TYR A O 1
ATOM 1779 N N . GLY A 1 219 ? 26.804 14.921 -20.405 1.00 89.75 219 GLY A N 1
ATOM 1780 C CA . GLY A 1 219 ? 26.158 15.800 -19.424 1.00 89.75 219 GLY A CA 1
ATOM 1781 C C . GLY A 1 219 ? 25.282 15.084 -18.388 1.00 89.75 219 GLY A C 1
ATOM 1782 O O . GLY A 1 219 ? 24.810 15.741 -17.460 1.00 89.75 219 GLY A O 1
ATOM 1783 N N . ALA A 1 220 ? 25.095 13.761 -18.489 1.00 92.69 220 ALA A N 1
ATOM 1784 C CA . ALA A 1 220 ? 24.384 12.998 -17.469 1.00 92.69 220 ALA A CA 1
ATOM 1785 C C . ALA A 1 220 ? 25.216 12.898 -16.171 1.00 92.69 220 ALA A C 1
ATOM 1787 O O . ALA A 1 220 ? 26.393 12.493 -16.206 1.00 92.69 220 ALA A O 1
ATOM 1788 N N . PRO A 1 221 ? 24.624 13.235 -15.010 1.00 92.44 221 PRO A N 1
ATOM 1789 C CA . PRO A 1 221 ? 25.261 13.019 -13.723 1.00 92.44 221 PRO A CA 1
ATOM 1790 C C . PRO A 1 221 ? 25.395 11.517 -13.468 1.00 92.44 221 PRO A C 1
ATOM 1792 O O . PRO A 1 221 ? 24.558 10.725 -13.910 1.00 92.44 221 PRO A O 1
ATOM 1795 N N . SER A 1 222 ? 26.442 11.126 -12.738 1.00 90.25 222 SER A N 1
ATOM 1796 C CA . SER A 1 222 ? 26.551 9.752 -12.243 1.00 90.25 222 SER A CA 1
ATOM 1797 C C . SER A 1 222 ? 25.294 9.392 -11.438 1.00 90.25 222 SER A C 1
ATOM 1799 O O . SER A 1 222 ? 24.758 10.286 -10.772 1.00 90.25 222 SER A O 1
ATOM 1801 N N . PRO A 1 223 ? 24.814 8.135 -11.494 1.00 89.75 223 PRO A N 1
ATOM 1802 C CA . PRO A 1 223 ? 23.670 7.714 -10.701 1.00 89.75 223 PRO A CA 1
ATOM 1803 C C . PRO A 1 223 ? 23.919 8.021 -9.234 1.00 89.75 223 PRO A C 1
ATOM 1805 O O . PRO A 1 223 ? 24.992 7.733 -8.697 1.00 89.75 223 PRO A O 1
ATOM 1808 N N . ASP A 1 224 ? 22.945 8.661 -8.605 1.00 84.50 224 ASP A N 1
ATOM 1809 C CA . ASP A 1 224 ? 22.990 8.856 -7.172 1.00 84.50 224 ASP A CA 1
ATOM 1810 C C . ASP A 1 224 ? 22.631 7.514 -6.522 1.00 84.50 224 ASP A C 1
ATOM 1812 O O . ASP A 1 224 ? 21.560 6.960 -6.757 1.00 84.50 224 ASP A O 1
ATOM 1816 N N . LEU A 1 225 ? 23.569 6.962 -5.755 1.00 86.56 225 LEU A N 1
ATOM 1817 C CA . LEU A 1 225 ? 23.427 5.661 -5.100 1.00 86.56 225 LEU A CA 1
ATOM 1818 C C . LEU A 1 225 ? 22.992 5.807 -3.637 1.00 86.56 225 LEU A C 1
ATOM 1820 O O . LEU A 1 225 ? 23.053 4.836 -2.878 1.00 86.56 225 LEU A O 1
ATOM 1824 N N . THR A 1 226 ? 22.593 7.013 -3.212 1.00 83.06 226 THR A N 1
ATOM 1825 C CA . THR A 1 226 ? 21.915 7.179 -1.927 1.00 83.06 226 THR A CA 1
ATOM 1826 C C . THR A 1 226 ? 20.641 6.347 -1.922 1.00 83.06 226 THR A C 1
ATOM 1828 O O . THR A 1 226 ? 19.848 6.357 -2.864 1.00 83.06 226 THR A O 1
ATOM 1831 N N . THR A 1 227 ? 20.460 5.592 -0.844 1.00 82.88 227 THR A N 1
ATOM 1832 C CA . THR A 1 227 ? 19.285 4.727 -0.705 1.00 82.88 227 THR A CA 1
ATOM 1833 C C . THR A 1 227 ? 18.010 5.569 -0.682 1.00 82.88 227 THR A C 1
ATOM 1835 O O . THR A 1 227 ? 17.998 6.679 -0.141 1.00 82.88 227 THR A O 1
ATOM 1838 N N . HIS A 1 228 ? 16.902 5.031 -1.185 1.00 78.69 228 HIS A N 1
ATOM 1839 C CA . HIS A 1 228 ? 15.587 5.659 -1.087 1.00 78.69 228 HIS A CA 1
ATOM 1840 C C . HIS A 1 228 ? 15.231 6.014 0.364 1.00 78.69 228 HIS A C 1
ATOM 1842 O O . HIS A 1 228 ? 14.647 7.067 0.602 1.00 78.69 228 HIS A O 1
ATOM 1848 N N . LEU A 1 229 ? 15.659 5.203 1.341 1.00 74.62 229 LEU A N 1
ATOM 1849 C CA . LEU A 1 229 ? 15.503 5.499 2.771 1.00 74.62 229 LEU A CA 1
ATOM 1850 C C . LEU A 1 229 ? 16.205 6.806 3.179 1.00 74.62 229 LEU A C 1
ATOM 1852 O O . LEU A 1 229 ? 15.607 7.628 3.874 1.00 74.62 229 LEU A O 1
ATOM 1856 N N . GLN A 1 230 ? 17.451 7.008 2.738 1.00 79.00 230 GLN A N 1
ATOM 1857 C CA . GLN A 1 230 ? 18.225 8.225 3.013 1.00 79.00 230 GLN A CA 1
ATOM 1858 C C . GLN A 1 230 ? 17.638 9.439 2.294 1.00 79.00 230 GLN A C 1
ATOM 1860 O O . GLN A 1 230 ? 17.484 10.493 2.905 1.00 79.00 230 GLN A O 1
ATOM 1865 N N . ARG A 1 231 ? 17.237 9.295 1.027 1.00 78.50 231 ARG A N 1
ATOM 1866 C CA . ARG A 1 231 ? 16.574 10.372 0.273 1.00 78.50 231 ARG A CA 1
ATOM 1867 C C . ARG A 1 231 ? 15.263 10.802 0.922 1.00 78.50 231 ARG A C 1
ATOM 1869 O O . ARG A 1 231 ? 14.978 11.996 1.015 1.00 78.50 231 ARG A O 1
ATOM 1876 N N . ASP A 1 232 ? 14.468 9.842 1.390 1.00 75.06 232 ASP A N 1
ATOM 1877 C CA . ASP A 1 232 ? 13.240 10.106 2.140 1.00 75.06 232 ASP A CA 1
ATOM 1878 C C . ASP A 1 232 ? 13.537 10.849 3.448 1.00 75.06 232 ASP A C 1
ATOM 1880 O O . ASP A 1 232 ? 12.816 11.784 3.807 1.00 75.06 232 ASP A O 1
ATOM 1884 N N . GLU A 1 233 ? 14.610 10.476 4.149 1.00 79.62 233 GLU A N 1
ATOM 1885 C CA . GLU A 1 233 ? 15.065 11.167 5.355 1.00 79.62 233 GLU A CA 1
ATOM 1886 C C . GLU A 1 233 ? 15.500 12.609 5.057 1.00 79.62 233 GLU A C 1
ATOM 1888 O O . GLU A 1 233 ? 15.045 13.540 5.725 1.00 79.62 233 GLU A O 1
ATOM 1893 N N . GLU A 1 234 ? 16.298 12.831 4.014 1.00 80.69 234 GLU A N 1
ATOM 1894 C CA . GLU A 1 234 ? 16.722 14.165 3.581 1.00 80.69 234 GLU A CA 1
ATOM 1895 C C . GLU A 1 234 ? 15.535 15.038 3.166 1.00 80.69 234 GLU A C 1
ATOM 1897 O O . GLU A 1 234 ? 15.429 16.192 3.599 1.00 80.69 234 GLU A O 1
ATOM 1902 N N . ARG A 1 235 ? 14.592 14.478 2.396 1.00 79.38 235 ARG A N 1
ATOM 1903 C CA . ARG A 1 235 ? 13.344 15.148 2.002 1.00 79.38 235 ARG A CA 1
ATOM 1904 C C . ARG A 1 235 ? 12.498 15.503 3.218 1.00 79.38 235 ARG A C 1
ATOM 1906 O O . ARG A 1 235 ? 11.888 16.572 3.268 1.00 79.38 235 ARG A O 1
ATOM 1913 N N . LEU A 1 236 ? 12.445 14.634 4.220 1.00 80.00 236 LEU A N 1
ATOM 1914 C CA . LEU A 1 236 ? 11.731 14.925 5.454 1.00 80.00 236 LEU A CA 1
ATOM 1915 C C . LEU A 1 236 ? 12.424 16.029 6.255 1.00 80.00 236 LEU A C 1
ATOM 1917 O O . LEU A 1 236 ? 11.748 16.912 6.782 1.00 80.00 236 LEU A O 1
ATOM 1921 N N . VAL A 1 237 ? 13.755 16.013 6.341 1.00 80.69 237 VAL A N 1
ATOM 1922 C CA . VAL A 1 237 ? 14.536 17.057 7.017 1.00 80.69 237 VAL A CA 1
ATOM 1923 C C . VAL A 1 237 ? 14.348 18.407 6.328 1.00 80.69 237 VAL A C 1
ATOM 1925 O O . VAL A 1 237 ? 14.110 19.400 7.022 1.00 80.69 237 VAL A O 1
ATOM 1928 N N . SER A 1 238 ? 14.400 18.466 4.995 1.00 79.44 238 SER A N 1
ATOM 1929 C CA . SER A 1 238 ? 14.144 19.700 4.242 1.00 79.44 238 SER A CA 1
ATOM 1930 C C . SER A 1 238 ? 12.717 20.196 4.473 1.00 79.44 238 SER A C 1
ATOM 1932 O O . SER A 1 238 ? 12.526 21.342 4.875 1.00 79.44 238 SER A O 1
ATOM 1934 N N . THR A 1 239 ? 11.732 19.304 4.384 1.00 79.44 239 THR A N 1
ATOM 1935 C CA . THR A 1 239 ? 10.323 19.609 4.654 1.00 79.44 239 THR A CA 1
ATOM 1936 C C . THR A 1 239 ? 10.113 20.137 6.084 1.00 79.44 239 THR A C 1
ATOM 1938 O O . THR A 1 239 ? 9.430 21.141 6.298 1.00 79.44 239 THR A O 1
ATOM 1941 N N . ARG A 1 240 ? 10.726 19.503 7.096 1.00 78.56 240 ARG A N 1
ATOM 1942 C CA . ARG A 1 240 ? 10.669 19.951 8.501 1.00 78.56 240 ARG A CA 1
ATOM 1943 C C . ARG A 1 240 ? 11.317 21.334 8.668 1.00 78.56 240 ARG A C 1
ATOM 1945 O O . ARG A 1 240 ? 10.778 22.168 9.398 1.00 78.56 240 ARG A O 1
ATOM 1952 N N . ARG A 1 241 ? 12.442 21.603 7.988 1.00 75.81 241 ARG A N 1
ATOM 1953 C CA . ARG A 1 241 ? 13.094 22.928 7.977 1.00 75.81 241 ARG A CA 1
ATOM 1954 C C . ARG A 1 241 ? 12.197 23.988 7.346 1.00 75.81 241 ARG A C 1
ATOM 1956 O O . ARG A 1 241 ? 12.038 25.057 7.927 1.00 75.81 241 ARG A O 1
ATOM 1963 N N . GLU A 1 242 ? 11.573 23.692 6.211 1.00 78.00 242 GLU A N 1
ATOM 1964 C CA . GLU A 1 242 ? 10.629 24.601 5.554 1.00 78.00 242 GLU A CA 1
ATOM 1965 C C . GLU A 1 242 ? 9.447 24.943 6.456 1.00 78.00 242 GLU A C 1
ATOM 1967 O O . GLU A 1 242 ? 9.054 26.104 6.537 1.00 78.00 242 GLU A O 1
ATOM 1972 N N . TRP A 1 243 ? 8.907 23.978 7.204 1.00 75.94 243 TRP A N 1
ATOM 1973 C CA . TRP A 1 243 ? 7.864 24.278 8.185 1.00 75.94 243 TRP A CA 1
ATOM 1974 C C . TRP A 1 243 ? 8.356 25.166 9.311 1.00 75.94 243 TRP A C 1
ATOM 1976 O O . TRP A 1 243 ? 7.619 26.050 9.738 1.00 75.94 243 TRP A O 1
ATOM 1986 N N . PHE A 1 244 ? 9.578 24.947 9.791 1.00 67.12 244 PHE A N 1
ATOM 1987 C CA . PHE A 1 244 ? 10.159 25.787 10.829 1.00 67.12 244 PHE A CA 1
ATOM 1988 C C . PHE A 1 244 ? 10.349 27.235 10.351 1.00 67.12 244 PHE A C 1
ATOM 1990 O O . PHE A 1 244 ? 10.088 28.164 11.109 1.00 67.12 244 PHE A O 1
ATOM 1997 N N . LEU A 1 245 ? 10.755 27.426 9.093 1.00 67.06 245 LEU A N 1
ATOM 1998 C CA . LEU A 1 245 ? 10.973 28.746 8.493 1.00 67.06 245 LEU A CA 1
ATOM 1999 C C . LEU A 1 245 ? 9.666 29.433 8.057 1.00 67.06 245 LEU A C 1
ATOM 2001 O O . LEU A 1 245 ? 9.518 30.641 8.226 1.00 67.06 245 LEU A O 1
ATOM 2005 N N . GLY A 1 246 ? 8.718 28.678 7.495 1.00 58.91 246 GLY A N 1
ATOM 2006 C CA . GLY A 1 246 ? 7.462 29.184 6.931 1.00 58.91 246 GLY A CA 1
ATOM 2007 C C . GLY A 1 246 ? 6.320 29.305 7.942 1.00 58.91 246 GLY A C 1
ATOM 2008 O O . GLY A 1 246 ? 5.417 30.129 7.773 1.00 58.91 246 GLY A O 1
ATOM 2009 N N . ALA A 1 247 ? 6.340 28.530 9.030 1.00 58.25 247 ALA A N 1
ATOM 2010 C CA . ALA A 1 247 ? 5.439 28.774 10.142 1.00 58.25 247 ALA A CA 1
ATOM 2011 C C . ALA A 1 247 ? 5.935 30.016 10.887 1.00 58.25 247 ALA A C 1
ATOM 2013 O O . ALA A 1 247 ? 6.900 29.957 11.640 1.00 58.25 247 ALA A O 1
ATOM 2014 N N . GLY A 1 248 ? 5.220 31.137 10.760 1.00 54.31 248 GLY A N 1
ATOM 2015 C CA . GLY A 1 248 ? 5.355 32.316 11.630 1.00 54.31 248 GLY A CA 1
ATOM 2016 C C . GLY A 1 248 ? 5.000 32.037 13.105 1.00 54.31 248 GLY A C 1
ATOM 2017 O O . GLY A 1 248 ? 4.352 32.839 13.777 1.00 54.31 248 GLY A O 1
ATOM 2018 N N . SER A 1 249 ? 5.338 30.856 13.623 1.00 62.78 249 SER A N 1
ATOM 2019 C CA . SER A 1 249 ? 5.172 30.424 14.999 1.00 62.78 249 SER A CA 1
ATOM 2020 C C . SER A 1 249 ? 6.315 30.941 15.856 1.00 62.78 249 SER A C 1
ATOM 2022 O O . SER A 1 249 ? 7.059 30.159 16.441 1.00 62.78 249 SER A O 1
ATOM 2024 N N . SER A 1 250 ? 6.431 32.262 15.975 1.00 73.62 250 SER A N 1
ATOM 2025 C CA . SER A 1 250 ? 7.314 32.839 16.982 1.00 73.62 250 SER A CA 1
ATOM 2026 C C . SER A 1 250 ? 6.907 32.322 18.373 1.00 73.62 250 SER A C 1
ATOM 2028 O O . SER A 1 250 ? 5.697 32.230 18.664 1.00 73.62 250 SER A O 1
ATOM 2030 N N . PRO A 1 251 ? 7.884 31.969 19.228 1.00 83.88 251 PRO A N 1
ATOM 2031 C CA . PRO A 1 251 ? 7.636 31.658 20.628 1.00 83.88 251 PRO A CA 1
ATOM 2032 C C . PRO A 1 251 ? 6.792 32.753 21.282 1.00 83.88 251 PRO A C 1
ATOM 2034 O O . PRO A 1 251 ? 7.012 33.944 21.070 1.00 83.88 251 PRO A O 1
ATOM 2037 N N . SER A 1 252 ? 5.767 32.363 22.037 1.00 91.12 252 SER A N 1
ATOM 2038 C CA . SER A 1 252 ? 4.859 33.317 22.672 1.00 91.12 252 SER A CA 1
ATOM 2039 C C . SER A 1 252 ? 4.180 32.685 23.872 1.00 91.12 252 SER A C 1
ATOM 2041 O O . SER A 1 252 ? 3.433 31.715 23.732 1.00 91.12 252 SER A O 1
ATOM 2043 N N . ASP A 1 253 ? 4.331 33.310 25.037 1.00 91.81 253 ASP A N 1
ATOM 2044 C CA . ASP A 1 253 ? 3.708 32.850 26.280 1.00 91.81 253 ASP A CA 1
ATOM 2045 C C . ASP A 1 253 ? 2.182 32.754 26.173 1.00 91.81 253 ASP A C 1
ATOM 2047 O O . ASP A 1 253 ? 1.572 31.792 26.640 1.00 91.81 253 ASP A O 1
ATOM 2051 N N . ARG A 1 254 ? 1.541 33.697 25.470 1.00 92.88 254 ARG A N 1
ATOM 2052 C CA . ARG A 1 254 ? 0.094 33.647 25.215 1.00 92.88 254 ARG A CA 1
ATOM 2053 C C . ARG A 1 254 ? -0.286 32.487 24.294 1.00 92.88 254 ARG A C 1
ATOM 2055 O O . ARG A 1 254 ? -1.385 31.943 24.415 1.00 92.88 254 ARG A O 1
ATOM 2062 N N . ALA A 1 255 ? 0.556 32.131 23.325 1.00 91.00 255 ALA A N 1
ATOM 2063 C CA . ALA A 1 255 ? 0.313 30.977 22.459 1.00 91.00 255 ALA A CA 1
ATOM 2064 C C . ALA A 1 255 ? 0.529 29.657 23.214 1.00 91.00 255 ALA A C 1
ATOM 2066 O O . ALA A 1 255 ? -0.343 28.792 23.135 1.00 91.00 255 ALA A O 1
ATOM 2067 N N . TRP A 1 256 ? 1.602 29.557 24.005 1.00 94.12 256 TRP A N 1
ATOM 2068 C CA . TRP A 1 256 ? 1.881 28.432 24.898 1.00 94.12 256 TRP A CA 1
ATOM 2069 C C . TRP A 1 256 ? 0.719 28.196 25.873 1.00 94.12 256 TRP A C 1
ATOM 2071 O O . TRP A 1 256 ? 0.113 27.129 25.852 1.00 94.12 256 TRP A O 1
ATOM 2081 N N . LEU A 1 257 ? 0.288 29.225 26.617 1.00 95.12 257 LEU A N 1
ATOM 2082 C CA . LEU A 1 257 ? -0.845 29.133 27.552 1.00 95.12 257 LEU A CA 1
ATOM 2083 C C . LEU A 1 257 ? -2.136 28.670 26.864 1.00 95.12 257 LEU A C 1
ATOM 2085 O O . LEU A 1 257 ? -2.890 27.864 27.410 1.00 95.12 257 LEU A O 1
ATOM 2089 N N . ARG A 1 258 ? -2.419 29.177 25.656 1.00 95.06 258 ARG A N 1
ATOM 2090 C CA . ARG A 1 258 ? -3.598 28.759 24.881 1.00 95.06 258 ARG A CA 1
ATOM 2091 C C . ARG A 1 258 ? -3.517 27.291 24.474 1.00 95.06 258 ARG A C 1
ATOM 2093 O O . ARG A 1 258 ? -4.534 26.605 24.571 1.00 95.06 258 ARG A O 1
ATOM 2100 N N . ALA A 1 259 ? -2.356 26.826 24.021 1.00 93.88 259 ALA A N 1
ATOM 2101 C CA . ALA A 1 259 ? -2.134 25.434 23.647 1.00 93.88 259 ALA A CA 1
ATOM 2102 C C . ALA A 1 259 ? -2.251 24.505 24.870 1.00 93.88 259 ALA A C 1
ATOM 2104 O O . ALA A 1 259 ? -3.032 23.557 24.827 1.00 93.88 259 ALA A O 1
ATOM 2105 N N . SER A 1 260 ? -1.635 24.856 26.003 1.00 95.06 260 SER A N 1
ATOM 2106 C CA . SER A 1 260 ? -1.759 24.111 27.265 1.00 95.06 260 SER A CA 1
ATOM 2107 C C . SER A 1 260 ? -3.210 24.022 27.758 1.00 95.06 260 SER A C 1
ATOM 2109 O O . SER A 1 260 ? -3.675 22.951 28.136 1.00 95.06 260 SER A O 1
ATOM 2111 N N . ARG A 1 261 ? -3.996 25.107 27.666 1.00 96.31 261 ARG A N 1
ATOM 2112 C CA . ARG A 1 261 ? -5.438 25.062 27.995 1.00 96.31 261 ARG A CA 1
ATOM 2113 C C . ARG A 1 261 ? -6.246 24.198 27.025 1.00 96.31 261 ARG A C 1
ATOM 2115 O O . ARG A 1 261 ? -7.238 23.598 27.424 1.00 96.31 261 ARG A O 1
ATOM 2122 N N . ARG A 1 262 ? -5.890 24.168 25.736 1.00 96.06 262 ARG A N 1
ATOM 2123 C CA . ARG A 1 262 ? -6.545 23.277 24.761 1.00 96.06 262 ARG A CA 1
ATOM 2124 C C . ARG A 1 262 ? -6.227 21.815 25.046 1.00 96.06 262 ARG A C 1
ATOM 2126 O O . ARG A 1 262 ? -7.143 21.008 24.934 1.00 96.06 262 ARG A O 1
ATOM 2133 N N . ARG A 1 263 ? -4.990 21.511 25.457 1.00 96.19 263 ARG A N 1
ATOM 2134 C CA . ARG A 1 263 ? -4.593 20.177 25.919 1.00 96.19 263 ARG A CA 1
ATOM 2135 C C . ARG A 1 263 ? -5.509 19.713 27.042 1.00 96.19 263 ARG A C 1
ATOM 2137 O O . ARG A 1 263 ? -6.120 18.662 26.907 1.00 96.19 263 ARG A O 1
ATOM 2144 N N . GLU A 1 264 ? -5.660 20.523 28.088 1.00 96.62 264 GLU A N 1
ATOM 2145 C CA . GLU A 1 264 ? -6.470 20.140 29.249 1.00 96.62 264 GLU A CA 1
ATOM 2146 C C . GLU A 1 264 ? -7.930 19.874 28.874 1.00 96.62 264 GLU A C 1
ATOM 2148 O O . GLU A 1 264 ? -8.458 18.804 29.147 1.00 96.62 264 GLU A O 1
ATOM 2153 N N . ARG A 1 265 ? -8.549 20.770 28.095 1.00 96.88 265 ARG A N 1
ATOM 2154 C CA . ARG A 1 265 ? -9.919 20.551 27.600 1.00 96.88 265 ARG A CA 1
ATOM 2155 C C . ARG A 1 265 ? -10.054 19.310 26.720 1.00 96.88 265 ARG A C 1
ATOM 2157 O O . ARG A 1 265 ? -11.121 18.704 26.672 1.00 96.88 265 ARG A O 1
ATOM 2164 N N . ALA A 1 266 ? -9.029 18.979 25.936 1.00 95.00 266 ALA A N 1
ATOM 2165 C CA . ALA A 1 266 ? -9.042 17.774 25.116 1.00 95.00 266 ALA A CA 1
ATOM 2166 C C . ALA A 1 266 ? -8.970 16.524 26.002 1.00 95.00 266 ALA A C 1
ATOM 2168 O O . ALA A 1 266 ? -9.761 15.603 25.797 1.00 95.00 266 ALA A O 1
ATOM 2169 N N . ARG A 1 267 ? -8.110 16.541 27.026 1.00 93.38 267 ARG A N 1
ATOM 2170 C CA . ARG A 1 267 ? -7.987 15.482 28.031 1.00 93.38 267 ARG A CA 1
ATOM 2171 C C . ARG A 1 267 ? -9.293 15.265 28.798 1.00 93.38 267 ARG A C 1
ATOM 2173 O O . ARG A 1 267 ? -9.776 14.139 28.839 1.00 93.38 267 ARG A O 1
ATOM 2180 N N . GLU A 1 268 ? -9.920 16.331 29.292 1.00 94.06 268 GLU A N 1
ATOM 2181 C CA . GLU A 1 268 ? -11.228 16.287 29.974 1.00 94.06 268 GLU A CA 1
ATOM 2182 C C . GLU A 1 268 ? -12.327 15.640 29.112 1.00 94.06 268 GLU A C 1
ATOM 2184 O O . GLU A 1 268 ? -13.225 14.974 29.621 1.00 94.06 268 GLU A O 1
ATOM 2189 N N . ARG A 1 269 ? -12.256 15.802 27.785 1.00 92.88 269 ARG A N 1
ATOM 2190 C CA . ARG A 1 269 ? -13.210 15.211 26.828 1.00 92.88 269 ARG A CA 1
ATOM 2191 C C . ARG A 1 269 ? -12.844 13.788 26.390 1.00 92.88 269 ARG A C 1
ATOM 2193 O O . ARG A 1 269 ? -13.544 13.219 25.551 1.00 92.88 269 ARG A O 1
ATOM 2200 N N . GLY A 1 270 ? -11.742 13.226 26.889 1.00 90.44 270 GLY A N 1
ATOM 2201 C CA . GLY A 1 270 ? -11.206 11.934 26.448 1.00 90.44 270 GLY A CA 1
ATOM 2202 C C . GLY A 1 270 ? -10.616 11.952 25.031 1.00 90.44 270 GLY A C 1
ATOM 2203 O O . GLY A 1 270 ? -10.496 10.906 24.397 1.00 90.44 270 GLY A O 1
ATOM 2204 N N . ASN A 1 271 ? -10.273 13.133 24.508 1.00 95.19 271 ASN A N 1
ATOM 2205 C CA . ASN A 1 271 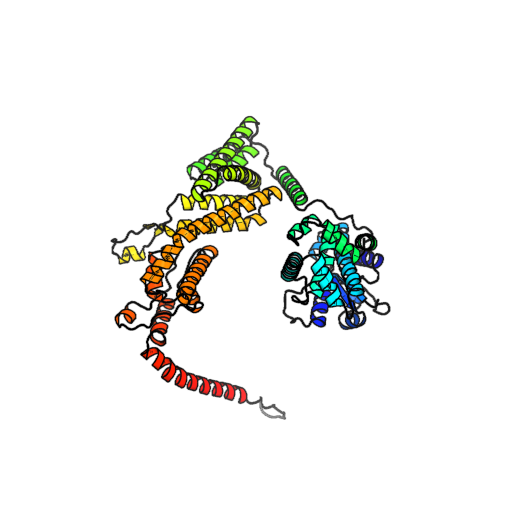? -9.612 13.304 23.218 1.00 95.19 271 ASN A CA 1
ATOM 2206 C C . ASN A 1 271 ? -8.086 13.335 23.404 1.00 95.19 271 ASN A C 1
ATOM 2208 O O . ASN A 1 271 ? -7.467 14.401 23.351 1.00 95.19 271 ASN A O 1
ATOM 2212 N N . THR A 1 272 ? -7.496 12.161 23.632 1.00 96.50 272 THR A N 1
ATOM 2213 C CA . THR A 1 272 ? -6.050 11.968 23.830 1.00 96.50 272 THR A CA 1
ATOM 2214 C C . THR A 1 272 ? -5.228 12.521 22.665 1.00 96.50 272 THR A C 1
ATOM 2216 O O . THR A 1 272 ? -4.268 13.244 22.888 1.00 96.50 272 THR A O 1
ATOM 2219 N N . VAL A 1 273 ? -5.635 12.310 21.412 1.00 96.56 273 VAL A N 1
ATOM 2220 C CA . VAL A 1 273 ? -4.930 12.838 20.228 1.00 96.56 273 VAL A CA 1
ATOM 2221 C C . VAL A 1 273 ? -4.971 14.361 20.192 1.00 96.56 273 VAL A C 1
ATOM 2223 O O . VAL A 1 273 ? -3.962 15.014 19.925 1.00 96.56 273 VAL A O 1
ATOM 2226 N N . GLY A 1 274 ? -6.123 14.955 20.512 1.00 95.56 274 GLY A N 1
ATOM 2227 C CA . GLY A 1 274 ? -6.243 16.402 20.674 1.00 95.56 274 GLY A CA 1
ATOM 2228 C C . GLY A 1 274 ? -5.330 16.947 21.776 1.00 95.56 274 GLY A C 1
ATOM 2229 O O . GLY A 1 274 ? -4.766 18.034 21.611 1.00 95.56 274 GLY A O 1
ATOM 2230 N N . ALA A 1 275 ? -5.152 16.193 22.865 1.00 97.38 275 ALA A N 1
ATOM 2231 C CA . ALA A 1 275 ? -4.225 16.523 23.939 1.00 97.38 275 ALA A CA 1
ATOM 2232 C C . ALA A 1 275 ? -2.763 16.426 23.469 1.00 97.38 275 ALA A C 1
ATOM 2234 O O . ALA A 1 275 ? -2.043 17.414 23.600 1.00 97.38 275 ALA A O 1
ATOM 2235 N N . ILE A 1 276 ? -2.360 15.329 22.813 1.00 97.62 276 ILE A N 1
ATOM 2236 C CA . ILE A 1 276 ? -1.021 15.139 22.222 1.00 97.62 276 ILE A CA 1
ATOM 2237 C C . ILE A 1 276 ? -0.671 16.305 21.288 1.00 97.62 276 ILE A C 1
ATOM 2239 O O . ILE A 1 276 ? 0.331 16.989 21.489 1.00 97.62 276 ILE A O 1
ATOM 2243 N N . VAL A 1 277 ? -1.528 16.597 20.302 1.00 95.19 277 VAL A N 1
ATOM 2244 C CA . VAL A 1 277 ? -1.287 17.672 19.322 1.00 95.19 277 VAL A CA 1
ATOM 2245 C C . VAL A 1 277 ? -1.194 19.035 20.010 1.00 95.19 277 VAL A C 1
ATOM 2247 O O . VAL A 1 277 ? -0.340 19.848 19.659 1.00 95.19 277 VAL A O 1
ATOM 2250 N N . SER A 1 278 ? -2.046 19.300 21.004 1.00 95.69 278 SER A N 1
ATOM 2251 C CA . SER A 1 278 ? -2.003 20.561 21.755 1.00 95.69 278 SER A CA 1
ATOM 2252 C C . SER A 1 278 ? -0.749 20.677 22.629 1.00 95.69 278 SER A C 1
ATOM 2254 O O . SER A 1 278 ? -0.215 21.776 22.761 1.00 95.69 278 SER A O 1
ATOM 2256 N N . ALA A 1 279 ? -0.255 19.573 23.198 1.00 96.25 279 ALA A N 1
ATOM 2257 C CA . ALA A 1 279 ? 0.988 19.534 23.967 1.00 96.25 279 ALA A CA 1
ATOM 2258 C C . ALA A 1 279 ? 2.216 19.756 23.068 1.00 96.25 279 ALA A C 1
ATOM 2260 O O . ALA A 1 279 ? 3.063 20.585 23.394 1.00 96.25 279 ALA A O 1
ATOM 2261 N N . MET A 1 280 ? 2.254 19.134 21.885 1.00 94.81 280 MET A N 1
ATOM 2262 C CA . MET A 1 280 ? 3.293 19.382 20.875 1.00 94.81 280 MET A CA 1
ATOM 2263 C C . MET A 1 280 ? 3.290 20.842 20.395 1.00 94.81 280 MET A C 1
ATOM 2265 O O . MET A 1 280 ? 4.335 21.485 20.311 1.00 94.81 280 MET A O 1
ATOM 2269 N N . GLN A 1 281 ? 2.106 21.420 20.158 1.00 92.31 281 GLN A N 1
ATOM 2270 C CA . GLN A 1 281 ? 1.974 22.847 19.842 1.00 92.31 281 GLN A CA 1
ATOM 2271 C C . GLN A 1 281 ? 2.429 23.744 20.997 1.00 92.31 281 GLN A C 1
ATOM 2273 O O . GLN A 1 281 ? 3.013 24.796 20.750 1.00 92.31 281 GLN A O 1
ATOM 2278 N N . ALA A 1 282 ? 2.163 23.363 22.250 1.00 94.06 282 ALA A N 1
ATOM 2279 C CA . ALA A 1 282 ? 2.662 24.102 23.402 1.00 94.06 282 ALA A CA 1
ATOM 2280 C C . ALA A 1 282 ? 4.196 24.071 23.427 1.00 94.06 282 ALA A C 1
ATOM 2282 O O . ALA A 1 282 ? 4.802 25.133 23.518 1.00 94.06 282 ALA A O 1
ATOM 2283 N N . ALA A 1 283 ? 4.821 22.906 23.232 1.00 93.44 283 ALA A N 1
ATOM 2284 C CA . ALA A 1 283 ? 6.277 22.777 23.178 1.00 93.44 283 ALA A CA 1
ATOM 2285 C C . ALA A 1 283 ? 6.903 23.677 22.098 1.00 93.44 283 ALA A C 1
ATOM 2287 O O . ALA A 1 283 ? 7.842 24.412 22.393 1.00 93.44 283 ALA A O 1
ATOM 2288 N N . GLN A 1 284 ? 6.329 23.715 20.890 1.00 89.69 284 GLN A N 1
ATOM 2289 C CA . GLN A 1 284 ? 6.799 24.587 19.802 1.00 89.69 284 GLN A CA 1
ATOM 2290 C C . GLN A 1 284 ? 6.663 26.089 20.124 1.00 89.69 284 GLN A C 1
ATOM 2292 O O . GLN A 1 284 ? 7.420 26.910 19.615 1.00 89.69 284 GLN A O 1
ATOM 2297 N N . ARG A 1 285 ? 5.680 26.476 20.947 1.00 89.81 285 ARG A N 1
ATOM 2298 C CA . ARG A 1 285 ? 5.385 27.882 21.285 1.00 89.81 285 ARG A CA 1
ATOM 2299 C C . ARG A 1 285 ? 6.049 28.359 22.575 1.00 89.81 285 ARG A C 1
ATOM 2301 O O . ARG A 1 285 ? 5.875 29.529 22.926 1.00 89.81 285 ARG A O 1
ATOM 2308 N N . ALA A 1 286 ? 6.741 27.476 23.291 1.00 91.75 286 ALA A N 1
ATOM 2309 C CA . ALA A 1 286 ? 7.385 27.787 24.558 1.00 91.75 286 ALA A CA 1
ATOM 2310 C C . ALA A 1 286 ? 8.500 28.826 24.376 1.00 91.75 286 ALA A C 1
ATOM 2312 O O . ALA A 1 286 ? 9.328 28.705 23.480 1.00 91.75 286 ALA A O 1
ATOM 2313 N N . VAL A 1 287 ? 8.506 29.849 25.235 1.00 91.81 287 VAL A N 1
ATOM 2314 C CA . VAL A 1 287 ? 9.523 30.917 25.222 1.00 91.81 287 VAL A CA 1
ATOM 2315 C C . VAL A 1 287 ? 10.778 30.510 25.995 1.00 91.81 287 VAL A C 1
ATOM 2317 O O . VAL A 1 287 ? 11.875 30.922 25.639 1.00 91.81 287 VAL A O 1
ATOM 2320 N N . THR A 1 288 ? 10.622 29.700 27.046 1.00 93.31 288 THR A N 1
ATOM 2321 C CA . THR A 1 288 ? 11.721 29.224 27.894 1.00 93.31 288 THR A CA 1
ATOM 2322 C C . THR A 1 288 ? 11.899 27.719 27.771 1.00 93.31 288 THR A C 1
ATOM 2324 O O . THR A 1 288 ? 10.944 26.991 27.477 1.00 93.31 288 THR A O 1
ATOM 2327 N N . GLU A 1 289 ? 13.115 27.255 28.049 1.00 92.81 289 GLU A N 1
ATOM 2328 C CA . GLU A 1 289 ? 13.454 25.834 28.013 1.00 92.81 289 GLU A CA 1
ATOM 2329 C C . GLU A 1 289 ? 12.608 25.013 28.991 1.00 92.81 289 GLU A C 1
ATOM 2331 O O . GLU A 1 289 ? 12.031 24.004 28.598 1.00 92.81 289 GLU A O 1
ATOM 2336 N N . ASP A 1 290 ? 12.409 25.497 30.218 1.00 95.06 290 ASP A N 1
ATOM 2337 C CA . ASP A 1 290 ? 11.590 24.805 31.220 1.00 95.06 290 ASP A CA 1
ATOM 2338 C C . ASP A 1 290 ? 10.145 24.600 30.740 1.00 95.06 290 ASP A C 1
ATOM 2340 O O . ASP A 1 290 ? 9.580 23.511 30.839 1.00 95.06 290 ASP A O 1
ATOM 2344 N N . LYS A 1 291 ? 9.538 25.635 30.138 1.00 94.31 291 LYS A N 1
ATOM 2345 C CA . LYS A 1 291 ? 8.180 25.549 29.572 1.00 94.31 291 LYS A CA 1
ATOM 2346 C C . LYS A 1 291 ? 8.116 24.572 28.399 1.00 94.31 291 LYS A C 1
ATOM 2348 O O . LYS A 1 291 ? 7.079 23.929 28.204 1.00 94.31 291 LYS A O 1
ATOM 2353 N N . ARG A 1 292 ? 9.193 24.481 27.611 1.00 94.56 292 ARG A N 1
ATOM 2354 C CA . ARG A 1 292 ? 9.325 23.523 26.510 1.00 94.56 292 ARG A CA 1
ATOM 2355 C C . ARG A 1 292 ? 9.393 22.103 27.058 1.00 94.56 292 ARG A C 1
ATOM 2357 O O . ARG A 1 292 ? 8.605 21.269 26.621 1.00 94.56 292 ARG A O 1
ATOM 2364 N N . GLN A 1 293 ? 10.241 21.854 28.053 1.00 95.44 293 GLN A N 1
ATOM 2365 C CA . GLN A 1 293 ? 10.393 20.546 28.694 1.00 95.44 293 GLN A CA 1
ATOM 2366 C C . GLN A 1 293 ? 9.096 20.069 29.351 1.00 95.44 293 GLN A C 1
ATOM 2368 O O . GLN A 1 293 ? 8.680 18.938 29.117 1.00 95.44 293 GLN A O 1
ATOM 2373 N N . VAL A 1 294 ? 8.387 20.942 30.074 1.00 96.31 294 VAL A N 1
ATOM 2374 C CA . VAL A 1 294 ? 7.077 20.611 30.667 1.00 96.31 294 VAL A CA 1
ATOM 2375 C C . VAL A 1 294 ? 6.056 20.202 29.598 1.00 96.31 294 VAL A C 1
ATOM 2377 O O . VAL A 1 294 ? 5.293 19.251 29.786 1.00 96.31 294 VAL A O 1
ATOM 2380 N N . ALA A 1 295 ? 6.023 20.903 28.462 1.00 95.44 295 ALA A N 1
ATOM 2381 C CA . ALA A 1 295 ? 5.110 20.583 27.368 1.00 95.44 295 ALA A CA 1
ATOM 2382 C C . ALA A 1 295 ? 5.501 19.289 26.628 1.00 95.44 295 ALA A C 1
ATOM 2384 O O . ALA A 1 295 ? 4.619 18.501 26.286 1.00 95.44 295 ALA A O 1
ATOM 2385 N N . VAL A 1 296 ? 6.801 19.048 26.431 1.00 96.31 296 VAL A N 1
ATOM 2386 C CA . VAL A 1 296 ? 7.349 17.799 25.874 1.00 96.31 296 VAL A CA 1
ATOM 2387 C C . VAL A 1 296 ? 6.997 16.610 26.763 1.00 96.31 296 VAL A C 1
ATOM 2389 O O . VAL A 1 296 ? 6.464 15.619 26.270 1.00 96.31 296 VAL A O 1
ATOM 2392 N N . GLU A 1 297 ? 7.217 16.723 28.071 1.00 97.00 297 GLU A N 1
ATOM 2393 C CA . GLU A 1 297 ? 6.890 15.664 29.026 1.00 97.00 297 GLU A CA 1
ATOM 2394 C C . GLU A 1 297 ? 5.381 15.401 29.068 1.00 97.00 297 GLU A C 1
ATOM 2396 O O . GLU A 1 297 ? 4.937 14.256 29.036 1.00 97.00 297 GLU A O 1
ATOM 2401 N N . SER A 1 298 ? 4.569 16.459 29.002 1.00 96.44 298 SER A N 1
ATOM 2402 C CA . SER A 1 298 ? 3.118 16.317 28.855 1.00 96.44 298 SER A CA 1
ATOM 2403 C C . SER A 1 298 ? 2.735 15.549 27.585 1.00 96.44 298 SER A C 1
ATOM 2405 O O . SER A 1 298 ? 1.855 14.697 27.631 1.00 96.44 298 SER A O 1
ATOM 2407 N N . ALA A 1 299 ? 3.376 15.828 26.446 1.00 97.00 299 ALA A N 1
ATOM 2408 C CA . ALA A 1 299 ? 3.109 15.106 25.203 1.00 97.00 299 ALA A CA 1
ATOM 2409 C C . ALA A 1 299 ? 3.497 13.622 25.313 1.00 97.00 299 ALA A C 1
ATOM 2411 O O . ALA A 1 299 ? 2.729 12.763 24.880 1.00 97.00 299 ALA A O 1
ATOM 2412 N N . ARG A 1 300 ? 4.638 13.311 25.948 1.00 97.62 300 ARG A N 1
ATOM 2413 C CA . ARG A 1 300 ? 5.074 11.929 26.218 1.00 97.62 300 ARG A CA 1
ATOM 2414 C C . ARG A 1 300 ? 4.078 11.173 27.092 1.00 97.62 300 ARG A C 1
ATOM 2416 O O . ARG A 1 300 ? 3.771 10.022 26.795 1.00 97.62 300 ARG A O 1
ATOM 2423 N N . GLN A 1 301 ? 3.538 11.817 28.126 1.00 97.25 301 GLN A N 1
ATOM 2424 C CA . GLN A 1 301 ? 2.518 11.225 28.995 1.00 97.25 301 GLN A CA 1
ATOM 2425 C C . GLN A 1 301 ? 1.226 10.900 28.235 1.00 97.25 301 GLN A C 1
ATOM 2427 O O . GLN A 1 301 ? 0.687 9.807 28.387 1.00 97.25 301 GLN A O 1
ATOM 2432 N N . GLU A 1 302 ? 0.747 11.810 27.383 1.00 97.75 302 GLU A N 1
ATOM 2433 C CA . GLU A 1 302 ? -0.458 11.565 26.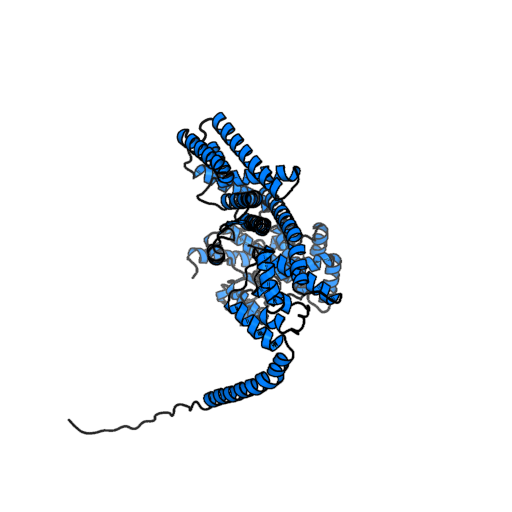577 1.00 97.75 302 GLU A CA 1
ATOM 2434 C C . GLU A 1 302 ? -0.232 10.469 25.516 1.00 97.75 302 GLU A C 1
ATOM 2436 O O . GLU A 1 302 ? -1.130 9.667 25.261 1.00 97.75 302 GLU A O 1
ATOM 2441 N N . ILE A 1 303 ? 0.971 10.383 24.929 1.00 98.25 303 ILE A N 1
ATOM 2442 C CA . ILE A 1 303 ? 1.349 9.279 24.029 1.00 98.25 303 ILE A CA 1
ATOM 2443 C C . ILE A 1 303 ? 1.377 7.953 24.789 1.00 98.25 303 ILE A C 1
ATOM 2445 O O . ILE A 1 303 ? 0.785 6.984 24.320 1.00 98.25 303 ILE A O 1
ATOM 2449 N N . ARG A 1 304 ? 1.992 7.906 25.977 1.00 97.94 304 ARG A N 1
ATOM 2450 C CA . ARG A 1 304 ? 2.001 6.703 26.822 1.00 97.94 304 ARG A CA 1
ATOM 2451 C C . ARG A 1 304 ? 0.579 6.238 27.132 1.00 97.94 304 ARG A C 1
ATOM 2453 O O . ARG A 1 304 ? 0.278 5.067 26.936 1.00 97.94 304 ARG A O 1
ATOM 2460 N N . LEU A 1 305 ? -0.308 7.161 27.508 1.00 97.00 305 LEU A N 1
ATOM 2461 C CA . LEU A 1 305 ? -1.720 6.859 27.745 1.00 97.00 305 LEU A CA 1
ATOM 2462 C C . LEU A 1 305 ? -2.405 6.282 26.496 1.00 97.00 305 LEU A C 1
ATOM 2464 O O . LEU A 1 305 ? -3.177 5.334 26.609 1.00 97.00 305 LEU A O 1
ATOM 2468 N N . LEU A 1 306 ? -2.152 6.840 25.307 1.00 97.88 306 LEU A N 1
ATOM 2469 C CA . LEU A 1 306 ? -2.708 6.299 24.065 1.00 97.88 306 LEU A CA 1
ATOM 2470 C C . LEU A 1 306 ? -2.209 4.871 23.802 1.00 97.88 306 LEU A C 1
ATOM 2472 O O . LEU A 1 306 ? -3.023 4.007 23.487 1.00 97.88 306 LEU A O 1
ATOM 2476 N N . VAL A 1 307 ? -0.910 4.619 23.979 1.00 98.25 307 VAL A N 1
ATOM 2477 C CA . VAL A 1 307 ? -0.309 3.291 23.785 1.00 98.25 307 VAL A CA 1
ATOM 2478 C C . VAL A 1 307 ? -0.846 2.276 24.789 1.00 98.25 307 VAL A C 1
ATOM 2480 O O . VAL A 1 307 ? -1.219 1.187 24.381 1.00 98.25 307 VAL A O 1
ATOM 2483 N N . GLU A 1 308 ? -0.983 2.624 26.069 1.00 97.50 308 GLU A N 1
ATOM 2484 C CA . GLU A 1 308 ? -1.591 1.734 27.072 1.00 97.50 308 GLU A CA 1
ATOM 2485 C C . GLU A 1 308 ? -3.036 1.359 26.709 1.00 97.50 308 GLU A C 1
ATOM 2487 O O . GLU A 1 308 ? -3.471 0.224 26.905 1.00 97.50 308 GLU A O 1
ATOM 2492 N N . ARG A 1 309 ? -3.806 2.312 26.169 1.00 97.00 309 ARG A N 1
ATOM 2493 C CA . ARG A 1 309 ? -5.180 2.060 25.714 1.00 97.00 309 ARG A CA 1
ATOM 2494 C C . ARG A 1 309 ? -5.210 1.150 24.484 1.00 97.00 309 ARG A C 1
ATOM 2496 O O . ARG A 1 309 ? -6.050 0.255 24.430 1.00 97.00 309 ARG A O 1
ATOM 2503 N N . LEU A 1 310 ? -4.282 1.343 23.543 1.00 96.88 310 LEU A N 1
ATOM 2504 C CA . LEU A 1 310 ? -4.105 0.464 22.382 1.00 96.88 310 LEU A CA 1
ATOM 2505 C C . LEU A 1 310 ? -3.682 -0.943 22.811 1.00 96.88 310 LEU A C 1
ATOM 2507 O O . LEU A 1 310 ? -4.244 -1.919 22.327 1.00 96.88 310 LEU A O 1
ATOM 2511 N N . GLN A 1 311 ? -2.763 -1.055 23.769 1.00 96.44 311 GLN A N 1
ATOM 2512 C CA . GLN A 1 311 ? -2.292 -2.330 24.302 1.00 96.44 311 GLN A CA 1
ATOM 2513 C C . GLN A 1 311 ? -3.435 -3.111 24.953 1.00 96.44 311 GLN A C 1
ATOM 2515 O O . GLN A 1 311 ? -3.579 -4.299 24.706 1.00 96.44 311 GLN A O 1
ATOM 2520 N N . ARG A 1 312 ? -4.324 -2.447 25.705 1.00 95.12 312 ARG A N 1
ATOM 2521 C CA . ARG A 1 312 ? -5.543 -3.081 26.250 1.00 95.12 312 ARG A CA 1
ATOM 2522 C C . ARG A 1 312 ? -6.561 -3.486 25.181 1.00 95.12 312 ARG A C 1
ATOM 2524 O O . ARG A 1 312 ? -7.451 -4.277 25.481 1.00 95.12 312 ARG A O 1
ATOM 2531 N N . ALA A 1 313 ? -6.501 -2.890 23.993 1.00 94.12 313 ALA A N 1
ATOM 2532 C CA . ALA A 1 313 ? -7.402 -3.205 22.893 1.00 94.12 313 ALA A CA 1
ATOM 2533 C C . ALA A 1 313 ? -6.877 -4.367 22.041 1.00 94.12 313 ALA A C 1
ATOM 2535 O O . ALA A 1 313 ? -7.636 -5.266 21.710 1.00 94.12 313 ALA A O 1
ATOM 2536 N N . ILE A 1 314 ? -5.586 -4.358 21.712 1.00 93.75 314 ILE A N 1
ATOM 2537 C CA . ILE A 1 314 ? -4.975 -5.272 20.738 1.00 93.75 314 ILE A CA 1
ATOM 2538 C C . ILE A 1 314 ? -4.186 -6.400 21.424 1.00 93.75 314 ILE A C 1
ATOM 2540 O O . ILE A 1 314 ? -4.053 -7.475 20.857 1.00 93.75 314 ILE A O 1
ATOM 2544 N N . SER A 1 315 ? -3.752 -6.207 22.673 1.00 92.75 315 SER A N 1
ATOM 2545 C CA . SER A 1 315 ? -2.993 -7.173 23.489 1.00 92.75 315 SER A CA 1
ATOM 2546 C C . SER A 1 315 ? -1.559 -7.462 23.016 1.00 92.75 315 SER A C 1
ATOM 2548 O O . SER A 1 315 ? -1.082 -8.584 23.155 1.00 92.75 315 SER A O 1
ATOM 2550 N N . PHE A 1 316 ? -0.850 -6.452 22.500 1.00 94.00 316 PHE A N 1
ATOM 2551 C CA . PHE A 1 316 ? 0.575 -6.561 22.147 1.00 94.00 316 PHE A CA 1
ATOM 2552 C C . PHE A 1 316 ? 1.517 -6.478 23.371 1.00 94.00 316 PHE A C 1
ATOM 2554 O O . PHE A 1 316 ? 1.140 -6.032 24.462 1.00 94.00 316 PHE A O 1
ATOM 2561 N N . THR A 1 317 ? 2.763 -6.914 23.194 1.00 94.25 317 THR A N 1
ATOM 2562 C CA . THR A 1 317 ? 3.795 -7.031 24.238 1.00 94.25 317 THR A CA 1
ATOM 2563 C C . THR A 1 317 ? 4.326 -5.678 24.726 1.00 94.25 317 THR A C 1
ATOM 2565 O O . THR A 1 317 ? 4.162 -4.645 24.080 1.00 94.25 317 THR A O 1
ATOM 2568 N N . GLU A 1 318 ? 5.015 -5.659 25.872 1.00 93.88 318 GLU A N 1
ATOM 2569 C CA . GLU A 1 318 ? 5.645 -4.422 26.370 1.00 93.88 318 GLU A CA 1
ATOM 2570 C C . GLU A 1 318 ? 6.779 -3.931 25.457 1.00 93.88 318 GLU A C 1
ATOM 2572 O O . GLU A 1 318 ? 7.010 -2.730 25.348 1.00 93.88 318 GLU A O 1
ATOM 2577 N N . HIS A 1 319 ? 7.459 -4.842 24.753 1.00 93.88 319 HIS A N 1
ATOM 2578 C CA . HIS A 1 319 ? 8.474 -4.462 23.773 1.00 93.88 319 HIS A CA 1
ATOM 2579 C C . HIS A 1 319 ? 7.856 -3.668 22.615 1.00 93.88 319 HIS A C 1
ATOM 2581 O O . HIS A 1 319 ? 8.314 -2.569 22.303 1.00 93.88 319 HIS A O 1
ATOM 2587 N N . GLU A 1 320 ? 6.757 -4.172 22.050 1.00 94.19 320 GLU A N 1
ATOM 2588 C CA . GLU A 1 320 ? 5.996 -3.466 21.015 1.00 94.19 320 GLU A CA 1
ATOM 2589 C C . GLU A 1 320 ? 5.424 -2.146 21.545 1.00 94.19 320 GLU A C 1
ATOM 2591 O O . GLU A 1 320 ? 5.377 -1.160 20.814 1.00 94.19 320 GLU A O 1
ATOM 2596 N N . ALA A 1 321 ? 5.037 -2.077 22.824 1.00 96.31 321 ALA A N 1
ATOM 2597 C CA . ALA A 1 321 ? 4.567 -0.836 23.436 1.00 96.31 321 ALA A CA 1
ATOM 2598 C C . ALA A 1 321 ? 5.630 0.279 23.400 1.00 96.31 321 ALA A C 1
ATOM 2600 O O . ALA A 1 321 ? 5.284 1.437 23.150 1.00 96.31 321 ALA A O 1
ATOM 2601 N N . GLU A 1 322 ? 6.914 -0.030 23.598 1.00 96.50 322 GLU A N 1
ATOM 2602 C CA . GLU A 1 322 ? 7.985 0.966 23.446 1.00 96.50 322 GLU A CA 1
ATOM 2603 C C . GLU A 1 322 ? 8.158 1.414 21.990 1.00 96.50 322 GLU A C 1
ATOM 2605 O O . GLU A 1 322 ? 8.287 2.613 21.720 1.00 96.50 322 GLU A O 1
ATOM 2610 N N . GLU A 1 323 ? 8.085 0.485 21.035 1.00 96.56 323 GLU A N 1
ATOM 2611 C CA . GLU A 1 323 ? 8.154 0.820 19.609 1.00 96.56 323 GLU A CA 1
ATOM 2612 C C . GLU A 1 323 ? 6.966 1.681 19.155 1.00 96.56 323 GLU A C 1
ATOM 2614 O O . GLU A 1 323 ? 7.133 2.635 18.383 1.00 96.56 323 GLU A O 1
ATOM 2619 N N . TRP A 1 324 ? 5.771 1.408 19.687 1.00 97.81 324 TRP A N 1
ATOM 2620 C CA . TRP A 1 324 ? 4.589 2.246 19.514 1.00 97.81 324 TRP A CA 1
ATOM 2621 C C . TRP A 1 324 ? 4.818 3.651 20.073 1.00 97.81 324 TRP A C 1
ATOM 2623 O O . TRP A 1 324 ? 4.526 4.631 19.390 1.00 97.81 324 TRP A O 1
ATOM 2633 N N . ARG A 1 325 ? 5.373 3.794 21.284 1.00 97.88 325 ARG A N 1
ATOM 2634 C CA . ARG A 1 325 ? 5.649 5.118 21.876 1.00 97.88 325 ARG A CA 1
ATOM 2635 C C . ARG A 1 325 ? 6.620 5.929 21.018 1.00 97.88 325 ARG A C 1
ATOM 2637 O O . ARG A 1 325 ? 6.376 7.121 20.821 1.00 97.88 325 ARG A O 1
ATOM 2644 N N . ALA A 1 326 ? 7.668 5.298 20.489 1.00 96.19 326 ALA A N 1
ATOM 2645 C CA . ALA A 1 326 ? 8.613 5.938 19.575 1.00 96.19 326 ALA A CA 1
ATOM 2646 C C . ALA A 1 326 ? 7.927 6.385 18.270 1.00 96.19 326 ALA A C 1
ATOM 2648 O O . ALA A 1 326 ? 7.961 7.567 17.925 1.00 96.19 326 ALA A O 1
ATOM 2649 N N . SER A 1 327 ? 7.196 5.480 17.615 1.00 96.50 327 SER A N 1
ATOM 2650 C CA . SER A 1 327 ? 6.531 5.766 16.335 1.00 96.50 327 SER A CA 1
ATOM 2651 C C . SER A 1 327 ? 5.453 6.853 16.466 1.00 96.50 327 SER A C 1
ATOM 2653 O O . SER A 1 327 ? 5.334 7.752 15.631 1.00 96.50 327 SER A O 1
ATOM 2655 N N . LEU A 1 328 ? 4.663 6.826 17.547 1.00 97.06 328 LEU A N 1
ATOM 2656 C CA . LEU A 1 328 ? 3.639 7.845 17.799 1.00 97.06 328 LEU A CA 1
ATOM 2657 C C . LEU A 1 328 ? 4.242 9.209 18.161 1.00 97.06 328 LEU A C 1
ATOM 2659 O O . LEU A 1 328 ? 3.619 10.235 17.880 1.00 97.06 328 LEU A O 1
ATOM 2663 N N . TRP A 1 329 ? 5.441 9.246 18.750 1.00 96.75 329 TRP A N 1
ATOM 2664 C CA . TRP A 1 329 ? 6.175 10.487 19.006 1.00 96.75 329 TRP A CA 1
ATOM 2665 C C . TRP A 1 329 ? 6.614 11.175 17.707 1.00 96.75 329 TRP A C 1
ATOM 2667 O O . TRP A 1 329 ? 6.398 12.382 17.536 1.00 96.75 329 TRP A O 1
ATOM 2677 N N . GLU A 1 330 ? 7.174 10.414 16.770 1.00 93.62 330 GLU A N 1
ATOM 2678 C CA . GLU A 1 330 ? 7.572 10.894 15.439 1.00 93.62 330 GLU A CA 1
ATOM 2679 C C . GLU A 1 330 ? 6.350 11.416 14.671 1.00 93.62 330 GLU A C 1
ATOM 2681 O O . GLU A 1 330 ? 6.321 12.557 14.193 1.00 93.62 330 GLU A O 1
ATOM 2686 N N . LEU A 1 331 ? 5.270 10.631 14.673 1.00 94.31 331 LEU A N 1
ATOM 2687 C CA . LEU A 1 331 ? 4.001 10.992 14.051 1.00 94.31 331 LEU A CA 1
ATOM 2688 C C . LEU A 1 331 ? 3.406 12.281 14.641 1.00 94.31 331 LEU A C 1
ATOM 2690 O O . LEU A 1 331 ? 2.974 13.174 13.907 1.00 94.31 331 LEU A O 1
ATOM 2694 N N . ALA A 1 332 ? 3.405 12.412 15.969 1.00 94.38 332 ALA A N 1
ATOM 2695 C CA . ALA A 1 332 ? 2.870 13.575 16.669 1.00 94.38 332 ALA A CA 1
ATOM 2696 C C . ALA A 1 332 ? 3.688 14.854 16.420 1.00 94.38 332 ALA A C 1
ATOM 2698 O O . ALA A 1 332 ? 3.112 15.945 16.344 1.00 94.38 332 ALA A O 1
ATOM 2699 N N . THR A 1 333 ? 5.005 14.726 16.241 1.00 91.00 333 THR A N 1
ATOM 2700 C CA . THR A 1 333 ? 5.904 15.839 15.897 1.00 91.00 333 THR A CA 1
ATOM 2701 C C . THR A 1 333 ? 5.544 16.428 14.531 1.00 91.00 333 THR A C 1
ATOM 2703 O O . THR A 1 333 ? 5.456 17.646 14.363 1.00 91.00 333 THR A O 1
ATOM 2706 N N . ASN A 1 334 ? 5.240 15.570 13.557 1.00 89.56 334 ASN A N 1
ATOM 2707 C CA . ASN A 1 334 ? 4.819 15.989 12.221 1.00 89.56 334 ASN A CA 1
ATOM 2708 C C . ASN A 1 334 ? 3.351 16.461 12.196 1.00 89.56 334 ASN A C 1
ATOM 2710 O O . ASN A 1 334 ? 2.988 17.367 11.434 1.00 89.56 334 ASN A O 1
ATOM 2714 N N . ALA A 1 335 ? 2.510 15.936 13.094 1.00 90.62 335 ALA A N 1
ATOM 2715 C CA . ALA A 1 335 ? 1.088 16.245 13.161 1.00 90.62 335 ALA A CA 1
ATOM 2716 C C . ALA A 1 335 ? 0.780 17.727 13.407 1.00 90.62 335 ALA A C 1
ATOM 2718 O O . ALA A 1 335 ? -0.279 18.185 12.996 1.00 90.62 335 ALA A O 1
ATOM 2719 N N . ILE A 1 336 ? 1.645 18.535 14.021 1.00 88.75 336 ILE A N 1
ATOM 2720 C CA . ILE A 1 336 ? 1.303 19.943 14.314 1.00 88.75 336 ILE A CA 1
ATOM 2721 C C . ILE A 1 336 ? 1.244 20.853 13.073 1.00 88.75 336 ILE A C 1
ATOM 2723 O O . ILE A 1 336 ? 0.646 21.930 13.149 1.00 88.75 336 ILE A O 1
ATOM 2727 N N . HIS A 1 337 ? 1.767 20.403 11.928 1.00 83.00 337 HIS A N 1
ATOM 2728 C CA . HIS A 1 337 ? 1.901 21.191 10.701 1.00 83.00 337 HIS A CA 1
ATOM 2729 C C . HIS A 1 337 ? 0.723 20.966 9.743 1.00 83.00 337 HIS A C 1
ATOM 2731 O O . HIS A 1 337 ? 0.636 19.931 9.074 1.00 83.00 337 HIS A O 1
ATOM 2737 N N . GLY A 1 338 ? -0.191 21.941 9.681 1.00 78.94 338 GLY A N 1
ATOM 2738 C CA . GLY A 1 338 ? -1.364 21.940 8.797 1.00 78.94 338 GLY A CA 1
ATOM 2739 C C . GLY A 1 338 ? -2.715 21.760 9.507 1.00 78.94 338 GLY A C 1
ATOM 2740 O O . GLY A 1 338 ? -2.829 21.245 10.632 1.00 78.94 338 GLY A O 1
ATOM 2741 N N . PHE A 1 339 ? -3.777 22.204 8.834 1.00 68.50 339 PHE A N 1
ATOM 2742 C CA . PHE A 1 339 ? -5.162 22.054 9.276 1.00 68.50 339 PHE A CA 1
ATOM 2743 C C . PHE A 1 339 ? -5.690 20.703 8.775 1.00 68.50 339 PHE A C 1
ATOM 2745 O O . PHE A 1 339 ? -6.153 20.597 7.650 1.00 68.50 339 PHE A O 1
ATOM 2752 N N . TRP A 1 340 ? -5.586 19.664 9.611 1.00 81.31 340 TRP A N 1
ATOM 2753 C CA . TRP A 1 340 ? -6.105 18.311 9.340 1.00 81.31 340 TRP A CA 1
ATOM 2754 C C . TRP A 1 340 ? -5.313 17.463 8.319 1.00 81.31 340 TRP A C 1
ATOM 2756 O O . TRP A 1 340 ? -5.838 17.018 7.300 1.00 81.31 340 TRP A O 1
ATOM 2766 N N . ASN A 1 341 ? -4.042 17.211 8.642 1.00 88.31 341 ASN A N 1
ATOM 2767 C CA . ASN A 1 341 ? -3.117 16.371 7.873 1.00 88.31 341 ASN A CA 1
ATOM 2768 C C . ASN A 1 341 ? -3.305 14.853 8.109 1.00 88.31 341 ASN A C 1
ATOM 2770 O O . ASN A 1 341 ? -4.082 14.427 8.972 1.00 88.31 341 ASN A O 1
ATOM 2774 N N . SER A 1 342 ? -2.587 14.042 7.326 1.00 91.75 342 SER A N 1
ATOM 2775 C CA . SER A 1 342 ? -2.611 12.574 7.387 1.00 91.75 342 SER A CA 1
ATOM 2776 C C . SER A 1 342 ? -2.159 12.032 8.742 1.00 91.75 342 SER A C 1
ATOM 2778 O O . SER A 1 342 ? -2.796 11.117 9.257 1.00 91.75 342 SER A O 1
ATOM 2780 N N . GLU A 1 343 ? -1.145 12.643 9.365 1.00 93.75 343 GLU A N 1
ATOM 2781 C CA . GLU A 1 343 ? -0.624 12.241 10.678 1.00 93.75 343 GLU A CA 1
ATOM 2782 C C . GLU A 1 343 ? -1.711 12.331 11.760 1.00 93.75 343 GLU A C 1
ATOM 2784 O O . GLU A 1 343 ? -1.942 11.379 12.505 1.00 93.75 343 GLU A O 1
ATOM 2789 N N . LYS A 1 344 ? -2.435 13.464 11.822 1.00 93.31 344 LYS A N 1
ATOM 2790 C CA . LYS A 1 344 ? -3.562 13.640 12.753 1.00 93.31 344 LYS A CA 1
ATOM 2791 C C . LYS A 1 344 ? -4.628 12.587 12.505 1.00 93.31 344 LYS A C 1
ATOM 2793 O O . LYS A 1 344 ? -5.127 12.008 13.462 1.00 93.31 344 LYS A O 1
ATOM 2798 N N . ARG A 1 345 ? -5.004 12.358 11.243 1.00 95.00 345 ARG A N 1
ATOM 2799 C CA . ARG A 1 345 ? -6.048 11.385 10.888 1.00 95.00 345 ARG A CA 1
ATOM 2800 C C . ARG A 1 345 ? -5.664 9.970 11.321 1.00 95.00 345 ARG A C 1
ATOM 2802 O O . ARG A 1 345 ? -6.513 9.302 11.898 1.00 95.00 345 ARG A O 1
ATOM 2809 N N . LEU A 1 346 ? -4.406 9.567 11.122 1.00 96.81 346 LEU A N 1
ATOM 2810 C CA . LEU A 1 346 ? -3.888 8.275 11.580 1.00 96.81 346 LEU A CA 1
ATOM 2811 C C . LEU A 1 346 ? -3.953 8.172 13.110 1.00 96.81 346 LEU A C 1
ATOM 2813 O O . LEU A 1 346 ? -4.557 7.238 13.630 1.00 96.81 346 LEU A O 1
ATOM 2817 N N . LEU A 1 347 ? -3.445 9.174 13.840 1.00 96.88 347 LEU A N 1
ATOM 2818 C CA . LEU A 1 347 ? -3.553 9.219 15.305 1.00 96.88 347 LEU A CA 1
ATOM 2819 C C . LEU A 1 347 ? -5.013 9.110 15.780 1.00 96.88 347 LEU A C 1
ATOM 2821 O O . LEU A 1 347 ? -5.309 8.400 16.739 1.00 96.88 347 LEU A O 1
ATOM 2825 N N . PHE A 1 348 ? -5.943 9.795 15.108 1.00 96.88 348 PHE A N 1
ATOM 2826 C CA . PHE A 1 348 ? -7.371 9.711 15.419 1.00 96.88 348 PHE A CA 1
ATOM 2827 C C . PHE A 1 348 ? -7.968 8.337 15.125 1.00 96.88 348 PHE A C 1
ATOM 2829 O O . PHE A 1 348 ? -8.835 7.912 15.884 1.00 96.88 348 PHE A O 1
ATOM 2836 N N . ASP A 1 349 ? -7.544 7.657 14.063 1.00 96.81 349 ASP A N 1
ATOM 2837 C CA . ASP A 1 349 ? -7.986 6.294 13.775 1.00 96.81 349 ASP A CA 1
ATOM 2838 C C . ASP A 1 349 ? -7.518 5.336 14.888 1.00 96.81 349 ASP A C 1
ATOM 2840 O O . ASP A 1 349 ? -8.344 4.602 15.423 1.00 96.81 349 ASP A O 1
ATOM 2844 N N . LEU A 1 350 ? -6.280 5.467 15.381 1.00 97.56 350 LEU A N 1
ATOM 2845 C CA . LEU A 1 350 ? -5.805 4.731 16.565 1.00 97.56 350 LEU A CA 1
ATOM 2846 C C . LEU A 1 350 ? -6.607 5.053 17.835 1.00 97.56 350 LEU A C 1
ATOM 2848 O O . LEU A 1 350 ? -6.974 4.161 18.595 1.00 97.56 350 LEU A O 1
ATOM 2852 N N . GLN A 1 351 ? -6.955 6.321 18.066 1.00 97.31 351 GLN A N 1
ATOM 2853 C CA . GLN A 1 351 ? -7.828 6.671 19.189 1.00 97.31 351 GLN A CA 1
ATOM 2854 C C . GLN A 1 351 ? -9.214 6.031 19.064 1.00 97.31 351 GLN A C 1
ATOM 2856 O O . GLN A 1 351 ? -9.800 5.680 20.087 1.00 97.31 351 GLN A O 1
ATOM 2861 N N . LYS A 1 352 ? -9.763 5.899 17.849 1.00 96.25 352 LYS A N 1
ATOM 2862 C CA . LYS A 1 352 ? -11.056 5.230 17.649 1.00 96.25 352 LYS A CA 1
ATOM 2863 C C . LYS A 1 352 ? -10.978 3.756 18.022 1.00 96.25 352 LYS A C 1
ATOM 2865 O O . LYS A 1 352 ? -11.863 3.321 18.741 1.00 96.25 352 LYS A O 1
ATOM 2870 N N . VAL A 1 353 ? -9.888 3.059 17.687 1.00 96.06 353 VAL A N 1
ATOM 2871 C CA . VAL A 1 353 ? -9.647 1.674 18.146 1.00 96.06 353 VAL A CA 1
ATOM 2872 C C . VAL A 1 353 ? -9.774 1.578 19.671 1.00 96.06 353 VAL A C 1
ATOM 2874 O O . VAL A 1 353 ? -10.519 0.746 20.184 1.00 96.06 353 VAL A O 1
ATOM 2877 N N . CYS A 1 354 ? -9.130 2.488 20.413 1.00 95.56 354 CYS A N 1
ATOM 2878 C CA . CYS A 1 354 ? -9.269 2.539 21.872 1.00 95.56 354 CYS A CA 1
ATOM 2879 C C . CYS A 1 354 ? -10.712 2.819 22.315 1.00 95.56 354 CYS A C 1
ATOM 2881 O O . CYS A 1 354 ? -11.202 2.224 23.271 1.00 95.56 354 CYS A O 1
ATOM 2883 N N . LEU A 1 355 ? -11.400 3.746 21.643 1.00 93.94 355 LEU A N 1
ATOM 2884 C CA . LEU A 1 355 ? -12.774 4.114 21.985 1.00 93.94 355 LEU A CA 1
ATOM 2885 C C . LEU A 1 355 ? -13.763 2.975 21.723 1.00 93.94 355 LEU A C 1
ATOM 2887 O O . LEU A 1 355 ? -14.653 2.791 22.547 1.00 93.94 355 LEU A O 1
ATOM 2891 N N . ASP A 1 356 ? -13.603 2.217 20.641 1.00 92.31 356 ASP A N 1
ATOM 2892 C CA . ASP A 1 356 ? -14.429 1.043 20.339 1.00 92.31 356 ASP A CA 1
ATOM 2893 C C . ASP A 1 356 ? -14.193 -0.086 21.343 1.00 92.31 356 ASP A C 1
ATOM 2895 O O . ASP A 1 356 ? -15.127 -0.795 21.719 1.00 92.31 356 ASP A O 1
ATOM 2899 N N . ASN A 1 357 ? -12.961 -0.210 21.841 1.00 91.69 357 ASN A N 1
ATOM 2900 C CA . ASN A 1 357 ? -12.614 -1.151 22.895 1.00 91.69 357 ASN A CA 1
ATOM 2901 C C . ASN A 1 357 ? -13.264 -0.801 24.246 1.00 91.69 357 ASN A C 1
ATOM 2903 O O . ASN A 1 357 ? -13.775 -1.667 24.956 1.00 91.69 357 ASN A O 1
ATOM 2907 N N . GLU A 1 358 ? -13.232 0.482 24.602 1.00 91.38 358 GLU A N 1
ATOM 2908 C CA . GLU A 1 358 ? -13.660 0.995 25.908 1.00 91.38 358 GLU A CA 1
ATOM 2909 C C . GLU A 1 358 ? -15.162 1.261 26.001 1.00 91.38 358 GLU A C 1
ATOM 2911 O O . GLU A 1 358 ? -15.742 1.204 27.089 1.00 91.38 358 GLU A O 1
ATOM 2916 N N . ARG A 1 359 ? -15.798 1.623 24.884 1.00 87.25 359 ARG A N 1
ATOM 2917 C CA . ARG A 1 359 ? -17.191 2.064 24.852 1.00 87.25 359 ARG A CA 1
ATOM 2918 C C . ARG A 1 359 ? -18.034 1.061 24.093 1.00 87.25 359 ARG A C 1
ATOM 2920 O O . ARG A 1 359 ? -17.748 0.691 22.964 1.00 87.25 359 ARG A O 1
ATOM 2927 N N . VAL A 1 360 ? -19.157 0.691 24.694 1.00 82.75 360 VAL A N 1
ATOM 2928 C CA . VAL A 1 360 ? -20.172 -0.093 23.994 1.00 82.75 360 VAL A CA 1
ATOM 2929 C C . VAL A 1 360 ? -20.848 0.801 22.955 1.00 82.75 360 VAL A C 1
ATOM 2931 O O . VAL A 1 360 ? -21.311 1.897 23.282 1.00 82.75 360 VAL A O 1
ATOM 2934 N N . ASN A 1 361 ? -20.916 0.337 21.710 1.00 82.31 361 ASN A N 1
ATOM 2935 C CA . ASN A 1 361 ? -21.660 1.008 20.652 1.00 82.31 361 ASN A CA 1
ATOM 2936 C C . ASN A 1 361 ? -23.161 0.768 20.826 1.00 82.31 361 ASN A C 1
ATOM 2938 O O . ASN A 1 361 ? -23.581 -0.303 21.258 1.00 82.31 361 ASN A O 1
ATOM 2942 N N . TYR A 1 362 ? -23.984 1.769 20.511 1.00 82.88 362 TYR A N 1
ATOM 2943 C CA . TYR A 1 362 ? -25.430 1.684 20.701 1.00 82.88 362 TYR A CA 1
ATOM 2944 C C . TYR A 1 362 ? -26.186 2.060 19.437 1.00 82.88 362 TYR A C 1
ATOM 2946 O O . TYR A 1 362 ? -25.844 3.031 18.765 1.00 82.88 362 TYR A O 1
ATOM 2954 N N . LYS A 1 363 ? -27.278 1.343 19.179 1.00 82.38 363 LYS A N 1
ATOM 2955 C CA . LYS A 1 363 ? -28.266 1.699 18.160 1.00 82.38 363 LYS A CA 1
ATOM 2956 C C . LYS A 1 363 ? -29.548 2.180 18.827 1.00 82.38 363 LYS A C 1
ATOM 2958 O O . LYS A 1 363 ? -30.008 1.580 19.801 1.00 82.38 363 LYS A O 1
ATOM 2963 N N . VAL A 1 364 ? -30.116 3.256 18.291 1.00 83.06 364 VAL A N 1
ATOM 2964 C CA . VAL A 1 364 ? -31.445 3.746 18.670 1.00 83.06 364 VAL A CA 1
ATOM 2965 C C . VAL A 1 364 ? -32.460 3.136 17.710 1.00 83.06 364 VAL A C 1
ATOM 2967 O O . VAL A 1 364 ? -32.339 3.305 16.499 1.00 83.06 364 VAL A O 1
ATOM 2970 N N . ASP A 1 365 ? -33.441 2.408 18.239 1.00 80.50 365 ASP A N 1
ATOM 2971 C CA . ASP A 1 365 ? -34.467 1.732 17.444 1.00 80.50 365 ASP A CA 1
ATOM 2972 C C . ASP A 1 365 ? -35.872 2.204 17.830 1.00 80.50 365 ASP A C 1
ATOM 2974 O O . ASP A 1 365 ? -36.599 1.555 18.584 1.00 80.50 365 ASP A O 1
ATOM 2978 N N . LEU A 1 366 ? -36.237 3.380 17.312 1.00 83.50 366 LEU A N 1
ATOM 2979 C CA . LEU A 1 366 ? -37.534 4.013 17.568 1.00 83.50 366 LEU A CA 1
ATOM 2980 C C . LEU A 1 366 ? -38.703 3.165 17.057 1.00 83.50 366 LEU A C 1
ATOM 2982 O O . LEU A 1 366 ? -39.727 3.072 17.728 1.00 83.50 366 LEU A O 1
ATOM 2986 N N . VAL A 1 367 ? -38.549 2.535 15.889 1.00 82.19 367 VAL A N 1
ATOM 2987 C CA . VAL A 1 367 ? -39.619 1.765 15.241 1.00 82.19 367 VAL A CA 1
ATOM 2988 C C . VAL A 1 367 ? -39.931 0.511 16.048 1.00 82.19 367 VAL A C 1
ATOM 2990 O O . VAL A 1 367 ? -41.090 0.273 16.383 1.00 82.19 367 VAL A O 1
ATOM 2993 N N . THR A 1 368 ? -38.910 -0.264 16.421 1.00 78.69 368 THR A N 1
ATOM 2994 C CA . THR A 1 368 ? -39.108 -1.470 17.233 1.00 78.69 368 THR A CA 1
ATOM 2995 C C . THR A 1 368 ? -39.606 -1.118 18.633 1.00 78.69 368 THR A C 1
ATOM 2997 O O . THR A 1 368 ? -40.465 -1.821 19.166 1.00 78.69 368 THR A O 1
ATOM 3000 N N . TRP A 1 369 ? -39.122 -0.019 19.225 1.00 85.81 369 TRP A N 1
ATOM 3001 C CA . TRP A 1 369 ? -39.607 0.469 20.518 1.00 85.81 369 TRP A CA 1
ATOM 3002 C C . TRP A 1 369 ? -41.106 0.806 20.468 1.00 85.81 369 TRP A C 1
ATOM 3004 O O . TRP A 1 369 ? -41.871 0.255 21.266 1.00 85.81 369 TRP A O 1
ATOM 3014 N N . LEU A 1 370 ? -41.537 1.608 19.484 1.00 86.38 370 LEU A N 1
ATOM 3015 C CA . LEU A 1 370 ? -42.946 1.954 19.258 1.00 86.38 370 LEU A CA 1
ATOM 3016 C C . LEU A 1 370 ? -43.802 0.707 19.011 1.00 86.38 370 LEU A C 1
ATOM 3018 O O . LEU A 1 370 ? -44.825 0.522 19.669 1.00 86.38 370 LEU A O 1
ATOM 3022 N N . ALA A 1 371 ? -43.366 -0.181 18.112 1.00 85.62 371 ALA A N 1
ATOM 3023 C CA . ALA A 1 371 ? -44.084 -1.412 17.783 1.00 85.62 371 ALA A CA 1
ATOM 3024 C C . ALA A 1 371 ? -44.219 -2.353 18.993 1.00 85.62 371 ALA A C 1
ATOM 3026 O O . ALA A 1 371 ? -45.244 -3.011 19.163 1.00 85.62 371 ALA A O 1
ATOM 3027 N N . SER A 1 372 ? -43.212 -2.384 19.870 1.00 81.88 372 SER A N 1
ATOM 3028 C CA . SER A 1 372 ? -43.236 -3.159 21.116 1.00 81.88 372 SER A CA 1
ATOM 3029 C C . SER A 1 372 ? -43.996 -2.482 22.263 1.00 81.88 372 SER A C 1
ATOM 3031 O O . SER A 1 372 ? -44.023 -3.030 23.363 1.00 81.88 372 SER A O 1
ATOM 3033 N N . ARG A 1 373 ? -44.577 -1.291 22.042 1.00 86.25 373 ARG A N 1
ATOM 3034 C CA . ARG A 1 373 ? -45.216 -0.458 23.079 1.00 86.25 373 ARG A CA 1
ATOM 3035 C C . ARG A 1 373 ? -44.323 -0.245 24.310 1.00 86.25 373 ARG A C 1
ATOM 3037 O O . ARG A 1 373 ? -44.788 -0.297 25.443 1.00 86.25 373 ARG A O 1
ATOM 3044 N N . GLY A 1 374 ? -43.027 -0.037 24.084 1.00 79.00 374 GLY A N 1
ATOM 3045 C CA . GLY A 1 374 ? -42.046 0.202 25.144 1.00 79.00 374 GLY A CA 1
ATOM 3046 C C . GLY A 1 374 ? -41.538 -1.041 25.882 1.00 79.00 374 GLY A C 1
ATOM 3047 O O . GLY A 1 374 ? -40.730 -0.892 26.794 1.00 79.00 374 GLY A O 1
ATOM 3048 N N . ALA A 1 375 ? -41.942 -2.254 25.488 1.00 78.81 375 ALA A N 1
ATOM 3049 C CA . ALA A 1 375 ? -41.436 -3.490 26.093 1.00 78.81 375 ALA A CA 1
ATOM 3050 C C . ALA A 1 375 ? -39.980 -3.810 25.704 1.00 78.81 375 ALA A C 1
ATOM 3052 O O . ALA A 1 375 ? -39.273 -4.483 26.451 1.00 78.81 375 ALA A O 1
ATOM 3053 N N . ARG A 1 376 ? -39.516 -3.347 24.536 1.00 80.06 376 ARG A N 1
ATOM 3054 C CA . ARG A 1 376 ? -38.109 -3.457 24.119 1.00 80.06 376 ARG A CA 1
ATOM 3055 C C . ARG A 1 376 ? -37.375 -2.142 24.374 1.00 80.06 376 ARG A C 1
ATOM 3057 O O . ARG A 1 376 ? -37.971 -1.090 24.167 1.00 80.06 376 ARG A O 1
ATOM 3064 N N . PRO A 1 377 ? -36.094 -2.162 24.781 1.00 79.50 377 PRO A N 1
ATOM 3065 C CA . PRO A 1 377 ? -35.345 -0.941 25.057 1.00 79.50 377 PRO A CA 1
ATOM 3066 C C . PRO A 1 377 ? -35.119 -0.120 23.780 1.00 79.50 377 PRO A C 1
ATOM 3068 O O . PRO A 1 377 ? -34.748 -0.660 22.740 1.00 79.50 377 PRO A O 1
ATOM 3071 N N . LEU A 1 378 ? -35.293 1.203 23.878 1.00 83.50 378 LEU A N 1
ATOM 3072 C CA . LEU A 1 378 ? -35.044 2.135 22.770 1.00 83.50 378 LEU A CA 1
ATOM 3073 C C . LEU A 1 378 ? -33.567 2.148 22.344 1.00 83.50 378 LEU A C 1
ATOM 3075 O O . LEU A 1 378 ? -33.251 2.277 21.162 1.00 83.50 378 LEU A O 1
ATOM 3079 N N . ARG A 1 379 ? -32.663 2.028 23.321 1.00 82.94 379 ARG A N 1
ATOM 3080 C CA . ARG A 1 379 ? -31.211 2.011 23.137 1.00 82.94 379 ARG A CA 1
ATOM 3081 C C . ARG A 1 379 ? -30.703 0.591 23.371 1.00 82.94 379 ARG A C 1
ATOM 3083 O O . ARG A 1 379 ? -30.789 0.100 24.494 1.00 82.94 379 ARG A O 1
ATOM 3090 N N . ARG A 1 380 ? -30.150 -0.042 22.333 1.00 79.56 380 ARG A N 1
ATOM 3091 C CA . ARG A 1 380 ? -29.598 -1.406 22.400 1.00 79.56 380 ARG A CA 1
ATOM 3092 C C . ARG A 1 380 ? -28.080 -1.424 22.196 1.00 79.56 380 ARG A C 1
ATOM 3094 O O . ARG A 1 380 ? -27.605 -0.710 21.308 1.00 79.56 380 ARG A O 1
ATOM 3101 N N . PRO A 1 381 ? -27.322 -2.180 23.010 1.00 80.94 381 PRO A N 1
ATOM 3102 C CA . PRO A 1 381 ? -25.883 -2.331 22.832 1.00 80.94 381 PRO A CA 1
ATOM 3103 C C . PRO A 1 381 ? -25.564 -3.246 21.639 1.00 80.94 381 PRO A C 1
ATOM 3105 O O . PRO A 1 381 ? -26.214 -4.269 21.445 1.00 80.94 381 PRO A O 1
ATOM 3108 N N . LEU A 1 382 ? -24.549 -2.883 20.857 1.00 83.06 382 LEU A N 1
ATOM 3109 C CA . LEU A 1 382 ? -24.039 -3.636 19.710 1.00 83.06 382 LEU A CA 1
ATOM 3110 C C . LEU A 1 382 ? -22.691 -4.263 20.073 1.00 83.06 382 LEU A C 1
ATOM 3112 O O . LEU A 1 382 ? -21.633 -3.694 19.802 1.00 83.06 382 LEU A O 1
ATOM 3116 N N . HIS A 1 383 ? -22.724 -5.419 20.734 1.00 75.81 383 HIS A N 1
ATOM 3117 C CA . HIS A 1 383 ? -21.509 -6.054 21.249 1.00 75.81 383 HIS A CA 1
ATOM 3118 C C . HIS A 1 383 ? -20.584 -6.577 20.147 1.00 75.81 383 HIS A C 1
ATOM 3120 O O . HIS A 1 383 ? -19.376 -6.450 20.286 1.00 75.81 383 HIS A O 1
ATOM 3126 N N . SER A 1 384 ? -21.143 -7.111 19.060 1.00 78.56 384 SER A N 1
ATOM 3127 C CA . SER A 1 384 ? -20.377 -7.714 17.959 1.00 78.56 384 SER A CA 1
ATOM 3128 C C . SER A 1 384 ? -19.712 -6.684 17.041 1.00 78.56 384 SER A C 1
ATOM 3130 O O . SER A 1 384 ? -18.882 -7.039 16.213 1.00 78.56 384 SER A O 1
ATOM 3132 N N . LEU A 1 385 ? -20.090 -5.406 17.150 1.00 86.25 385 LEU A N 1
ATOM 3133 C CA . LEU A 1 385 ? -19.584 -4.348 16.276 1.00 86.25 385 LEU A CA 1
ATOM 3134 C C . LEU A 1 385 ? -18.202 -3.832 16.712 1.00 86.25 385 LEU A C 1
ATOM 3136 O O . LEU A 1 385 ? -17.490 -3.252 15.896 1.00 86.25 385 LEU A O 1
ATOM 3140 N N . ARG A 1 386 ? -17.825 -4.037 17.981 1.00 89.62 386 ARG A N 1
ATOM 3141 C CA . ARG A 1 386 ? -16.558 -3.556 18.551 1.00 89.62 386 ARG A CA 1
ATOM 3142 C C . ARG A 1 386 ? -15.359 -4.048 17.744 1.00 89.62 386 ARG A C 1
ATOM 3144 O O . ARG A 1 386 ? -14.596 -3.229 17.247 1.00 89.62 386 ARG A O 1
ATOM 3151 N N . GLU A 1 387 ? -15.224 -5.359 17.581 1.00 89.06 387 GLU A N 1
ATOM 3152 C CA . GLU A 1 387 ? -14.065 -5.968 16.925 1.00 89.06 387 GLU A CA 1
ATOM 3153 C C . GLU A 1 387 ? -13.978 -5.559 15.448 1.00 89.06 387 GLU A C 1
ATOM 3155 O O . GLU A 1 387 ? -12.902 -5.252 14.947 1.00 89.06 387 GLU A O 1
ATOM 3160 N N . VAL A 1 388 ? -15.122 -5.447 14.768 1.00 91.75 388 VAL A N 1
ATOM 3161 C CA . VAL A 1 388 ? -15.179 -5.025 13.359 1.00 91.75 388 VAL A CA 1
ATOM 3162 C C . VAL A 1 388 ? -14.726 -3.581 13.179 1.00 91.75 388 VAL A C 1
ATOM 3164 O O . VAL A 1 388 ? -13.988 -3.272 12.243 1.00 91.75 388 VAL A O 1
ATOM 3167 N N . LEU A 1 389 ? -15.171 -2.676 14.055 1.00 92.56 389 LEU A N 1
ATOM 3168 C CA . LEU A 1 389 ? -14.760 -1.275 13.985 1.00 92.56 389 LEU A CA 1
ATOM 3169 C C . LEU A 1 389 ? -13.277 -1.110 14.310 1.00 92.56 389 LEU A C 1
ATOM 3171 O O . LEU A 1 389 ? -12.604 -0.349 13.616 1.00 92.56 389 LEU A O 1
ATOM 3175 N N . MET A 1 390 ? -12.757 -1.864 15.282 1.00 93.56 390 MET A N 1
ATOM 3176 C CA . MET A 1 390 ? -11.326 -1.892 15.586 1.00 93.56 390 MET A CA 1
ATOM 3177 C C . MET A 1 390 ? -10.504 -2.314 14.363 1.00 93.56 390 MET A C 1
ATOM 3179 O O . MET A 1 390 ? -9.633 -1.550 13.941 1.00 93.56 390 MET A O 1
ATOM 3183 N N . THR A 1 391 ? -10.844 -3.443 13.728 1.00 93.12 391 THR A N 1
ATOM 3184 C CA . THR A 1 391 ? -10.170 -3.909 12.504 1.00 93.12 391 THR A CA 1
ATOM 3185 C C . THR A 1 391 ? -10.249 -2.851 11.403 1.00 93.12 391 THR A C 1
ATOM 3187 O O . THR A 1 391 ? -9.233 -2.470 10.831 1.00 93.12 391 THR A O 1
ATOM 3190 N N . ARG A 1 392 ? -11.429 -2.264 11.167 1.00 92.69 392 ARG A N 1
ATOM 3191 C CA . ARG A 1 392 ? -11.615 -1.226 10.142 1.00 92.69 392 ARG A CA 1
ATOM 3192 C C . ARG A 1 392 ? -10.799 0.041 10.412 1.00 92.69 392 ARG A C 1
ATOM 3194 O O . ARG A 1 392 ? -10.304 0.669 9.474 1.00 92.69 392 ARG A O 1
ATOM 3201 N N . HIS A 1 393 ? -10.697 0.470 11.667 1.00 95.06 393 HIS A N 1
ATOM 3202 C CA . HIS A 1 393 ? -9.903 1.641 12.025 1.00 95.06 393 HIS A CA 1
ATOM 3203 C C . HIS A 1 393 ? -8.402 1.378 11.904 1.00 95.06 393 HIS A C 1
ATOM 3205 O O . HIS A 1 393 ? -7.692 2.280 11.461 1.00 95.06 393 HIS A O 1
ATOM 3211 N N . LEU A 1 394 ? -7.938 0.158 12.185 1.00 94.69 394 LEU A N 1
ATOM 3212 C CA . LEU A 1 394 ? -6.554 -0.250 11.934 1.00 94.69 394 LEU A CA 1
ATOM 3213 C C . LEU A 1 394 ? -6.241 -0.314 10.435 1.00 94.69 394 LEU A C 1
ATOM 3215 O O . LEU A 1 394 ? -5.276 0.317 10.012 1.00 94.69 394 LEU A O 1
ATOM 3219 N N . SER A 1 395 ? -7.103 -0.914 9.609 1.00 90.81 395 SER A N 1
ATOM 3220 C CA . SER A 1 395 ? -6.930 -0.895 8.146 1.00 90.81 395 SER A CA 1
ATOM 3221 C C . SER A 1 395 ? -6.965 0.531 7.575 1.00 90.81 395 SER A C 1
ATOM 3223 O O . SER A 1 395 ? -6.214 0.870 6.665 1.00 90.81 395 SER A O 1
ATOM 3225 N N . SER A 1 396 ? -7.805 1.419 8.129 1.00 91.44 396 SER A N 1
ATOM 3226 C CA . SER A 1 396 ? -7.801 2.850 7.772 1.00 91.44 396 SER A CA 1
ATOM 3227 C C . SER A 1 396 ? -6.490 3.539 8.163 1.00 91.44 396 SER A C 1
ATOM 3229 O O . SER A 1 396 ? -6.026 4.414 7.432 1.00 91.44 396 SER A O 1
ATOM 3231 N N . ALA A 1 397 ? -5.895 3.179 9.302 1.00 94.44 397 ALA A N 1
ATOM 3232 C CA . ALA A 1 397 ? -4.610 3.717 9.736 1.00 94.44 397 ALA A CA 1
ATOM 3233 C C . ALA A 1 397 ? -3.460 3.225 8.838 1.00 94.44 397 ALA A C 1
ATOM 3235 O O . ALA A 1 397 ? -2.651 4.045 8.406 1.00 94.44 397 ALA A O 1
ATOM 3236 N N . GLU A 1 398 ? -3.444 1.937 8.488 1.00 92.38 398 GLU A N 1
ATOM 3237 C CA . GLU A 1 398 ? -2.482 1.327 7.561 1.00 92.38 398 GLU A CA 1
ATOM 3238 C C . GLU A 1 398 ? -2.548 1.982 6.174 1.00 92.38 398 GLU A C 1
ATOM 3240 O O . GLU A 1 398 ? -1.546 2.493 5.678 1.00 92.38 398 GLU A O 1
ATOM 3245 N N . ALA A 1 399 ? -3.749 2.121 5.599 1.00 89.19 399 ALA A N 1
ATOM 3246 C CA . ALA A 1 399 ? -3.943 2.772 4.300 1.00 89.19 399 ALA A CA 1
ATOM 3247 C C . ALA A 1 399 ? -3.467 4.239 4.271 1.00 89.19 399 ALA A C 1
ATOM 3249 O O . ALA A 1 399 ? -3.165 4.785 3.209 1.00 89.19 399 ALA A O 1
ATOM 3250 N N . ARG A 1 400 ? -3.401 4.913 5.427 1.00 90.81 400 ARG A N 1
ATOM 3251 C CA . ARG A 1 400 ? -2.910 6.296 5.514 1.00 90.81 400 ARG A CA 1
ATOM 3252 C C . ARG A 1 400 ? -1.392 6.402 5.536 1.00 90.81 400 ARG A C 1
ATOM 3254 O O . ARG A 1 400 ? -0.922 7.503 5.251 1.00 90.81 400 ARG A O 1
ATOM 3261 N N . LEU A 1 401 ? -0.648 5.333 5.840 1.00 89.69 401 LEU A N 1
ATOM 3262 C CA . LEU A 1 401 ? 0.814 5.362 6.002 1.00 89.69 401 LEU A CA 1
ATOM 3263 C C . LEU A 1 401 ? 1.543 5.968 4.804 1.00 89.69 401 LEU A C 1
ATOM 3265 O O . LEU A 1 401 ? 2.469 6.757 4.986 1.00 89.69 401 LEU A O 1
ATOM 3269 N N . VAL A 1 402 ? 1.062 5.675 3.595 1.00 85.94 402 VAL A N 1
ATOM 3270 C CA . VAL A 1 402 ? 1.606 6.182 2.324 1.00 85.94 402 VAL A CA 1
ATOM 3271 C C . VAL A 1 402 ? 1.629 7.715 2.276 1.00 85.94 402 VAL A C 1
ATOM 3273 O O . VAL A 1 402 ? 2.489 8.318 1.642 1.00 85.94 402 VAL A O 1
ATOM 3276 N N . HIS A 1 403 ? 0.699 8.371 2.971 1.00 86.62 403 HIS A N 1
ATOM 3277 C CA . HIS A 1 403 ? 0.551 9.826 2.969 1.00 86.62 403 HIS A CA 1
ATOM 3278 C C . HIS A 1 403 ? 1.122 10.504 4.217 1.00 86.62 403 HIS A C 1
ATOM 3280 O O . HIS A 1 403 ? 0.925 11.710 4.396 1.00 86.62 403 HIS A O 1
ATOM 3286 N N . VAL A 1 404 ? 1.757 9.746 5.113 1.00 89.50 404 VAL A N 1
ATOM 3287 C CA . VAL A 1 404 ? 2.375 10.277 6.328 1.00 89.50 404 VAL A CA 1
ATOM 3288 C C . VAL A 1 404 ? 3.818 10.675 6.040 1.00 89.50 404 VAL A C 1
ATOM 3290 O O . VAL A 1 404 ? 4.585 9.952 5.399 1.00 89.50 404 VAL A O 1
ATOM 3293 N N . ARG A 1 405 ? 4.204 11.842 6.552 1.00 88.00 405 ARG A N 1
ATOM 3294 C CA . ARG A 1 405 ? 5.544 12.407 6.404 1.00 88.00 405 ARG A CA 1
ATOM 3295 C C . ARG A 1 405 ? 6.468 11.831 7.474 1.00 88.00 405 ARG A C 1
ATOM 3297 O O . ARG A 1 405 ? 6.738 12.489 8.469 1.00 88.00 405 ARG A O 1
ATOM 3304 N N . LEU A 1 406 ? 6.897 10.591 7.282 1.00 86.94 406 LEU A N 1
ATOM 3305 C CA . LEU A 1 406 ? 7.903 9.893 8.089 1.00 86.94 406 LEU A CA 1
ATOM 3306 C C . LEU A 1 406 ? 9.117 9.564 7.218 1.00 86.94 406 LEU A C 1
ATOM 3308 O O . LEU A 1 406 ? 8.998 9.540 5.990 1.00 86.94 406 LEU A O 1
ATOM 3312 N N . SER A 1 407 ? 10.271 9.330 7.842 1.00 84.25 407 SER A N 1
ATOM 3313 C CA . SER A 1 407 ? 11.437 8.805 7.127 1.00 84.25 407 SER A CA 1
ATOM 3314 C C . SER A 1 407 ? 11.179 7.345 6.755 1.00 84.25 407 SER A C 1
ATOM 3316 O O . SER A 1 407 ? 10.243 6.728 7.270 1.00 84.25 407 SER A O 1
ATOM 3318 N N . GLY A 1 408 ? 12.001 6.771 5.879 1.00 80.56 408 GLY A N 1
ATOM 3319 C CA . GLY A 1 408 ? 11.852 5.366 5.507 1.00 80.56 408 GLY A CA 1
ATOM 3320 C C . GLY A 1 408 ? 11.902 4.423 6.719 1.00 80.56 408 GLY A C 1
ATOM 3321 O O . GLY A 1 408 ? 10.990 3.629 6.920 1.00 80.56 408 GLY A O 1
ATOM 3322 N N . ALA A 1 409 ? 12.885 4.597 7.610 1.00 83.94 409 ALA A N 1
ATOM 3323 C CA . ALA A 1 409 ? 13.017 3.774 8.816 1.00 83.94 409 ALA A CA 1
ATOM 3324 C C . ALA A 1 409 ? 11.871 3.981 9.831 1.00 83.94 409 ALA A C 1
ATOM 3326 O O . ALA A 1 409 ? 11.400 3.017 10.438 1.00 83.94 409 ALA A O 1
ATOM 3327 N N . GLU A 1 410 ? 11.411 5.227 10.015 1.00 89.38 410 GLU A N 1
ATOM 3328 C CA . GLU A 1 410 ? 10.251 5.560 10.860 1.00 89.38 410 GLU A CA 1
ATOM 3329 C C . GLU A 1 410 ? 8.969 4.900 10.296 1.00 89.38 410 GLU A C 1
ATOM 3331 O O . GLU A 1 410 ? 8.184 4.285 11.027 1.00 89.38 410 GLU A O 1
ATOM 3336 N N . ARG A 1 411 ? 8.775 4.972 8.970 1.00 89.50 411 ARG A N 1
ATOM 3337 C CA . ARG A 1 411 ? 7.636 4.376 8.259 1.00 89.50 411 ARG A CA 1
ATOM 3338 C C . ARG A 1 411 ? 7.660 2.854 8.323 1.00 89.50 411 ARG A C 1
ATOM 3340 O O . ARG A 1 411 ? 6.615 2.268 8.593 1.00 89.50 411 ARG A O 1
ATOM 3347 N N . ASP A 1 412 ? 8.808 2.217 8.120 1.00 88.50 412 ASP A N 1
ATOM 3348 C CA . ASP A 1 412 ? 8.942 0.756 8.163 1.00 88.50 412 ASP A CA 1
ATOM 3349 C C . ASP A 1 412 ? 8.592 0.199 9.543 1.00 88.50 412 ASP A C 1
ATOM 3351 O O . ASP A 1 412 ? 7.865 -0.791 9.652 1.00 88.50 412 ASP A O 1
ATOM 3355 N N . ARG A 1 413 ? 9.055 0.861 10.613 1.00 92.75 413 ARG A N 1
ATOM 3356 C CA . ARG A 1 413 ? 8.699 0.490 11.989 1.00 92.75 413 ARG A CA 1
ATOM 3357 C C . ARG A 1 413 ? 7.191 0.585 12.208 1.00 92.75 413 ARG A C 1
ATOM 3359 O O . ARG A 1 413 ? 6.573 -0.387 12.634 1.00 92.75 413 ARG A O 1
ATOM 3366 N N . LEU A 1 414 ? 6.587 1.728 11.875 1.00 94.81 414 LEU A N 1
ATOM 3367 C CA . LEU A 1 414 ? 5.149 1.928 12.059 1.00 94.81 414 LEU A CA 1
ATOM 3368 C C . LEU A 1 414 ? 4.312 0.992 11.169 1.00 94.81 414 LEU A C 1
ATOM 3370 O O . LEU A 1 414 ? 3.243 0.558 11.591 1.00 94.81 414 LEU A O 1
ATOM 3374 N N . THR A 1 415 ? 4.805 0.647 9.976 1.00 93.88 415 THR A N 1
ATOM 3375 C CA . THR A 1 415 ? 4.172 -0.325 9.071 1.00 93.88 415 THR A CA 1
ATOM 3376 C C . THR A 1 415 ? 4.108 -1.700 9.719 1.00 93.88 415 THR A C 1
ATOM 3378 O O . THR A 1 415 ? 3.027 -2.272 9.797 1.00 93.88 415 THR A O 1
ATOM 3381 N N . LYS A 1 416 ? 5.226 -2.200 10.265 1.00 94.25 416 LYS A N 1
ATOM 3382 C CA . LYS A 1 416 ? 5.258 -3.490 10.975 1.00 94.25 416 LYS A CA 1
ATOM 3383 C C . LYS A 1 416 ? 4.296 -3.509 12.163 1.00 94.25 416 LYS A C 1
ATOM 3385 O O . LYS A 1 416 ? 3.516 -4.446 12.294 1.00 94.25 416 LYS A O 1
ATOM 3390 N N . LEU A 1 417 ? 4.303 -2.452 12.978 1.00 96.19 417 LEU A N 1
ATOM 3391 C CA . LEU A 1 417 ? 3.421 -2.338 14.143 1.00 96.19 417 LEU A CA 1
ATOM 3392 C C . LEU A 1 417 ? 1.936 -2.305 13.761 1.00 96.19 417 LEU A C 1
ATOM 3394 O O . LEU A 1 417 ? 1.122 -2.968 14.400 1.00 96.19 417 LEU A O 1
ATOM 3398 N N . LEU A 1 418 ? 1.565 -1.533 12.733 1.00 95.81 418 LEU A N 1
ATOM 3399 C CA . LEU A 1 418 ? 0.182 -1.457 12.257 1.00 95.81 418 LEU A CA 1
ATOM 3400 C C . LEU A 1 418 ? -0.275 -2.758 11.606 1.00 95.81 418 LEU A C 1
ATOM 3402 O O . LEU A 1 418 ? -1.412 -3.156 11.840 1.00 95.81 418 LEU A O 1
ATOM 3406 N N . HIS A 1 419 ? 0.594 -3.409 10.835 1.00 93.81 419 HIS A N 1
ATOM 3407 C CA . HIS A 1 419 ? 0.296 -4.686 10.199 1.00 93.81 419 HIS A CA 1
ATOM 3408 C C . HIS A 1 419 ? 0.044 -5.777 11.245 1.00 93.81 419 HIS A C 1
ATOM 3410 O O . HIS A 1 419 ? -1.003 -6.421 11.214 1.00 93.81 419 HIS A O 1
ATOM 3416 N N . GLU A 1 420 ? 0.935 -5.914 12.234 1.00 93.88 420 GLU A N 1
ATOM 3417 C CA . GLU A 1 420 ? 0.748 -6.867 13.332 1.00 93.88 420 GLU A CA 1
ATOM 3418 C C . GLU A 1 420 ? -0.516 -6.537 14.138 1.00 93.88 420 GLU A C 1
ATOM 3420 O O . GLU A 1 420 ? -1.339 -7.409 14.401 1.00 93.88 420 GLU A O 1
ATOM 3425 N N . ALA A 1 421 ? -0.752 -5.261 14.457 1.00 94.62 421 ALA A N 1
ATOM 3426 C CA . ALA A 1 421 ? -1.965 -4.851 15.159 1.00 94.62 421 ALA A CA 1
ATOM 3427 C C . ALA A 1 421 ? -3.252 -5.150 14.372 1.00 94.62 421 ALA A C 1
ATOM 3429 O O . ALA A 1 421 ? -4.237 -5.607 14.960 1.00 94.62 421 ALA A O 1
ATOM 3430 N N . ALA A 1 422 ? -3.267 -4.882 13.063 1.00 92.69 422 ALA A N 1
ATOM 3431 C CA . ALA A 1 422 ? -4.397 -5.171 12.186 1.00 92.69 422 ALA A CA 1
ATOM 3432 C C . ALA A 1 422 ? -4.659 -6.678 12.118 1.00 92.69 422 ALA A C 1
ATOM 3434 O O . ALA A 1 422 ? -5.802 -7.098 12.307 1.00 92.69 422 ALA A O 1
ATOM 3435 N N . HIS A 1 423 ? -3.601 -7.476 11.957 1.00 92.56 423 HIS A N 1
ATOM 3436 C CA . HIS A 1 423 ? -3.661 -8.932 11.965 1.00 92.56 423 HIS A CA 1
ATOM 3437 C C . HIS A 1 423 ? -4.209 -9.475 13.295 1.00 92.56 423 HIS A C 1
ATOM 3439 O O . HIS A 1 423 ? -5.163 -10.250 13.296 1.00 92.56 423 HIS A O 1
ATOM 3445 N N . GLN A 1 424 ? -3.712 -9.001 14.443 1.00 92.75 424 GLN A N 1
ATOM 3446 C CA . GLN A 1 424 ? -4.226 -9.404 15.759 1.00 92.75 424 GLN A CA 1
ATOM 3447 C C . GLN A 1 424 ? -5.696 -9.007 15.966 1.00 92.75 424 GLN A C 1
ATOM 3449 O O . GLN A 1 424 ? -6.491 -9.800 16.472 1.00 92.75 424 GLN A O 1
ATOM 3454 N N . SER A 1 425 ? -6.095 -7.801 15.549 1.00 92.31 425 SER A N 1
ATOM 3455 C CA . SER A 1 425 ? -7.499 -7.371 15.622 1.00 92.31 425 SER A CA 1
ATOM 3456 C C . SER A 1 425 ? -8.401 -8.207 14.713 1.00 92.31 425 SER A C 1
ATOM 3458 O O . SER A 1 425 ? -9.540 -8.508 15.072 1.00 92.31 425 SER A O 1
ATOM 3460 N N . GLU A 1 426 ? -7.915 -8.586 13.532 1.00 93.75 426 GLU A N 1
ATOM 3461 C CA . GLU A 1 426 ? -8.618 -9.487 12.627 1.00 93.75 426 GLU A CA 1
ATOM 3462 C C . GLU A 1 426 ? -8.785 -10.881 13.240 1.00 93.75 426 GLU A C 1
ATOM 3464 O O . GLU A 1 426 ? -9.902 -11.399 13.240 1.00 93.75 426 GLU A O 1
ATOM 3469 N N . LEU A 1 427 ? -7.731 -11.463 13.818 1.00 93.19 427 LEU A N 1
ATOM 3470 C CA . LEU A 1 427 ? -7.808 -12.752 14.510 1.00 93.19 427 LEU A CA 1
ATOM 3471 C C . LEU A 1 427 ? -8.849 -12.725 15.634 1.00 93.19 427 LEU A C 1
ATOM 3473 O O . LEU A 1 427 ? -9.732 -13.578 15.664 1.00 93.19 427 LEU A O 1
ATOM 3477 N N . GLN A 1 428 ? -8.836 -11.694 16.486 1.00 91.19 428 GLN A N 1
ATOM 3478 C CA . GLN A 1 428 ? -9.835 -11.525 17.551 1.00 91.19 428 GLN A CA 1
ATOM 3479 C C . GLN A 1 428 ? -11.270 -11.454 17.005 1.00 91.19 428 GLN A C 1
ATOM 3481 O O . GLN A 1 428 ? -12.194 -12.056 17.560 1.00 91.19 428 GLN A O 1
ATOM 3486 N N . MET A 1 429 ? -11.467 -10.729 15.901 1.00 92.75 429 MET A N 1
ATOM 3487 C CA . MET A 1 429 ? -12.760 -10.621 15.227 1.00 92.75 429 MET A CA 1
ATOM 3488 C C . MET A 1 429 ? -13.202 -11.979 14.657 1.00 92.75 429 MET A C 1
ATOM 3490 O O . MET A 1 429 ? -14.345 -12.391 14.884 1.00 92.75 429 MET A O 1
ATOM 3494 N N . ARG A 1 430 ? -12.298 -12.719 14.000 1.00 94.75 430 ARG A N 1
ATOM 3495 C CA . ARG A 1 430 ? -12.571 -14.056 13.447 1.00 94.75 430 ARG A CA 1
ATOM 3496 C C . ARG A 1 430 ? -12.904 -15.056 14.550 1.00 94.75 430 ARG A C 1
ATOM 3498 O O . ARG A 1 430 ? -13.931 -15.724 14.447 1.00 94.75 430 ARG A O 1
ATOM 3505 N N . ASP A 1 431 ? -12.111 -15.114 15.614 1.00 93.19 431 ASP A N 1
ATOM 3506 C CA . ASP A 1 431 ? -12.309 -16.027 16.747 1.00 93.19 431 ASP A CA 1
ATOM 3507 C C . ASP A 1 431 ? -13.663 -15.813 17.425 1.00 93.19 431 ASP A C 1
ATOM 3509 O O . ASP A 1 431 ? -14.339 -16.767 17.819 1.00 93.19 431 ASP A O 1
ATOM 3513 N N . ARG A 1 432 ? -14.111 -14.556 17.509 1.00 90.56 432 ARG A N 1
ATOM 3514 C CA . ARG A 1 432 ? -15.412 -14.219 18.087 1.00 90.56 432 ARG A CA 1
ATOM 3515 C C . ARG A 1 432 ? -16.580 -14.519 17.145 1.00 90.56 432 ARG A C 1
ATOM 3517 O O . ARG A 1 432 ? -17.631 -14.968 17.603 1.00 90.56 432 ARG A O 1
ATOM 3524 N N . MET A 1 433 ? -16.438 -14.248 15.848 1.00 92.50 433 MET A N 1
ATOM 3525 C CA . MET A 1 433 ? -17.550 -14.311 14.889 1.00 92.50 433 MET A CA 1
ATOM 3526 C C . MET A 1 433 ? -17.735 -15.668 14.223 1.00 92.50 433 MET A C 1
ATOM 3528 O O . MET A 1 433 ? -18.874 -16.061 13.965 1.00 92.50 433 MET A O 1
ATOM 3532 N N . ARG A 1 434 ? -16.649 -16.403 13.973 1.00 95.31 434 ARG A N 1
ATOM 3533 C CA . ARG A 1 434 ? -16.680 -17.740 13.370 1.00 95.31 434 ARG A CA 1
ATOM 3534 C C . ARG A 1 434 ? -17.659 -18.689 14.072 1.00 95.31 434 ARG A C 1
ATOM 3536 O O . ARG A 1 434 ? -18.527 -19.221 13.375 1.00 95.31 434 ARG A O 1
ATOM 3543 N N . PRO A 1 435 ? -17.606 -18.886 15.407 1.00 94.81 435 PRO A N 1
ATOM 3544 C CA . PRO A 1 435 ? -18.533 -19.797 16.074 1.00 94.81 435 PRO A CA 1
ATOM 3545 C C . PRO A 1 435 ? -19.984 -19.312 15.979 1.00 94.81 435 PRO A C 1
ATOM 3547 O O . PRO A 1 435 ? -20.893 -20.126 15.837 1.00 94.81 435 PRO A O 1
ATOM 3550 N N . VAL A 1 436 ? -20.217 -17.994 15.995 1.00 92.62 436 VAL A N 1
ATOM 3551 C CA . VAL A 1 436 ? -21.562 -17.415 15.861 1.00 92.62 436 VAL A CA 1
ATOM 3552 C C . VAL A 1 436 ? -22.135 -17.684 14.470 1.00 92.62 436 VAL A C 1
ATOM 3554 O O . VAL A 1 436 ? -23.286 -18.110 14.366 1.00 92.62 436 VAL A O 1
ATOM 3557 N N . LEU A 1 437 ? -21.344 -17.488 13.411 1.00 93.00 437 LEU A N 1
ATOM 3558 C CA . LEU A 1 437 ? -21.733 -17.795 12.032 1.00 93.00 437 LEU A CA 1
ATOM 3559 C C . LEU A 1 437 ? -22.009 -19.291 11.858 1.00 93.00 437 LEU A C 1
ATOM 3561 O O . LEU A 1 437 ? -23.106 -19.662 11.441 1.00 93.00 437 LEU A O 1
ATOM 3565 N N . GLN A 1 438 ? -21.057 -20.149 12.239 1.00 93.44 438 GLN A N 1
ATOM 3566 C CA . GLN A 1 438 ? -21.192 -21.605 12.127 1.00 93.44 438 GLN A CA 1
ATOM 3567 C C . GLN A 1 438 ? -22.423 -22.122 12.874 1.00 93.44 438 GLN A C 1
ATOM 3569 O O . GLN A 1 438 ? -23.215 -22.880 12.309 1.00 93.44 438 GLN A O 1
ATOM 3574 N N . GLN A 1 439 ? -22.619 -21.694 14.124 1.00 92.56 439 GLN A N 1
ATOM 3575 C CA . GLN A 1 439 ? -23.764 -22.130 14.916 1.00 92.56 439 GLN A CA 1
ATOM 3576 C C . GLN A 1 439 ? -25.076 -21.588 14.349 1.00 92.56 439 GLN A C 1
ATOM 3578 O O . GLN A 1 439 ? -26.049 -22.330 14.266 1.00 92.56 439 GLN A O 1
ATOM 3583 N N . THR A 1 440 ? -25.108 -20.329 13.899 1.00 91.81 440 THR A N 1
ATOM 3584 C CA . THR A 1 440 ? -26.323 -19.747 13.313 1.00 91.81 440 THR A CA 1
ATOM 3585 C C . THR A 1 440 ? -26.747 -20.503 12.055 1.00 91.81 440 THR A C 1
ATOM 3587 O O . THR A 1 440 ? -27.931 -20.797 11.916 1.00 91.81 440 THR A O 1
ATOM 3590 N N . LEU A 1 441 ? -25.803 -20.854 11.172 1.00 90.06 441 LEU A N 1
ATOM 3591 C CA . LEU A 1 441 ? -26.075 -21.617 9.948 1.00 90.06 441 LEU A CA 1
ATOM 3592 C C . LEU A 1 441 ? -26.559 -23.043 10.261 1.00 90.06 441 LEU A C 1
ATOM 3594 O O . LEU A 1 441 ? -27.536 -23.508 9.672 1.00 90.06 441 LEU A O 1
ATOM 3598 N N . ARG A 1 442 ? -25.949 -23.713 11.246 1.00 89.94 442 ARG A N 1
ATOM 3599 C CA . ARG A 1 442 ? -26.405 -25.034 11.710 1.00 89.94 442 ARG A CA 1
ATOM 3600 C C . ARG A 1 442 ? -27.807 -24.977 12.318 1.00 89.94 442 ARG A C 1
ATOM 3602 O O . ARG A 1 442 ? -28.644 -25.804 11.967 1.00 89.94 442 ARG A O 1
ATOM 3609 N N . ASP A 1 443 ? -28.088 -23.980 13.159 1.00 88.56 443 ASP A N 1
ATOM 3610 C CA . ASP A 1 443 ? -29.386 -23.788 13.823 1.00 88.56 443 ASP A CA 1
ATOM 3611 C C . ASP A 1 443 ? -30.538 -23.592 12.830 1.00 88.56 443 ASP A C 1
ATOM 3613 O O . ASP A 1 443 ? -31.661 -24.022 13.092 1.00 88.56 443 ASP A O 1
ATOM 3617 N N . VAL A 1 444 ? -30.286 -22.927 11.698 1.00 87.19 444 VAL A N 1
ATOM 3618 C CA . VAL A 1 444 ? -31.316 -22.739 10.663 1.00 87.19 444 VAL A CA 1
ATOM 3619 C C . VAL A 1 444 ? -31.504 -23.967 9.781 1.00 87.19 444 VAL A C 1
ATOM 3621 O O . VAL A 1 444 ? -32.473 -23.999 9.031 1.00 87.19 444 VAL A O 1
ATOM 3624 N N . GLY A 1 445 ? -30.650 -24.989 9.910 1.00 83.19 445 GLY A N 1
ATOM 3625 C CA . GLY A 1 445 ? -30.769 -26.273 9.216 1.00 83.19 445 GLY A CA 1
ATOM 3626 C C . GLY A 1 445 ? -29.734 -26.513 8.114 1.00 83.19 445 GLY A C 1
ATOM 3627 O O . GLY A 1 445 ? -29.831 -27.521 7.415 1.00 83.19 445 GLY A O 1
ATOM 3628 N N . LEU A 1 446 ? -28.733 -25.638 7.961 1.00 83.50 446 LEU A N 1
ATOM 3629 C CA . LEU A 1 446 ? -27.606 -25.837 7.041 1.00 83.50 446 LEU A CA 1
ATOM 3630 C C . LEU A 1 446 ? -26.547 -26.720 7.708 1.00 83.50 446 LEU A C 1
ATOM 3632 O O . LEU A 1 446 ? -25.484 -26.261 8.127 1.00 83.50 446 LEU A O 1
ATOM 3636 N N . VAL A 1 447 ? -26.886 -27.999 7.865 1.00 84.75 447 VAL A N 1
ATOM 3637 C CA . VAL A 1 447 ? -26.023 -29.000 8.498 1.00 84.75 447 VAL A CA 1
ATOM 3638 C C . VAL A 1 447 ? -25.364 -29.858 7.412 1.00 84.75 447 VAL A C 1
ATOM 3640 O O . VAL A 1 447 ? -26.084 -30.530 6.669 1.00 84.75 447 VAL A O 1
ATOM 3643 N N . PRO A 1 448 ? -24.023 -29.864 7.319 1.00 86.62 448 PRO A N 1
ATOM 3644 C CA . PRO A 1 448 ? -23.307 -30.660 6.332 1.00 86.62 448 PRO A CA 1
ATOM 3645 C C . PRO A 1 448 ? -23.431 -32.152 6.651 1.00 86.62 448 PRO A C 1
ATOM 3647 O O . PRO A 1 448 ? -23.354 -32.563 7.810 1.00 86.62 448 PRO A O 1
ATOM 3650 N N . ARG A 1 449 ? -23.629 -32.976 5.620 1.00 87.75 449 ARG A N 1
ATOM 3651 C CA . ARG A 1 449 ? -23.838 -34.432 5.740 1.00 87.75 449 ARG A CA 1
ATOM 3652 C C . ARG A 1 449 ? -22.630 -35.258 5.310 1.00 87.75 449 ARG A C 1
ATOM 3654 O O . ARG A 1 449 ? -22.589 -36.459 5.563 1.00 87.75 449 ARG A O 1
ATOM 3661 N N . ASN A 1 450 ? -21.675 -34.641 4.624 1.00 87.62 450 ASN A N 1
ATOM 3662 C CA . ASN A 1 450 ? -20.475 -35.280 4.095 1.00 87.62 450 ASN A CA 1
ATOM 3663 C C . ASN A 1 450 ? -19.277 -34.318 4.163 1.00 87.62 450 ASN A C 1
ATOM 3665 O O . ASN A 1 450 ? -19.440 -33.126 4.423 1.00 87.62 450 ASN A O 1
ATOM 3669 N N . VAL A 1 451 ? -18.068 -34.846 3.945 1.00 88.69 451 VAL A N 1
ATOM 3670 C CA . VAL A 1 451 ? -16.823 -34.058 3.995 1.00 88.69 451 VAL A CA 1
ATOM 3671 C C . VAL A 1 451 ? -16.837 -32.886 2.996 1.00 88.69 451 VAL A C 1
ATOM 3673 O O . VAL A 1 451 ? -16.529 -31.778 3.426 1.00 88.69 451 VAL A O 1
ATOM 3676 N N . PRO A 1 452 ? -17.256 -33.054 1.722 1.00 88.19 452 PRO A N 1
ATOM 3677 C CA . PRO A 1 452 ? -17.386 -31.923 0.798 1.00 88.19 452 PRO A CA 1
ATOM 3678 C C . PRO A 1 452 ? -18.307 -30.803 1.298 1.00 88.19 452 PRO A C 1
ATOM 3680 O O . PRO A 1 452 ? -17.943 -29.634 1.228 1.00 88.19 452 PRO A O 1
ATOM 3683 N N . GLU A 1 453 ? -19.476 -31.139 1.850 1.00 87.31 453 GLU A N 1
ATOM 3684 C CA . GLU A 1 453 ? -20.404 -30.157 2.423 1.00 87.31 453 GLU A CA 1
ATOM 3685 C C . GLU A 1 453 ? -19.821 -29.474 3.669 1.00 87.31 453 GLU A C 1
ATOM 3687 O O . GLU A 1 453 ? -20.071 -28.290 3.886 1.00 87.31 453 GLU A O 1
ATOM 3692 N N . GLN A 1 454 ? -19.022 -30.185 4.474 1.00 90.19 454 GLN A N 1
ATOM 3693 C CA . GLN A 1 454 ? -18.311 -29.594 5.611 1.00 90.19 454 GLN A CA 1
ATOM 3694 C C . GLN A 1 454 ? -17.283 -28.564 5.125 1.00 90.19 454 GLN A C 1
ATOM 3696 O O . GLN A 1 454 ? -17.292 -27.433 5.604 1.00 90.19 454 GLN A O 1
ATOM 3701 N N . THR A 1 455 ? -16.479 -28.902 4.112 1.00 90.50 455 THR A N 1
ATOM 3702 C CA . THR A 1 455 ? -15.545 -27.957 3.480 1.00 90.50 455 THR A CA 1
ATOM 3703 C C . THR A 1 455 ? -16.274 -26.768 2.847 1.00 90.50 455 THR A C 1
ATOM 3705 O O . THR A 1 455 ? -15.809 -25.637 2.964 1.00 90.50 455 THR A O 1
ATOM 3708 N N . ALA A 1 456 ? -17.432 -26.990 2.217 1.00 88.69 456 ALA A N 1
ATOM 3709 C CA . ALA A 1 456 ? -18.252 -25.922 1.649 1.00 88.69 456 ALA A CA 1
ATOM 3710 C C . ALA A 1 456 ? -18.802 -24.970 2.727 1.00 88.69 456 ALA A C 1
ATOM 3712 O O . ALA A 1 456 ? -18.818 -23.758 2.518 1.00 88.69 456 ALA A O 1
ATOM 3713 N N . LEU A 1 457 ? -19.225 -25.498 3.883 1.00 89.94 457 LEU A N 1
ATOM 3714 C CA . LEU A 1 457 ? -19.659 -24.684 5.020 1.00 89.94 457 LEU A CA 1
ATOM 3715 C C . LEU A 1 457 ? -18.497 -23.876 5.610 1.00 89.94 457 LEU A C 1
ATOM 3717 O O . LEU A 1 457 ? -18.668 -22.688 5.879 1.00 89.94 457 LEU A O 1
ATOM 3721 N N . ASP A 1 458 ? -17.335 -24.499 5.805 1.00 91.19 458 ASP A N 1
ATOM 3722 C CA . ASP A 1 458 ? -16.159 -23.821 6.359 1.00 91.19 458 ASP A CA 1
ATOM 3723 C C . ASP A 1 458 ? -15.695 -22.691 5.432 1.00 91.19 458 ASP A C 1
ATOM 3725 O O . ASP A 1 458 ? -15.533 -21.557 5.883 1.00 91.19 458 ASP A O 1
ATOM 3729 N N . LYS A 1 459 ? -15.642 -22.955 4.120 1.00 91.56 459 LYS A N 1
ATOM 3730 C CA . LYS A 1 459 ? -15.347 -21.942 3.103 1.00 91.56 459 LYS A CA 1
ATOM 3731 C C . LYS A 1 459 ? -16.370 -20.806 3.082 1.00 91.56 459 LYS A C 1
ATOM 3733 O O . LYS A 1 459 ? -15.986 -19.647 3.003 1.00 91.56 459 LYS A O 1
ATOM 3738 N N . LEU A 1 460 ? -17.666 -21.105 3.181 1.00 92.12 460 LEU A N 1
ATOM 3739 C CA . LEU A 1 460 ? -18.705 -20.072 3.252 1.00 92.12 460 LEU A CA 1
ATOM 3740 C C . LEU A 1 460 ? -18.504 -19.157 4.465 1.00 92.12 460 LEU A C 1
ATOM 3742 O O . LEU A 1 460 ? -18.697 -17.944 4.360 1.00 92.12 460 LEU A O 1
ATOM 3746 N N . VAL A 1 461 ? -18.143 -19.730 5.615 1.00 93.94 461 VAL A N 1
ATOM 3747 C CA . VAL A 1 461 ? -17.866 -18.964 6.834 1.00 93.94 461 VAL A CA 1
ATOM 3748 C C . VAL A 1 461 ? -16.616 -18.106 6.662 1.00 93.94 461 VAL A C 1
ATOM 3750 O O . VAL A 1 461 ? -16.657 -16.938 7.039 1.00 93.94 461 VAL A O 1
ATOM 3753 N N . ASP A 1 462 ? -15.551 -18.640 6.063 1.00 93.81 462 ASP A N 1
ATOM 3754 C CA . ASP A 1 462 ? -14.342 -17.872 5.745 1.00 93.81 462 ASP A CA 1
ATOM 3755 C C . ASP A 1 462 ? -14.642 -16.710 4.792 1.00 93.81 462 ASP A C 1
ATOM 3757 O O . ASP A 1 462 ? -14.345 -15.566 5.131 1.00 93.81 462 ASP A O 1
ATOM 3761 N N . ASP A 1 463 ? -15.358 -16.962 3.692 1.00 93.88 463 ASP A N 1
ATOM 3762 C CA . ASP A 1 463 ? -15.803 -15.929 2.749 1.00 93.88 463 ASP A CA 1
ATOM 3763 C C . ASP A 1 463 ? -16.619 -14.830 3.469 1.00 93.88 463 ASP A C 1
ATOM 3765 O O . ASP A 1 463 ? -16.450 -13.630 3.232 1.00 93.88 463 ASP A O 1
ATOM 3769 N N . ALA A 1 464 ? -17.518 -15.217 4.381 1.00 93.50 464 ALA A N 1
ATOM 3770 C CA . ALA A 1 464 ? -18.320 -14.271 5.155 1.00 93.50 464 ALA A CA 1
ATOM 3771 C C . ALA A 1 464 ? -17.469 -13.423 6.114 1.00 93.50 464 ALA A C 1
ATOM 3773 O O . ALA A 1 464 ? -17.716 -12.221 6.237 1.00 93.50 464 ALA A O 1
ATOM 3774 N N . LEU A 1 465 ? -16.473 -14.018 6.773 1.00 94.38 465 LEU A N 1
ATOM 3775 C CA . LEU A 1 465 ? -15.530 -13.297 7.630 1.00 94.38 465 LEU A CA 1
ATOM 3776 C C . LEU A 1 465 ? -14.664 -12.336 6.807 1.00 94.38 465 LEU A C 1
ATOM 3778 O O . LEU A 1 465 ? -14.530 -11.177 7.193 1.00 94.38 465 LEU A O 1
ATOM 3782 N N . ASP A 1 466 ? -14.179 -12.757 5.640 1.00 93.44 466 ASP A N 1
ATOM 3783 C CA . ASP A 1 466 ? -13.420 -11.909 4.711 1.00 93.44 466 ASP A CA 1
ATOM 3784 C C . ASP A 1 466 ? -14.258 -10.710 4.236 1.00 93.44 466 ASP A C 1
ATOM 3786 O O . ASP A 1 466 ? -13.783 -9.570 4.149 1.00 93.44 466 ASP A O 1
ATOM 3790 N N . CYS A 1 467 ? -15.553 -10.926 3.983 1.00 92.38 467 CYS A N 1
ATOM 3791 C CA . CYS A 1 467 ? -16.490 -9.846 3.683 1.00 92.38 467 CYS A CA 1
ATOM 3792 C C . CYS A 1 467 ? -16.639 -8.868 4.856 1.00 92.38 467 CYS A C 1
ATOM 3794 O O . CYS A 1 467 ? -16.716 -7.656 4.642 1.00 92.38 467 CYS A O 1
ATOM 3796 N N . ILE A 1 468 ? -16.680 -9.367 6.093 1.00 92.75 468 ILE A N 1
ATOM 3797 C CA . ILE A 1 468 ? -16.790 -8.520 7.285 1.00 92.75 468 ILE A CA 1
ATOM 3798 C C . ILE A 1 468 ? -15.506 -7.713 7.496 1.00 92.75 468 ILE A C 1
ATOM 3800 O O . ILE A 1 468 ? -15.610 -6.518 7.756 1.00 92.75 468 ILE A O 1
ATOM 3804 N N . VAL A 1 469 ? -14.323 -8.306 7.318 1.00 90.44 469 VAL A N 1
ATOM 3805 C CA . VAL A 1 469 ? -13.034 -7.589 7.386 1.00 90.44 469 VAL A CA 1
ATOM 3806 C C . VAL A 1 469 ? -12.992 -6.465 6.353 1.00 90.44 469 VAL A C 1
ATOM 3808 O O . VAL A 1 469 ? -12.721 -5.313 6.685 1.00 90.44 469 VAL A O 1
ATOM 3811 N N . SER A 1 470 ? -13.319 -6.784 5.101 1.00 87.19 470 SER A N 1
ATOM 3812 C CA . SER A 1 470 ? -13.189 -5.841 3.986 1.00 87.19 470 SER A CA 1
ATOM 3813 C C . SER A 1 470 ? -14.259 -4.743 3.977 1.00 87.19 470 SER A C 1
ATOM 3815 O O . SER A 1 470 ? -13.955 -3.582 3.697 1.00 87.19 470 SER A O 1
ATOM 3817 N N . ARG A 1 471 ? -15.527 -5.076 4.259 1.00 87.06 471 ARG A N 1
ATOM 3818 C CA . ARG A 1 471 ? -16.660 -4.132 4.152 1.00 87.06 471 ARG A CA 1
ATOM 3819 C C . ARG A 1 471 ? -17.144 -3.598 5.496 1.00 87.06 471 ARG A C 1
ATOM 3821 O O . ARG A 1 471 ? -17.791 -2.549 5.537 1.00 87.06 471 ARG A O 1
ATOM 3828 N N . GLY A 1 472 ? -16.859 -4.299 6.589 1.00 88.62 472 GLY A N 1
ATOM 3829 C CA . GLY A 1 472 ? -17.354 -3.994 7.932 1.00 88.62 472 GLY A CA 1
ATOM 3830 C C . GLY A 1 472 ? -18.783 -4.470 8.207 1.00 88.62 472 GLY A C 1
ATOM 3831 O O . GLY A 1 472 ? -19.344 -4.130 9.247 1.00 88.62 472 GLY A O 1
ATOM 3832 N N . TYR A 1 473 ? -19.410 -5.193 7.276 1.00 90.88 473 TYR A N 1
ATOM 3833 C CA . TYR A 1 473 ? -20.761 -5.728 7.436 1.00 90.88 473 TYR A CA 1
ATOM 3834 C C . TYR A 1 473 ? -21.025 -6.897 6.480 1.00 90.88 473 TYR A C 1
ATOM 3836 O O . TYR A 1 473 ? -20.345 -7.060 5.465 1.00 90.88 473 TYR A O 1
ATOM 3844 N N . LEU A 1 474 ? -22.063 -7.674 6.788 1.00 92.62 474 LEU A N 1
ATOM 3845 C CA . LEU A 1 474 ? -22.565 -8.783 5.976 1.00 92.62 474 LEU A CA 1
ATOM 3846 C C . LEU A 1 474 ? -24.025 -8.517 5.582 1.00 92.62 474 LEU A C 1
ATOM 3848 O O . LEU A 1 474 ? -24.780 -7.961 6.375 1.00 92.62 474 LEU A O 1
ATOM 3852 N N . THR A 1 475 ? -24.438 -8.895 4.370 1.00 92.56 475 THR A N 1
ATOM 3853 C CA . THR A 1 475 ? -25.813 -8.685 3.875 1.00 92.56 475 THR A CA 1
ATOM 3854 C C . THR A 1 475 ? -26.450 -9.981 3.393 1.00 92.56 475 THR A C 1
ATOM 3856 O O . THR A 1 475 ? -25.758 -10.945 3.058 1.00 92.56 475 THR A O 1
ATOM 3859 N N . LEU A 1 476 ? -27.779 -9.971 3.261 1.00 90.25 476 LEU A N 1
ATOM 3860 C CA . LEU A 1 476 ? -28.530 -11.064 2.642 1.00 90.25 476 LEU A CA 1
ATOM 3861 C C . LEU A 1 476 ? -28.046 -11.399 1.225 1.00 90.25 476 LEU A C 1
ATOM 3863 O O . LEU A 1 476 ? -27.914 -12.568 0.872 1.00 90.25 476 LEU A O 1
ATOM 3867 N N . GLY A 1 477 ? -27.777 -10.372 0.413 1.00 87.69 477 GLY A N 1
ATOM 3868 C CA . GLY A 1 477 ? -27.335 -10.551 -0.970 1.00 87.69 477 GLY A CA 1
ATOM 3869 C C . GLY A 1 477 ? -25.996 -11.280 -1.060 1.00 87.69 477 GLY A C 1
ATOM 3870 O O . GLY A 1 477 ? -25.863 -12.191 -1.873 1.00 87.69 477 GLY A O 1
ATOM 3871 N N . TYR A 1 478 ? -25.047 -10.923 -0.187 1.00 89.88 478 TYR A N 1
ATOM 3872 C CA . TYR A 1 478 ? -23.755 -11.602 -0.106 1.00 89.88 478 TYR A CA 1
ATOM 3873 C C . TYR A 1 478 ? -23.912 -13.046 0.373 1.00 89.88 478 TYR A C 1
ATOM 3875 O O . TYR A 1 478 ? -23.387 -13.954 -0.257 1.00 89.88 478 TYR A O 1
ATOM 3883 N N . LEU A 1 479 ? -24.693 -13.278 1.437 1.00 88.12 479 LEU A N 1
ATOM 3884 C CA . LEU A 1 479 ? -24.936 -14.627 1.954 1.00 88.12 479 LEU A CA 1
ATOM 3885 C C . LEU A 1 479 ? -25.537 -15.550 0.882 1.00 88.12 479 LEU A C 1
ATOM 3887 O O . LEU A 1 479 ? -25.094 -16.684 0.724 1.00 88.12 479 LEU A O 1
ATOM 3891 N N . ARG A 1 480 ? -26.515 -15.053 0.115 1.00 86.81 480 ARG A N 1
ATOM 3892 C CA . ARG A 1 480 ? -27.127 -15.787 -1.002 1.00 86.81 480 ARG A CA 1
ATOM 3893 C C . ARG A 1 480 ? -26.111 -16.158 -2.076 1.00 86.81 480 ARG A C 1
ATOM 3895 O O . ARG A 1 480 ? -26.108 -17.294 -2.538 1.00 86.81 480 ARG A O 1
ATOM 3902 N N . ASP A 1 481 ? -25.276 -15.206 -2.474 1.00 87.31 481 ASP A N 1
ATOM 3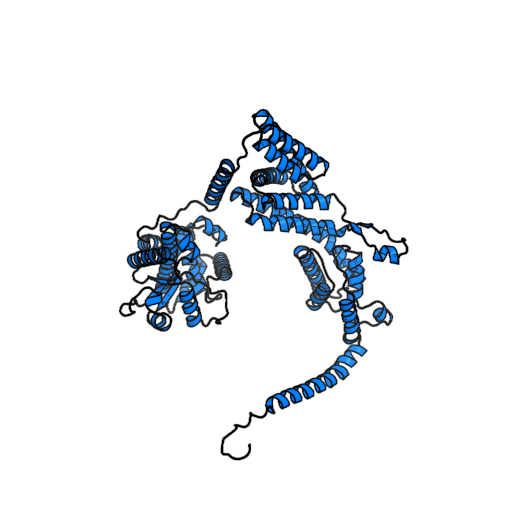903 C CA . ASP A 1 481 ? -24.252 -15.426 -3.493 1.00 87.31 481 ASP A CA 1
ATOM 3904 C C . ASP A 1 481 ? -23.178 -16.418 -3.021 1.00 87.31 481 ASP A C 1
ATOM 3906 O O . ASP A 1 481 ? -22.857 -17.368 -3.732 1.00 87.31 481 ASP A O 1
ATOM 3910 N N . SER A 1 482 ? -22.693 -16.273 -1.786 1.00 86.06 482 SER A N 1
ATOM 3911 C CA . SER A 1 482 ? -21.712 -17.194 -1.204 1.00 86.06 482 SER A CA 1
ATOM 3912 C C . SER A 1 482 ? -22.268 -18.605 -1.024 1.00 86.06 482 SER A C 1
ATOM 3914 O O . SER A 1 482 ? -21.539 -19.566 -1.246 1.00 86.06 482 SER A O 1
ATOM 3916 N N . ILE A 1 483 ? -23.552 -18.769 -0.683 1.00 83.81 483 ILE A N 1
ATOM 3917 C CA . ILE A 1 483 ? -24.192 -20.095 -0.686 1.00 83.81 483 ILE A CA 1
ATOM 3918 C C . ILE A 1 483 ? -24.245 -20.656 -2.107 1.00 83.81 483 ILE A C 1
ATOM 3920 O O . ILE A 1 483 ? -23.919 -21.816 -2.301 1.00 83.81 483 ILE A O 1
ATOM 3924 N N . SER A 1 484 ? -24.604 -19.847 -3.107 1.00 81.69 484 SER A N 1
ATOM 3925 C CA . SER A 1 484 ? -24.681 -20.308 -4.499 1.00 81.69 484 SER A CA 1
ATOM 3926 C C . SER A 1 484 ? -23.326 -20.696 -5.096 1.00 81.69 484 SER A C 1
ATOM 3928 O O . SER A 1 484 ? -23.289 -21.524 -6.003 1.00 81.69 484 SER A O 1
ATOM 3930 N N . ARG A 1 485 ? -22.230 -20.070 -4.649 1.00 80.69 485 ARG A N 1
ATOM 3931 C CA . ARG A 1 485 ? -20.862 -20.368 -5.104 1.00 80.69 485 ARG A CA 1
ATOM 3932 C C . ARG A 1 485 ? -20.255 -21.606 -4.446 1.00 80.69 485 ARG A C 1
ATOM 3934 O O . ARG A 1 485 ? -19.233 -22.095 -4.924 1.00 80.69 485 ARG A O 1
ATOM 3941 N N . ASN A 1 486 ? -20.841 -22.084 -3.354 1.00 76.44 486 ASN A N 1
ATOM 3942 C CA . ASN A 1 486 ? -20.352 -23.231 -2.604 1.00 76.44 486 ASN A CA 1
ATOM 3943 C C . ASN A 1 486 ? -21.309 -24.419 -2.797 1.00 76.44 486 ASN A C 1
ATOM 3945 O O . ASN A 1 486 ? -22.521 -24.242 -2.850 1.00 76.44 486 ASN A O 1
ATOM 3949 N N . ASP A 1 487 ? -20.791 -25.648 -2.861 1.00 66.62 487 ASP A N 1
ATOM 3950 C CA . ASP A 1 487 ? -21.595 -26.871 -3.073 1.00 66.62 487 ASP A CA 1
ATOM 3951 C C . ASP A 1 487 ? -22.421 -27.292 -1.835 1.00 66.62 487 ASP A C 1
ATOM 3953 O O . ASP A 1 487 ? -22.702 -28.471 -1.603 1.00 66.62 487 ASP A O 1
ATOM 3957 N N . LEU A 1 488 ? -22.835 -26.329 -1.009 1.00 71.75 488 LEU A N 1
ATOM 3958 C CA . LEU A 1 488 ? -23.704 -26.567 0.132 1.00 71.75 488 LEU A CA 1
ATOM 3959 C C . LEU A 1 488 ? -25.158 -26.628 -0.349 1.00 71.75 488 LEU A C 1
ATOM 3961 O O . LEU A 1 488 ? -25.797 -25.609 -0.617 1.00 71.75 488 LEU A O 1
ATOM 3965 N N . LYS A 1 489 ? -25.701 -27.841 -0.458 1.00 68.19 489 LYS A N 1
ATOM 3966 C CA . LYS A 1 489 ? -27.082 -28.046 -0.909 1.00 68.19 489 LYS A CA 1
ATOM 3967 C C . LYS A 1 489 ? -28.076 -27.503 0.117 1.00 68.19 489 LYS A C 1
ATOM 3969 O O . LYS A 1 489 ? -28.136 -27.985 1.247 1.00 68.19 489 LYS A O 1
ATOM 3974 N N . LEU A 1 490 ? -28.905 -26.548 -0.307 1.00 69.38 490 LEU A N 1
ATOM 3975 C CA . LEU A 1 490 ? -30.078 -26.135 0.461 1.00 69.38 490 LEU A CA 1
ATOM 3976 C C . LEU A 1 490 ? -31.068 -27.313 0.538 1.00 69.38 490 LEU A C 1
ATOM 3978 O O . LEU A 1 490 ? -31.366 -27.911 -0.502 1.00 69.38 490 LEU A O 1
ATOM 3982 N N . PRO A 1 491 ? -31.572 -27.678 1.730 1.00 66.25 491 PRO A N 1
ATOM 3983 C CA . PRO A 1 491 ? -32.580 -28.725 1.839 1.00 66.25 491 PRO A CA 1
ATOM 3984 C C . PRO A 1 491 ? -33.878 -28.326 1.117 1.00 66.25 491 PRO A C 1
ATOM 3986 O O . PRO A 1 491 ? -34.217 -27.147 1.028 1.00 66.25 491 PRO A O 1
ATOM 3989 N N . ASP A 1 492 ? -34.622 -29.312 0.607 1.00 63.38 492 ASP A N 1
ATOM 3990 C CA . ASP A 1 492 ? -35.940 -29.069 0.009 1.00 63.38 492 ASP A CA 1
ATOM 3991 C C . ASP A 1 492 ? -36.934 -28.582 1.081 1.00 63.38 492 ASP A C 1
ATOM 3993 O O . ASP A 1 492 ? -36.995 -29.139 2.177 1.00 63.38 492 ASP A O 1
ATOM 3997 N N . LEU A 1 493 ? -37.763 -27.589 0.743 1.00 63.75 493 LEU A N 1
ATOM 3998 C CA . LEU A 1 493 ? -38.865 -27.123 1.587 1.00 63.75 493 LEU A CA 1
ATOM 3999 C C . LEU A 1 493 ? -39.991 -28.165 1.544 1.00 63.75 493 LEU A C 1
ATOM 4001 O O . LEU A 1 493 ? -40.736 -28.241 0.562 1.00 63.75 493 LEU A O 1
ATOM 4005 N N . THR A 1 494 ? -40.090 -28.998 2.579 1.00 58.03 494 THR A N 1
ATOM 4006 C CA . THR A 1 494 ? -41.066 -30.098 2.641 1.00 58.03 494 THR A CA 1
ATOM 4007 C C . THR A 1 494 ? -42.326 -29.771 3.440 1.00 58.03 494 THR A C 1
ATOM 4009 O O . THR A 1 494 ? -43.373 -30.332 3.122 1.00 58.03 494 THR A O 1
ATOM 4012 N N . ASP A 1 495 ? -42.279 -28.841 4.404 1.00 59.97 495 ASP A N 1
ATOM 4013 C CA . ASP A 1 495 ? -43.429 -28.537 5.266 1.00 59.97 495 ASP A CA 1
ATOM 4014 C C . ASP A 1 495 ? -44.138 -27.217 4.920 1.00 59.97 495 ASP A C 1
ATOM 4016 O O . ASP A 1 495 ? -43.524 -26.194 4.619 1.00 59.97 495 ASP A O 1
ATOM 4020 N N . MET A 1 496 ? -45.469 -27.182 5.080 1.00 53.38 496 MET A N 1
ATOM 4021 C CA . MET A 1 496 ? -46.268 -25.948 4.937 1.00 53.38 496 MET A CA 1
ATOM 4022 C C . MET A 1 496 ? -45.862 -24.848 5.937 1.00 53.38 496 MET A C 1
ATOM 4024 O O . MET A 1 496 ? -46.083 -23.665 5.682 1.00 53.38 496 MET A O 1
ATOM 4028 N N . ARG A 1 497 ? -45.238 -25.220 7.065 1.00 57.31 497 ARG A N 1
ATOM 4029 C CA . ARG A 1 497 ? -44.630 -24.271 8.013 1.00 57.31 497 ARG A CA 1
ATOM 4030 C C . ARG A 1 497 ? -43.360 -23.618 7.462 1.00 57.31 497 ARG A C 1
ATOM 4032 O O . ARG A 1 497 ? -43.128 -22.449 7.768 1.00 57.31 497 ARG A O 1
ATOM 4039 N N . ASP A 1 498 ? -42.585 -24.314 6.630 1.00 59.91 498 ASP A N 1
ATOM 4040 C CA . ASP A 1 498 ? -41.379 -23.767 5.994 1.00 59.91 498 ASP A CA 1
ATOM 4041 C C . ASP A 1 498 ? -41.726 -22.701 4.947 1.00 59.91 498 ASP A C 1
ATOM 4043 O O . ASP A 1 498 ? -41.040 -21.688 4.834 1.00 59.91 498 ASP A O 1
ATOM 4047 N N . LEU A 1 499 ? -42.866 -22.856 4.267 1.00 54.88 499 LEU A N 1
ATOM 4048 C CA . LEU A 1 499 ? -43.409 -21.849 3.348 1.00 54.88 499 LEU A CA 1
ATOM 4049 C C . LEU A 1 499 ? -43.829 -20.546 4.052 1.00 54.88 499 LEU A C 1
ATOM 4051 O O . LEU A 1 499 ? -43.719 -19.476 3.456 1.00 54.88 499 LEU A O 1
ATOM 4055 N N . TRP A 1 500 ? -44.292 -20.613 5.308 1.00 52.56 500 TRP A N 1
ATOM 4056 C CA . TRP A 1 500 ? -44.760 -19.435 6.059 1.00 52.56 500 TRP A CA 1
ATOM 4057 C C . TRP A 1 500 ? -43.661 -18.774 6.910 1.00 52.56 500 TRP A C 1
ATOM 4059 O O . TRP A 1 500 ? -43.671 -17.560 7.089 1.00 52.56 500 TRP A O 1
ATOM 4069 N N . GLN A 1 501 ? -42.693 -19.549 7.416 1.00 57.50 501 GLN A N 1
ATOM 4070 C CA . GLN A 1 501 ? -41.528 -19.029 8.156 1.00 57.50 501 GLN A CA 1
ATOM 4071 C C . GLN A 1 501 ? -40.385 -18.546 7.247 1.00 57.50 501 GLN A C 1
ATOM 4073 O O . GLN A 1 501 ? -39.478 -17.869 7.727 1.00 57.50 501 GLN A O 1
ATOM 4078 N N . GLY A 1 502 ? -40.432 -18.869 5.953 1.00 63.41 502 GLY A N 1
ATOM 4079 C CA . GLY A 1 502 ? -39.395 -18.542 4.981 1.00 63.41 502 GLY A CA 1
ATOM 4080 C C . GLY A 1 502 ? -38.354 -19.653 4.823 1.00 63.41 502 GLY A C 1
ATOM 4081 O O . GLY A 1 502 ? -38.134 -20.463 5.725 1.00 63.41 502 GLY A O 1
ATOM 4082 N N . ASP A 1 503 ? -37.714 -19.652 3.652 1.00 78.81 503 ASP A N 1
ATOM 4083 C CA . ASP A 1 503 ? -36.602 -20.536 3.279 1.00 78.81 503 ASP A CA 1
ATOM 4084 C C . ASP A 1 503 ? -35.438 -20.451 4.290 1.00 78.81 503 ASP A C 1
ATOM 4086 O O . ASP A 1 503 ? -35.291 -19.455 5.003 1.00 78.81 503 ASP A O 1
ATOM 4090 N N . TYR A 1 504 ? -34.583 -21.474 4.330 1.00 80.62 504 TYR A N 1
ATOM 4091 C CA . TYR A 1 504 ? -33.349 -21.555 5.116 1.00 80.62 504 TYR A CA 1
ATOM 4092 C C . TYR A 1 504 ? -32.531 -20.257 5.055 1.00 80.62 504 TYR A C 1
ATOM 4094 O O . TYR A 1 504 ? -32.023 -19.798 6.077 1.00 80.62 504 TYR A O 1
ATOM 4102 N N . LEU A 1 505 ? -32.482 -19.606 3.887 1.00 84.25 505 LEU A N 1
ATOM 4103 C CA . LEU A 1 505 ? -31.814 -18.317 3.696 1.00 84.25 505 LEU A CA 1
ATOM 4104 C C . LEU A 1 505 ? -32.487 -17.150 4.447 1.00 84.25 505 LEU A C 1
ATOM 4106 O O . LEU A 1 505 ? -31.804 -16.303 5.014 1.00 84.25 505 LEU A O 1
ATOM 4110 N N . LEU A 1 506 ? -33.822 -17.097 4.477 1.00 85.88 506 LEU A N 1
ATOM 4111 C CA . LEU A 1 506 ? -34.576 -16.069 5.210 1.00 85.88 506 LEU A CA 1
ATOM 4112 C C . LEU A 1 506 ? -34.537 -16.308 6.723 1.00 85.88 506 LEU A C 1
ATOM 4114 O O . LEU A 1 5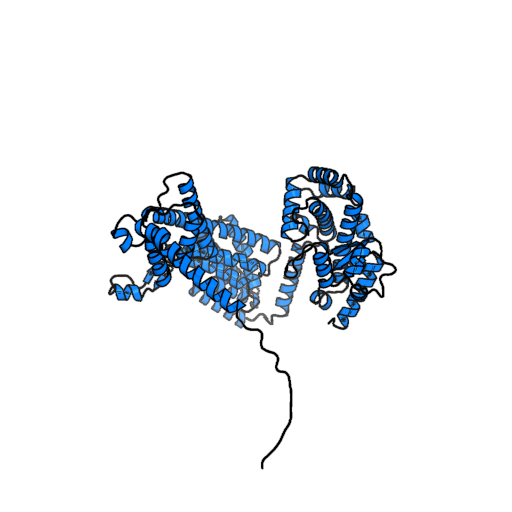06 ? -34.502 -15.355 7.499 1.00 85.88 506 LEU A O 1
ATOM 4118 N N . ARG A 1 507 ? -34.487 -17.573 7.148 1.00 86.62 507 ARG A N 1
ATOM 4119 C CA . ARG A 1 507 ? -34.235 -17.926 8.551 1.00 86.62 507 ARG A CA 1
ATOM 4120 C C . ARG A 1 507 ? -32.831 -17.508 8.974 1.00 86.62 507 ARG A C 1
ATOM 4122 O O . ARG A 1 507 ? -32.667 -16.971 10.069 1.00 86.62 507 ARG A O 1
ATOM 4129 N N . ALA A 1 508 ? -31.838 -17.718 8.105 1.00 87.56 508 ALA A N 1
ATOM 4130 C CA . ALA A 1 508 ? -30.474 -17.246 8.321 1.00 87.56 508 ALA A CA 1
ATOM 4131 C C . ALA A 1 508 ? -30.433 -15.715 8.434 1.00 87.56 508 ALA A C 1
ATOM 4133 O O . ALA A 1 508 ? -29.847 -15.213 9.387 1.00 87.56 508 ALA A O 1
ATOM 4134 N N . ASP A 1 509 ? -31.116 -14.986 7.541 1.00 89.81 509 ASP A N 1
ATOM 4135 C CA . ASP A 1 509 ? -31.256 -13.517 7.587 1.00 89.81 509 ASP A CA 1
ATOM 4136 C C . ASP A 1 509 ? -31.789 -13.032 8.940 1.00 89.81 509 ASP A C 1
ATOM 4138 O O . ASP A 1 509 ? -31.205 -12.159 9.582 1.00 89.81 509 ASP A O 1
ATOM 4142 N N . ASP A 1 510 ? -32.876 -13.641 9.417 1.00 87.75 510 ASP A N 1
ATOM 4143 C CA . ASP A 1 510 ? -33.499 -13.251 10.678 1.00 87.75 510 ASP A CA 1
ATOM 4144 C C . ASP A 1 510 ? -32.632 -13.598 11.895 1.00 87.75 510 ASP A C 1
ATOM 4146 O O . ASP A 1 510 ? -32.547 -12.803 12.836 1.00 87.75 510 ASP A O 1
ATOM 4150 N N . ARG A 1 511 ? -31.970 -14.761 11.891 1.00 89.12 511 ARG A N 1
ATOM 4151 C CA . ARG A 1 511 ? -31.156 -15.203 13.030 1.00 89.12 511 ARG A CA 1
ATOM 4152 C C . ARG A 1 511 ? -29.807 -14.488 13.085 1.00 89.12 511 ARG A C 1
ATOM 4154 O O . ARG A 1 511 ? -29.408 -14.093 14.176 1.00 89.12 511 ARG A O 1
ATOM 4161 N N . LEU A 1 512 ? -29.167 -14.226 11.945 1.00 90.50 512 LEU A N 1
ATOM 4162 C CA . LEU A 1 512 ? -27.933 -13.433 11.859 1.00 90.50 512 LEU A CA 1
ATOM 4163 C C . LEU A 1 512 ? -28.165 -11.967 12.227 1.00 90.50 512 LEU A C 1
ATOM 4165 O O . LEU A 1 512 ? -27.339 -11.376 12.919 1.00 90.50 512 LEU A O 1
ATOM 4169 N N . ALA A 1 513 ? -29.315 -11.391 11.860 1.00 88.06 513 ALA A N 1
ATOM 4170 C CA . ALA A 1 513 ? -29.683 -10.041 12.288 1.00 88.06 513 ALA A CA 1
ATOM 4171 C C . ALA A 1 513 ? -29.786 -9.899 13.819 1.00 88.06 513 ALA A C 1
ATOM 4173 O O . ALA A 1 513 ? -29.671 -8.790 14.339 1.00 88.06 513 ALA A O 1
ATOM 4174 N N . LEU A 1 514 ? -30.011 -11.006 14.535 1.00 86.19 514 LEU A N 1
ATOM 4175 C CA . LEU A 1 514 ? -30.040 -11.048 15.996 1.00 86.19 514 LEU A CA 1
ATOM 4176 C C . LEU A 1 514 ? -28.679 -11.427 16.593 1.00 86.19 514 LEU A C 1
ATOM 4178 O O . LEU A 1 514 ? -28.225 -10.764 17.522 1.00 86.19 514 LEU A O 1
ATOM 4182 N N . SER A 1 515 ? -28.032 -12.482 16.087 1.00 87.75 515 SER A N 1
ATOM 4183 C CA . SER A 1 515 ? -26.777 -13.007 16.645 1.00 87.75 515 SER A CA 1
ATOM 4184 C C . SER A 1 515 ? -25.564 -12.124 16.337 1.00 87.75 515 SER A C 1
ATOM 4186 O O . SER A 1 515 ? -24.610 -12.084 17.113 1.00 87.75 515 SER A O 1
ATOM 4188 N N . MET A 1 516 ? -25.620 -11.360 15.245 1.00 88.25 516 MET A N 1
ATOM 4189 C CA . MET A 1 516 ? -24.573 -10.441 14.796 1.00 88.25 516 MET A CA 1
ATOM 4190 C C . MET A 1 516 ? -25.112 -9.014 14.637 1.00 88.25 516 MET A C 1
ATOM 4192 O O . MET A 1 516 ? -24.825 -8.332 13.650 1.00 88.25 516 MET A O 1
ATOM 4196 N N . ASP A 1 517 ? -25.914 -8.554 15.602 1.00 84.75 517 ASP A N 1
ATOM 4197 C CA . ASP A 1 517 ? -26.534 -7.226 15.549 1.00 84.75 517 ASP A CA 1
ATOM 4198 C C . ASP A 1 517 ? -25.487 -6.114 15.343 1.00 84.75 517 ASP A C 1
ATOM 4200 O O . ASP A 1 517 ? -24.458 -6.046 16.021 1.00 84.75 517 ASP A O 1
ATOM 4204 N N . GLY A 1 518 ? -25.755 -5.236 14.374 1.00 83.75 518 GLY A N 1
ATOM 4205 C CA . GLY A 1 518 ? -24.854 -4.168 13.931 1.00 83.75 518 GLY A CA 1
ATOM 4206 C C . GLY A 1 518 ? -23.878 -4.564 12.819 1.00 83.75 518 GLY A C 1
ATOM 4207 O O . GLY A 1 518 ? -23.508 -3.700 12.028 1.00 83.75 518 GLY A O 1
ATOM 4208 N N . VAL A 1 519 ? -23.512 -5.843 12.721 1.00 90.06 519 VAL A N 1
ATOM 4209 C CA . VAL A 1 519 ? -22.580 -6.371 11.707 1.00 90.06 519 VAL A CA 1
ATOM 4210 C C . VAL A 1 519 ? -23.355 -6.977 10.541 1.00 90.06 519 VAL A C 1
ATOM 4212 O O . VAL A 1 519 ? -23.029 -6.736 9.381 1.00 90.06 519 VAL A O 1
ATOM 4215 N N . TYR A 1 520 ? -24.424 -7.717 10.833 1.00 90.75 520 TYR A N 1
ATOM 4216 C CA . TYR A 1 520 ? -25.335 -8.213 9.812 1.00 90.75 520 TYR A CA 1
ATOM 4217 C C . TYR A 1 520 ? -26.421 -7.180 9.496 1.00 90.75 520 TYR A C 1
ATOM 4219 O O . TYR A 1 520 ? -27.176 -6.739 10.368 1.00 90.75 520 TYR A O 1
ATOM 4227 N N . GLN A 1 521 ? -26.521 -6.805 8.225 1.00 88.88 521 GLN A N 1
ATOM 4228 C CA . GLN A 1 521 ? -27.579 -5.959 7.698 1.00 88.88 521 GLN A CA 1
ATOM 4229 C C . GLN A 1 521 ? -28.666 -6.837 7.089 1.00 88.88 521 GLN A C 1
ATOM 4231 O O . GLN A 1 521 ? -28.501 -7.420 6.014 1.00 88.88 521 GLN A O 1
ATOM 4236 N N . ARG A 1 522 ? -29.790 -6.901 7.803 1.00 88.38 522 ARG A N 1
ATOM 4237 C CA . ARG A 1 522 ? -30.984 -7.632 7.382 1.00 88.38 522 ARG A CA 1
ATOM 4238 C C . ARG A 1 522 ? -31.456 -7.165 6.007 1.00 88.38 522 ARG A C 1
ATOM 4240 O O . ARG A 1 522 ? -31.486 -5.961 5.745 1.00 88.38 522 ARG A O 1
ATOM 4247 N N . GLY A 1 523 ? -31.861 -8.112 5.165 1.00 82.69 523 GLY A N 1
ATOM 4248 C CA . GLY A 1 523 ? -32.343 -7.828 3.818 1.00 82.69 523 GLY A CA 1
ATOM 4249 C C . GLY A 1 523 ? -33.526 -6.857 3.795 1.00 82.69 523 GLY A C 1
ATOM 4250 O O . GLY A 1 523 ? -34.465 -6.957 4.591 1.00 82.69 523 GLY A O 1
ATOM 4251 N N . GLU A 1 524 ? -33.498 -5.928 2.841 1.00 87.38 524 GLU A N 1
ATOM 4252 C CA . GLU A 1 524 ? -34.610 -5.015 2.583 1.00 87.38 524 GLU A CA 1
ATOM 4253 C C . GLU A 1 524 ? -35.854 -5.790 2.119 1.00 87.38 524 GLU A C 1
ATOM 4255 O O . GLU A 1 524 ? -35.759 -6.883 1.553 1.00 87.38 524 GLU A O 1
ATOM 4260 N N . PHE A 1 525 ? -37.041 -5.221 2.350 1.00 83.12 525 PHE A N 1
ATOM 4261 C CA . PHE A 1 525 ? -38.317 -5.905 2.107 1.00 83.12 525 PHE A CA 1
ATOM 4262 C C . PHE A 1 525 ? -38.435 -6.486 0.687 1.00 83.12 525 PHE A C 1
ATOM 4264 O O . PHE A 1 525 ? -38.880 -7.622 0.533 1.00 83.12 525 PHE A O 1
ATOM 4271 N N . TYR A 1 526 ? -37.990 -5.757 -0.343 1.00 79.75 526 TYR A N 1
ATOM 4272 C CA . TYR A 1 526 ? -38.075 -6.227 -1.729 1.00 79.75 526 TYR A CA 1
ATOM 4273 C C . TYR A 1 526 ? -37.129 -7.403 -2.020 1.00 79.75 526 TYR A C 1
ATOM 4275 O O . TYR A 1 526 ? -37.530 -8.334 -2.715 1.00 79.75 526 TYR A O 1
ATOM 4283 N N . LEU A 1 527 ? -35.910 -7.420 -1.458 1.00 83.19 527 LEU A N 1
ATOM 4284 C CA . LEU A 1 527 ? -34.978 -8.548 -1.612 1.00 83.19 527 LEU A CA 1
ATOM 4285 C C . LEU A 1 527 ? -35.537 -9.807 -0.959 1.00 83.19 527 LEU A C 1
ATOM 4287 O O . LEU A 1 527 ? -35.429 -10.901 -1.508 1.00 83.19 527 LEU A O 1
ATOM 4291 N N . ARG A 1 528 ? -36.172 -9.644 0.201 1.00 84.88 528 ARG A N 1
ATOM 4292 C CA . ARG A 1 528 ? -36.807 -10.751 0.914 1.00 84.88 528 ARG A CA 1
ATOM 4293 C C . ARG A 1 528 ? -38.017 -11.279 0.163 1.00 84.88 528 ARG A C 1
ATOM 4295 O O . ARG A 1 528 ? -38.152 -12.487 0.028 1.00 84.88 528 ARG A O 1
ATOM 4302 N N . TRP A 1 529 ? -38.846 -10.394 -0.385 1.00 82.75 529 TRP A N 1
ATOM 4303 C CA . TRP A 1 529 ? -39.979 -10.784 -1.222 1.00 82.75 529 TRP A CA 1
ATOM 4304 C C . TRP A 1 529 ? -39.530 -11.529 -2.491 1.00 82.75 529 TRP A C 1
ATOM 4306 O O . TRP A 1 529 ? -40.100 -12.564 -2.843 1.00 82.75 529 TRP A O 1
ATOM 4316 N N . LEU A 1 530 ? -38.451 -11.071 -3.133 1.00 83.38 530 LEU A N 1
ATOM 4317 C CA . LEU A 1 530 ? -37.842 -11.761 -4.271 1.00 83.38 530 LEU A CA 1
ATOM 4318 C C . LEU A 1 530 ? -37.299 -13.149 -3.885 1.00 83.38 530 LEU A C 1
ATOM 4320 O O . LEU A 1 530 ? -37.455 -14.111 -4.636 1.00 83.38 530 LEU A O 1
ATOM 4324 N N . GLN A 1 531 ? -36.690 -13.283 -2.704 1.00 83.19 531 GLN A N 1
ATOM 4325 C CA . GLN A 1 531 ? -36.221 -14.581 -2.218 1.00 83.19 531 GLN A CA 1
ATOM 4326 C C . GLN A 1 531 ? -37.389 -15.527 -1.914 1.00 83.19 531 GLN A C 1
ATOM 4328 O O . GLN A 1 531 ? -37.328 -16.691 -2.295 1.00 83.19 531 GLN A O 1
ATOM 4333 N N . THR A 1 532 ? -38.462 -15.040 -1.284 1.00 81.81 532 THR A N 1
ATOM 4334 C CA . THR A 1 532 ? -39.667 -15.840 -1.011 1.00 81.81 532 THR A CA 1
ATOM 4335 C C . THR A 1 532 ? -40.311 -16.340 -2.301 1.00 81.81 532 THR A C 1
ATOM 4337 O O . THR A 1 532 ? -40.684 -17.502 -2.404 1.00 81.81 532 THR A O 1
ATOM 4340 N N . THR A 1 533 ? -40.436 -15.480 -3.313 1.00 80.50 533 THR A N 1
ATOM 4341 C CA . THR A 1 533 ? -40.987 -15.896 -4.612 1.00 80.50 533 THR A CA 1
ATOM 4342 C C . THR A 1 533 ? -40.082 -16.924 -5.289 1.00 80.50 533 THR A C 1
ATOM 4344 O O . THR A 1 533 ? -40.568 -17.956 -5.747 1.00 80.50 533 THR A O 1
ATOM 4347 N N . SER A 1 534 ? -38.763 -16.716 -5.264 1.00 78.50 534 SER A N 1
ATOM 4348 C CA . SER A 1 534 ? -37.789 -17.676 -5.802 1.00 78.50 534 SER A CA 1
ATOM 4349 C C . SER A 1 534 ? -37.852 -19.031 -5.086 1.00 78.50 534 SER A C 1
ATOM 4351 O O . SER A 1 534 ? -37.850 -20.074 -5.738 1.00 78.50 534 SER A O 1
ATOM 4353 N N . SER A 1 535 ? -37.972 -19.051 -3.757 1.00 78.50 535 SER A N 1
ATOM 4354 C CA . SER A 1 535 ? -38.043 -20.302 -2.997 1.00 78.50 535 SER A CA 1
ATOM 4355 C C . SER A 1 535 ? -39.336 -21.087 -3.257 1.00 78.50 535 SER A C 1
ATOM 4357 O O . SER A 1 535 ? -39.320 -22.316 -3.212 1.00 78.50 535 SER A O 1
ATOM 4359 N N . ILE A 1 536 ? -40.437 -20.425 -3.627 1.00 80.12 536 ILE A N 1
ATOM 4360 C CA . ILE A 1 536 ? -41.672 -21.103 -4.058 1.00 80.12 536 ILE A CA 1
ATOM 4361 C C . ILE A 1 536 ? -41.461 -21.846 -5.383 1.00 80.12 536 ILE A C 1
ATOM 4363 O O . ILE A 1 536 ? -41.918 -22.982 -5.518 1.00 80.12 536 ILE A O 1
ATOM 4367 N N . PHE A 1 537 ? -40.763 -21.238 -6.346 1.00 76.19 537 PHE A N 1
ATOM 4368 C CA . PHE A 1 537 ? -40.518 -21.846 -7.658 1.00 76.19 537 PHE A CA 1
ATOM 4369 C C . PHE A 1 537 ? -39.401 -22.897 -7.640 1.00 76.19 537 PHE A C 1
ATOM 4371 O O . PHE A 1 537 ? -39.492 -23.889 -8.356 1.00 76.19 537 PHE A O 1
ATOM 4378 N N . PHE A 1 538 ? -38.367 -22.727 -6.813 1.00 74.12 538 PHE A N 1
ATOM 4379 C CA . PHE A 1 538 ? -37.169 -23.578 -6.856 1.00 74.12 538 PHE A CA 1
ATOM 4380 C C . PHE A 1 538 ? -36.924 -24.410 -5.591 1.00 74.12 538 PHE A C 1
ATOM 4382 O O . PHE A 1 538 ? -36.154 -25.370 -5.635 1.00 74.12 538 PHE A O 1
ATOM 4389 N N . GLY A 1 539 ? -37.561 -24.082 -4.469 1.00 71.00 539 GLY A N 1
ATOM 4390 C CA . GLY A 1 539 ? -37.328 -24.723 -3.170 1.00 71.00 539 GLY A CA 1
ATOM 4391 C C . GLY A 1 539 ? -38.223 -25.928 -2.875 1.00 71.00 539 GLY A C 1
ATOM 4392 O O . GLY A 1 539 ? -37.900 -26.701 -1.981 1.00 71.00 539 GLY A O 1
ATOM 4393 N N . ASN A 1 540 ? -39.316 -26.134 -3.620 1.00 76.00 540 ASN A N 1
ATOM 4394 C CA . ASN A 1 540 ? -40.207 -27.289 -3.451 1.00 76.00 540 ASN A CA 1
ATOM 4395 C C . ASN A 1 540 ? -40.422 -28.055 -4.775 1.00 76.00 540 ASN A C 1
ATOM 4397 O O . ASN A 1 540 ? -40.234 -27.521 -5.871 1.00 76.00 540 ASN A O 1
ATOM 4401 N N . ARG A 1 541 ? -40.815 -29.334 -4.682 1.00 77.19 541 ARG A N 1
ATOM 4402 C CA . ARG A 1 541 ? -40.942 -30.233 -5.849 1.00 77.19 541 ARG A CA 1
ATOM 4403 C C . ARG A 1 541 ? -42.019 -29.789 -6.844 1.00 77.19 541 ARG A C 1
ATOM 4405 O O . ARG A 1 541 ? -41.808 -29.904 -8.048 1.00 77.19 541 ARG A O 1
ATOM 4412 N N . ALA A 1 542 ? -43.146 -29.271 -6.354 1.00 80.31 542 ALA A N 1
ATOM 4413 C CA . ALA A 1 542 ? -44.260 -28.827 -7.194 1.00 80.31 542 ALA A CA 1
ATOM 4414 C C . ALA A 1 542 ? -43.915 -27.553 -7.983 1.00 80.31 542 ALA A C 1
ATOM 4416 O O . ALA A 1 542 ? -44.215 -27.455 -9.169 1.00 80.31 542 ALA A O 1
ATOM 4417 N N . GLY A 1 543 ? -43.223 -26.609 -7.348 1.00 79.44 543 GLY A N 1
ATOM 4418 C CA . GLY A 1 543 ? -42.702 -25.390 -7.949 1.00 79.44 543 GLY A CA 1
ATOM 4419 C C . GLY A 1 543 ? -41.632 -25.688 -8.988 1.00 79.44 543 GLY A C 1
ATOM 4420 O O . GLY A 1 543 ? -41.716 -25.158 -10.095 1.00 79.44 543 GLY A O 1
ATOM 4421 N N . ARG A 1 544 ? -40.684 -26.596 -8.698 1.00 81.75 544 ARG A N 1
ATOM 4422 C CA . ARG A 1 544 ? -39.688 -27.030 -9.697 1.00 81.75 544 ARG A CA 1
ATOM 4423 C C . ARG A 1 544 ? -40.366 -27.674 -10.897 1.00 81.75 544 ARG A C 1
ATOM 4425 O O . ARG A 1 544 ? -40.003 -27.364 -12.026 1.00 81.75 544 ARG A O 1
ATOM 4432 N N . PHE A 1 545 ? -41.368 -28.523 -10.659 1.00 85.44 545 PHE A N 1
ATOM 4433 C CA . PHE A 1 545 ? -42.164 -29.129 -11.723 1.00 85.44 545 PHE A CA 1
ATOM 4434 C C . PHE A 1 545 ? -42.878 -28.061 -12.566 1.00 85.44 545 PHE A C 1
ATOM 4436 O O . PHE A 1 545 ? -42.722 -28.034 -13.783 1.00 85.44 545 PHE A O 1
ATOM 4443 N N . ALA A 1 546 ? -43.592 -27.126 -11.936 1.00 85.19 546 ALA A N 1
ATOM 4444 C CA . ALA A 1 546 ? -44.248 -26.030 -12.644 1.00 85.19 546 ALA A CA 1
ATOM 4445 C C . ALA A 1 546 ? -43.241 -25.153 -13.408 1.00 85.19 546 ALA A C 1
ATOM 4447 O O . ALA A 1 546 ? -43.500 -24.733 -14.530 1.00 85.19 546 ALA A O 1
ATOM 4448 N N . THR A 1 547 ? -42.058 -24.913 -12.852 1.00 84.38 547 THR A N 1
ATOM 4449 C CA . THR A 1 547 ? -41.040 -24.092 -13.510 1.00 84.38 547 THR A CA 1
ATOM 4450 C C . THR A 1 547 ? -40.452 -24.798 -14.732 1.00 84.38 547 THR A C 1
ATOM 4452 O O . THR A 1 547 ? -40.433 -24.223 -15.817 1.00 84.38 547 THR A O 1
ATOM 4455 N N . LEU A 1 548 ? -40.029 -26.057 -14.579 1.00 84.50 548 LEU A N 1
ATOM 4456 C CA . LEU A 1 548 ? -39.387 -26.844 -15.637 1.00 84.50 548 LEU A CA 1
ATOM 4457 C C . LEU A 1 548 ? -40.355 -27.270 -16.745 1.00 84.50 548 LEU A C 1
ATOM 4459 O O . LEU A 1 548 ? -39.950 -27.317 -17.902 1.00 84.50 548 LEU A O 1
ATOM 4463 N N . PHE A 1 549 ? -41.613 -27.572 -16.409 1.00 85.88 549 PHE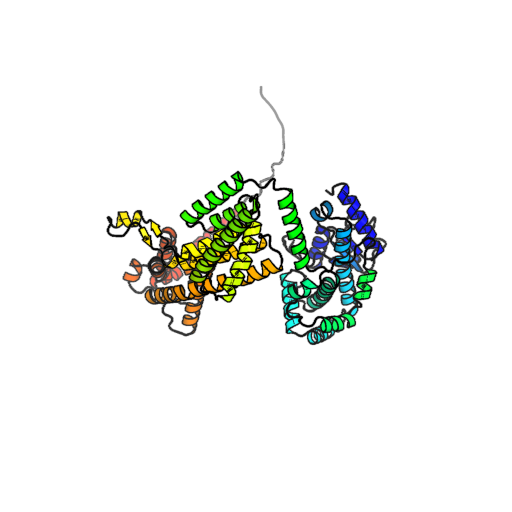 A N 1
ATOM 4464 C CA . PHE A 1 549 ? -42.563 -28.172 -17.353 1.00 85.88 549 PHE A CA 1
ATOM 4465 C C . PHE A 1 549 ? -43.700 -27.239 -17.796 1.00 85.88 549 PHE A C 1
ATOM 4467 O O . PHE A 1 549 ? -44.327 -27.515 -18.815 1.00 85.88 549 PHE A O 1
ATOM 4474 N N . LEU A 1 550 ? -43.961 -26.129 -17.092 1.00 86.94 550 LEU A N 1
ATOM 4475 C CA . LEU A 1 550 ? -44.969 -25.133 -17.491 1.00 86.94 550 LEU A CA 1
ATOM 4476 C C . LEU A 1 550 ? -44.334 -23.777 -17.831 1.00 86.94 550 LEU A C 1
ATOM 4478 O O . LEU A 1 550 ? -44.474 -23.301 -18.951 1.00 86.94 550 LEU A O 1
ATOM 4482 N N . LEU A 1 551 ? -43.608 -23.138 -16.914 1.00 86.75 551 LEU A N 1
ATOM 4483 C CA . LEU A 1 551 ? -43.124 -21.771 -17.151 1.00 86.75 551 LEU A CA 1
ATOM 4484 C C . LEU A 1 551 ? -42.026 -21.695 -18.213 1.00 86.75 551 LEU A C 1
ATOM 4486 O O . LEU A 1 551 ? -42.137 -20.882 -19.127 1.00 86.75 551 LEU A O 1
ATOM 4490 N N . ILE A 1 552 ? -40.983 -22.524 -18.118 1.00 87.81 552 ILE A N 1
ATOM 4491 C CA . ILE A 1 552 ? -39.862 -22.484 -19.068 1.00 87.81 552 ILE A CA 1
ATOM 4492 C C . ILE A 1 552 ? -40.309 -22.873 -20.487 1.00 87.81 552 ILE A C 1
ATOM 4494 O O . ILE A 1 552 ? -40.014 -22.108 -21.404 1.00 87.81 552 ILE A O 1
ATOM 4498 N N . PRO A 1 553 ? -41.038 -23.984 -20.719 1.00 88.62 553 PRO A N 1
ATOM 4499 C CA . PRO A 1 553 ? -41.399 -24.386 -22.077 1.00 88.62 553 PRO A CA 1
ATOM 4500 C C . PRO A 1 553 ? -42.372 -23.408 -22.739 1.00 88.62 553 PRO A C 1
ATOM 4502 O O . PRO A 1 553 ? -42.146 -22.991 -23.872 1.00 88.62 553 PRO A O 1
ATOM 4505 N N . PHE A 1 554 ? -43.430 -22.995 -22.033 1.00 88.50 554 PHE A N 1
ATOM 4506 C CA . PHE A 1 554 ? -44.449 -22.113 -22.607 1.00 88.50 554 PHE A CA 1
ATOM 4507 C C . PHE A 1 554 ? -43.993 -20.650 -22.643 1.00 88.50 554 PHE A C 1
ATOM 4509 O O . PHE A 1 554 ? -44.199 -19.966 -23.645 1.00 88.50 554 PHE A O 1
ATOM 4516 N N . GLY A 1 555 ? -43.328 -20.169 -21.589 1.00 85.06 555 GLY A N 1
ATOM 4517 C CA . GLY A 1 555 ? -42.747 -18.827 -21.552 1.00 85.06 555 GLY A CA 1
ATOM 4518 C C . GLY A 1 555 ? -41.598 -18.673 -22.546 1.00 85.06 555 GLY A C 1
ATOM 4519 O O . GLY A 1 555 ? -41.555 -17.694 -23.285 1.00 85.06 555 GLY A O 1
ATOM 4520 N N . GLY A 1 556 ? -40.714 -19.670 -22.635 1.00 85.81 556 GLY A N 1
ATOM 4521 C CA . GLY A 1 556 ? -39.650 -19.722 -23.635 1.00 85.81 556 GLY A CA 1
ATOM 4522 C C . GLY A 1 556 ? -40.200 -19.733 -25.060 1.00 85.81 556 GLY A C 1
ATOM 4523 O O . GLY A 1 556 ? -39.731 -18.960 -25.890 1.00 85.81 556 GLY A O 1
ATOM 4524 N N . ALA A 1 557 ? -41.244 -20.525 -25.335 1.00 87.69 557 ALA A N 1
ATOM 4525 C CA . ALA A 1 557 ? -41.918 -20.508 -26.633 1.00 87.69 557 ALA A CA 1
ATOM 4526 C C . ALA A 1 557 ? -42.486 -19.120 -26.972 1.00 87.69 557 ALA A C 1
ATOM 4528 O O . ALA A 1 557 ? -42.298 -18.643 -28.089 1.00 87.69 557 ALA A O 1
ATOM 4529 N N . LEU A 1 558 ? -43.119 -18.439 -26.011 1.00 90.06 558 LEU A N 1
ATOM 4530 C CA . LEU A 1 558 ? -43.652 -17.089 -26.208 1.00 90.06 558 LEU A CA 1
ATOM 4531 C C . LEU A 1 558 ? -42.537 -16.071 -26.493 1.00 90.06 558 LEU A C 1
ATOM 4533 O O . LEU A 1 558 ? -42.658 -15.283 -27.429 1.00 90.06 558 LEU A O 1
ATOM 4537 N N . VAL A 1 559 ? -41.429 -16.123 -25.747 1.00 89.25 559 VAL A N 1
ATOM 4538 C CA . VAL A 1 559 ? -40.254 -15.264 -25.974 1.00 89.25 559 VAL A CA 1
ATOM 4539 C C . VAL A 1 559 ? -39.625 -15.527 -27.342 1.00 89.25 559 VAL A C 1
ATOM 4541 O O . VAL A 1 559 ? -39.260 -14.579 -28.030 1.00 89.25 559 VAL A O 1
ATOM 4544 N N . ILE A 1 560 ? -39.522 -16.790 -27.767 1.00 90.75 560 ILE A N 1
ATOM 4545 C CA . ILE A 1 560 ? -39.005 -17.148 -29.094 1.00 90.75 560 ILE A CA 1
ATOM 4546 C C . ILE A 1 560 ? -39.918 -16.590 -30.187 1.00 90.75 560 ILE A C 1
ATOM 4548 O O . ILE A 1 560 ? -39.427 -15.965 -31.123 1.00 90.75 560 ILE A O 1
ATOM 4552 N N . VAL A 1 561 ? -41.236 -16.768 -30.066 1.00 89.75 561 VAL A N 1
ATOM 4553 C CA . VAL A 1 561 ? -42.207 -16.255 -31.045 1.00 89.75 561 VAL A CA 1
ATOM 4554 C C . VAL A 1 561 ? -42.134 -14.732 -31.143 1.00 89.75 561 VAL A C 1
ATOM 4556 O O . VAL A 1 561 ? -42.038 -14.194 -32.247 1.00 89.75 561 VAL A O 1
ATOM 4559 N N . GLU A 1 562 ? -42.117 -14.029 -30.011 1.00 85.75 562 GLU A N 1
ATOM 4560 C CA . GLU A 1 562 ? -42.052 -12.566 -30.007 1.00 85.75 562 GLU A CA 1
ATOM 4561 C C . GLU A 1 562 ? -40.678 -12.052 -30.470 1.00 85.75 562 GLU A C 1
ATOM 4563 O O . GLU A 1 562 ? -40.594 -11.065 -31.199 1.00 85.75 562 GLU A O 1
ATOM 4568 N N . GLY A 1 563 ? -39.595 -12.763 -30.143 1.00 83.56 563 GLY A N 1
ATOM 4569 C CA . GLY A 1 563 ? -38.249 -12.482 -30.641 1.00 83.56 563 GLY A CA 1
ATOM 4570 C C . GLY A 1 563 ? -38.144 -12.630 -32.161 1.00 83.56 563 GLY A C 1
ATOM 4571 O O . GLY A 1 563 ? -37.612 -11.745 -32.833 1.00 83.56 563 GLY A O 1
ATOM 4572 N N . VAL A 1 564 ? -38.716 -13.699 -32.725 1.00 87.44 564 VAL A N 1
ATOM 4573 C CA . VAL A 1 564 ? -38.812 -13.906 -34.180 1.00 87.44 564 VAL A CA 1
ATOM 4574 C C . VAL A 1 564 ? -39.663 -12.814 -34.826 1.00 87.44 564 VAL A C 1
ATOM 4576 O O . VAL A 1 564 ? -39.292 -12.297 -35.878 1.00 87.44 564 VAL A O 1
ATOM 4579 N N . ARG A 1 565 ? -40.762 -12.400 -34.189 1.00 83.75 565 ARG A N 1
ATOM 4580 C CA . ARG A 1 565 ? -41.611 -11.302 -34.667 1.00 83.75 565 ARG A CA 1
ATOM 4581 C C . ARG A 1 565 ? -40.871 -9.962 -34.685 1.00 83.75 565 ARG A C 1
ATOM 4583 O O . ARG A 1 565 ? -40.969 -9.225 -35.667 1.00 83.75 565 ARG A O 1
ATOM 4590 N N . HIS A 1 566 ? -40.096 -9.660 -33.644 1.00 79.81 566 HIS A N 1
ATOM 4591 C CA . HIS A 1 566 ? -39.267 -8.456 -33.579 1.00 79.81 566 HIS A CA 1
ATOM 4592 C C . HIS A 1 566 ? -38.148 -8.459 -34.626 1.00 79.81 566 HIS A C 1
ATOM 4594 O O . HIS A 1 566 ? -37.941 -7.445 -35.295 1.00 79.81 566 HIS A O 1
ATOM 4600 N N . LEU A 1 567 ? -37.473 -9.597 -34.823 1.00 79.06 567 LEU A N 1
ATOM 4601 C CA . LEU A 1 567 ? -36.494 -9.787 -35.898 1.00 79.06 567 LEU A CA 1
ATOM 4602 C C . LEU A 1 567 ? -37.141 -9.602 -37.275 1.00 79.06 567 LEU A C 1
ATOM 4604 O O . LEU A 1 567 ? -36.628 -8.846 -38.096 1.00 79.06 567 LEU A O 1
ATOM 4608 N N . ALA A 1 568 ? -38.305 -10.209 -37.512 1.00 79.62 568 ALA A N 1
ATOM 4609 C CA . ALA A 1 568 ? -39.040 -10.071 -38.765 1.00 79.62 568 ALA A CA 1
ATOM 4610 C C . ALA A 1 568 ? -39.437 -8.612 -39.046 1.00 79.62 568 ALA A C 1
ATOM 4612 O O . ALA A 1 568 ? -39.290 -8.157 -40.179 1.00 79.62 568 ALA A O 1
ATOM 4613 N N . HIS A 1 569 ? -39.864 -7.852 -38.031 1.00 73.75 569 HIS A N 1
ATOM 4614 C CA . HIS A 1 569 ? -40.132 -6.414 -38.158 1.00 73.75 569 HIS A CA 1
ATOM 4615 C C . HIS A 1 569 ? -38.878 -5.590 -38.479 1.00 73.75 569 HIS A C 1
ATOM 4617 O O . HIS A 1 569 ? -38.962 -4.624 -39.238 1.00 73.75 569 HIS A O 1
ATOM 4623 N N . LEU A 1 570 ? -37.719 -5.977 -37.943 1.00 69.62 570 LEU A N 1
ATOM 4624 C CA . LEU A 1 570 ? -36.426 -5.358 -38.247 1.00 69.62 570 LEU A CA 1
ATOM 4625 C C . LEU A 1 570 ? -36.009 -5.602 -39.707 1.00 69.62 570 LEU A C 1
ATOM 4627 O O . LEU A 1 570 ? -35.529 -4.680 -40.362 1.00 69.62 570 LEU A O 1
ATOM 4631 N N . PHE A 1 571 ? -36.279 -6.798 -40.238 1.00 65.12 571 PHE A N 1
ATOM 4632 C CA . PHE A 1 571 ? -36.063 -7.144 -41.649 1.00 65.12 571 PHE A CA 1
ATOM 4633 C C . PHE A 1 571 ? -37.120 -6.559 -42.604 1.00 65.12 571 PHE A C 1
ATOM 4635 O O . PHE A 1 571 ? -36.829 -6.347 -43.777 1.00 65.12 571 PHE A O 1
ATOM 4642 N N . HIS A 1 572 ? -38.327 -6.244 -42.120 1.00 60.50 572 HIS A N 1
ATOM 4643 C CA . HIS A 1 572 ? -39.406 -5.622 -42.907 1.00 60.50 572 HIS A CA 1
ATOM 4644 C C . HIS A 1 572 ? -39.403 -4.089 -42.866 1.00 60.50 572 HIS A C 1
ATOM 4646 O O . HIS A 1 572 ? -40.352 -3.454 -43.340 1.00 60.50 572 HIS A O 1
ATOM 4652 N N . ARG A 1 573 ? -38.346 -3.456 -42.339 1.00 50.56 573 ARG A N 1
ATOM 4653 C CA . ARG A 1 573 ? -38.170 -2.008 -42.474 1.00 50.56 573 ARG A CA 1
ATOM 4654 C C . ARG A 1 573 ? -37.897 -1.703 -43.953 1.00 50.56 573 ARG A C 1
ATOM 4656 O O . ARG A 1 573 ? -36.768 -1.808 -44.420 1.00 50.56 573 ARG A O 1
ATOM 4663 N N . LYS A 1 574 ? -38.971 -1.406 -44.698 1.00 45.72 574 LYS A N 1
ATOM 4664 C CA . LYS A 1 574 ? -38.945 -1.059 -46.127 1.00 45.72 574 LYS A CA 1
ATOM 4665 C C . LYS A 1 574 ? -37.825 -0.042 -46.401 1.00 45.72 574 LYS A C 1
ATOM 4667 O O . LYS A 1 574 ? -37.757 0.955 -45.676 1.00 45.72 574 LYS A O 1
ATOM 4672 N N . PRO A 1 575 ? -36.995 -0.240 -47.441 1.00 44.22 575 PRO A N 1
ATOM 4673 C CA . PRO A 1 575 ? -36.105 0.814 -47.901 1.00 44.22 575 PRO A CA 1
ATOM 4674 C C . PRO A 1 575 ? -36.964 2.010 -48.319 1.00 44.22 575 PRO A C 1
ATOM 4676 O O . PRO A 1 575 ? -37.994 1.840 -48.976 1.00 44.22 575 PRO A O 1
ATOM 4679 N N . ALA A 1 576 ? -36.573 3.207 -47.882 1.00 50.97 576 ALA A N 1
ATOM 4680 C CA . ALA A 1 576 ? -37.211 4.444 -48.301 1.00 50.97 576 ALA A CA 1
ATOM 4681 C C . ALA A 1 576 ? -37.196 4.513 -49.835 1.00 50.97 576 ALA A C 1
ATOM 4683 O O . ALA A 1 576 ? -36.134 4.441 -50.453 1.00 50.97 576 ALA A O 1
ATOM 4684 N N . THR A 1 577 ? -38.377 4.594 -50.445 1.00 41.81 577 THR A N 1
ATOM 4685 C CA . THR A 1 577 ? -38.530 4.734 -51.893 1.00 41.81 577 THR A CA 1
ATOM 4686 C C . THR A 1 577 ? -37.872 6.047 -52.337 1.00 41.81 577 THR A C 1
ATOM 4688 O O . THR A 1 577 ? -38.151 7.082 -51.725 1.00 41.81 577 THR A O 1
ATOM 4691 N N . PRO A 1 578 ? -37.008 6.049 -53.367 1.00 44.75 578 PRO A N 1
ATOM 4692 C CA . PRO A 1 578 ? -36.385 7.272 -53.851 1.00 44.75 578 PRO A CA 1
ATOM 4693 C C . PRO A 1 578 ? -37.429 8.129 -54.575 1.00 44.75 578 PRO A C 1
ATOM 4695 O O . PRO A 1 578 ? -38.151 7.642 -55.444 1.00 44.75 578 PRO A O 1
ATOM 4698 N N . ALA A 1 579 ? -37.512 9.406 -54.207 1.00 45.50 579 ALA A N 1
ATOM 4699 C CA . ALA A 1 579 ? -38.264 10.404 -54.952 1.00 45.50 579 ALA A CA 1
ATOM 4700 C C . ALA A 1 579 ? -37.460 10.821 -56.197 1.00 45.50 579 ALA A C 1
ATOM 4702 O O . ALA A 1 579 ? -36.331 11.291 -56.073 1.00 45.50 579 ALA A O 1
ATOM 4703 N N . ALA A 1 580 ? -38.049 10.660 -57.380 1.00 40.09 580 ALA A N 1
ATOM 4704 C CA . ALA A 1 580 ? -37.605 11.240 -58.649 1.00 40.09 580 ALA A CA 1
ATOM 4705 C C . ALA A 1 580 ? -38.867 11.848 -59.294 1.00 40.09 580 ALA A C 1
ATOM 4707 O O . ALA A 1 580 ? -39.833 11.126 -59.518 1.00 40.09 580 ALA A O 1
ATOM 4708 N N . SER A 1 581 ? -39.052 13.171 -59.242 1.00 43.50 581 SER A N 1
ATOM 4709 C CA . SER A 1 581 ? -38.522 14.223 -60.137 1.00 43.50 581 SER A CA 1
ATOM 4710 C C . SER A 1 581 ? -39.418 14.458 -61.361 1.00 43.50 581 SER A C 1
ATOM 4712 O O . SER A 1 581 ? -39.644 13.527 -62.129 1.00 43.50 581 SER A O 1
ATOM 4714 N N . GLY A 1 582 ? -39.845 15.711 -61.561 1.00 35.91 582 GLY A N 1
ATOM 4715 C CA . GLY A 1 582 ? -40.639 16.191 -62.703 1.00 35.91 582 GLY A CA 1
ATOM 4716 C C . GLY A 1 582 ? -41.899 16.901 -62.202 1.00 35.91 582 GLY A C 1
ATOM 4717 O O . GLY A 1 582 ? -42.889 16.237 -61.930 1.00 35.91 582 GLY A O 1
ATOM 4718 N N . ASP A 1 583 ? -41.835 18.146 -61.739 1.00 40.09 583 ASP A N 1
ATOM 4719 C CA . ASP A 1 583 ? -41.621 19.398 -62.486 1.00 40.09 583 ASP A CA 1
ATOM 4720 C C . ASP A 1 583 ? -42.838 19.845 -63.325 1.00 40.09 583 ASP A C 1
ATOM 4722 O O . ASP A 1 583 ? -43.501 19.043 -63.974 1.00 40.09 583 ASP A O 1
ATOM 4726 N N . SER A 1 584 ? -43.045 21.162 -63.277 1.00 36.75 584 SER A N 1
ATOM 4727 C CA . SER A 1 584 ? -43.894 22.047 -64.078 1.00 36.75 584 SER A CA 1
ATOM 4728 C C . SER A 1 584 ? -45.415 22.176 -63.813 1.00 36.75 584 SER A C 1
ATOM 4730 O O . SER A 1 584 ? -46.237 21.457 -64.373 1.00 36.75 584 SER A O 1
ATOM 4732 N N . ASP A 1 585 ? -45.741 23.209 -63.027 1.00 39.03 585 ASP A N 1
ATOM 4733 C CA . ASP A 1 585 ? -46.256 24.511 -63.510 1.00 39.03 585 ASP A CA 1
ATOM 4734 C C . ASP A 1 585 ? -47.777 24.769 -63.687 1.00 39.03 585 ASP A C 1
ATOM 4736 O O . ASP A 1 585 ? -48.514 24.007 -64.306 1.00 39.03 585 ASP A O 1
ATOM 4740 N N . GLN A 1 586 ? -48.135 25.979 -63.224 1.00 36.84 586 GLN A N 1
ATOM 4741 C CA . GLN A 1 586 ? -49.236 26.893 -63.589 1.00 36.84 586 GLN A CA 1
ATOM 4742 C C . GLN A 1 586 ? -50.562 27.024 -62.797 1.00 36.84 586 GLN A C 1
ATOM 4744 O O . GLN A 1 586 ? -51.310 26.078 -62.570 1.00 36.84 586 GLN A O 1
ATOM 4749 N N . SER A 1 587 ? -50.816 28.324 -62.528 1.00 36.44 587 SER A N 1
ATOM 4750 C CA . SER A 1 587 ? -52.054 29.112 -62.332 1.00 36.44 587 SER A CA 1
ATOM 4751 C C . SER A 1 587 ? -52.830 28.970 -61.014 1.00 36.44 587 SER A C 1
ATOM 4753 O O . SER A 1 587 ? -53.517 27.978 -60.803 1.00 36.44 587 SER A O 1
ATOM 4755 N N . ASP A 1 588 ? -52.793 29.972 -60.124 1.00 40.12 588 ASP A N 1
ATOM 4756 C CA . ASP A 1 588 ? -53.546 31.239 -60.233 1.00 40.12 588 ASP A CA 1
ATOM 4757 C C . ASP A 1 588 ? -53.371 32.135 -58.978 1.00 40.12 588 ASP A C 1
ATOM 4759 O O . ASP A 1 588 ? -53.297 31.626 -57.858 1.00 40.12 588 ASP A O 1
ATOM 4763 N N . ALA A 1 589 ? -53.413 33.456 -59.223 1.00 35.00 589 ALA A N 1
ATOM 4764 C CA . ALA A 1 589 ? -53.454 34.625 -58.315 1.00 35.00 589 ALA A CA 1
ATOM 4765 C C . ALA A 1 589 ? -52.137 35.174 -57.727 1.00 35.00 589 ALA A C 1
ATOM 4767 O O . ALA A 1 589 ? -51.529 34.539 -56.837 1.00 35.00 589 ALA A O 1
#

Radius of gyration: 34.27 Å; chains: 1; bounding box: 85×70×95 Å

Sequence (589 aa):
MVTPGGAGRIQELRRALQLAEPSAFLAEPRVIRRVIRERHGFVKLSTAIPHADSQLVPAAELRELVHPDELGLADFLNLPETCLLISQPAEDELQHWPVQELLQQVWRRLFHAVIDRELQRKLSGPSERAEIQRRIAGLGQVAFDEAHFVLRSETRLVDPESRTEAWREFCAMYLELRWFEPDLLKVWFPSLTETRSVDVLLESDVAGEQIFEKTRLYGAPSPDLTTHLQRDEERLVSTRREWFLGAGSSPSDRAWLRASRRRERARERGNTVGAIVSAMQAAQRAVTEDKRQVAVESARQEIRLLVERLQRAISFTEHEAEEWRASLWELATNAIHGFWNSEKRLLFDLQKVCLDNERVNYKVDLVTWLASRGARPLRRPLHSLREVLMTRHLSSAEARLVHVRLSGAERDRLTKLLHEAAHQSELQMRDRMRPVLQQTLRDVGLVPRNVPEQTALDKLVDDALDCIVSRGYLTLGYLRDSISRNDLKLPDLTDMRDLWQGDYLLRADDRLALSMDGVYQRGEFYLRWLQTTSSIFFGNRAGRFATLFLLIPFGGALVIVEGVRHLAHLFHRKPATPAASGDSDQSDA